Protein AF-0000000072582610 (afdb_homodimer)

pLDDT: mean 87.59, std 13.59, range [31.28, 98.81]

Radius of gyration: 26.19 Å; Cα contacts (8 Å, |Δi|>4): 933; chains: 2; bounding box: 49×77×56 Å

Organism: Leptospira interrogans serogroup Icterohaemorrhagiae serovar Lai (strain 56601) (NCBI:txid189518)

Structure (mmCIF, N/CA/C/O backbone):
data_AF-0000000072582610-model_v1
#
loop_
_entity.id
_entity.type
_entity.pdbx_description
1 polymer '3-dehydroquinate dehydratase'
#
loop_
_atom_site.group_PDB
_atom_site.id
_atom_site.type_symbol
_atom_site.label_atom_id
_atom_site.label_alt_id
_atom_site.label_comp_id
_atom_site.label_asym_id
_atom_site.label_entity_id
_atom_site.label_seq_id
_atom_site.pdbx_PDB_ins_code
_atom_site.Cartn_x
_atom_site.Cartn_y
_atom_site.Cartn_z
_atom_site.occupancy
_atom_site.B_iso_or_equiv
_atom_site.auth_seq_id
_atom_site.auth_comp_id
_atom_site.auth_asym_id
_atom_site.auth_atom_id
_atom_site.pdbx_PDB_model_num
ATOM 1 N N . MET A 1 1 ? 13.891 -13.984 12.211 1 31.28 1 MET A N 1
ATOM 2 C CA . MET A 1 1 ? 12.961 -13.297 11.32 1 31.28 1 MET A CA 1
ATOM 3 C C . MET A 1 1 ? 11.547 -13.852 11.484 1 31.28 1 MET A C 1
ATOM 5 O O . MET A 1 1 ? 11.344 -15.07 11.445 1 31.28 1 MET A O 1
ATOM 9 N N . ASN A 1 2 ? 10.688 -13.258 12.141 1 41.59 2 ASN A N 1
ATOM 10 C CA . ASN A 1 2 ? 9.359 -13.766 12.461 1 41.59 2 ASN A CA 1
ATOM 11 C C . ASN A 1 2 ? 8.734 -14.484 11.273 1 41.59 2 ASN A C 1
ATOM 13 O O . ASN A 1 2 ? 8.93 -14.07 10.125 1 41.59 2 ASN A O 1
ATOM 17 N N . GLN A 1 3 ? 8.547 -15.789 11.281 1 53.16 3 GLN A N 1
ATOM 18 C CA . GLN A 1 3 ? 8.039 -16.703 10.266 1 53.16 3 GLN A CA 1
ATOM 19 C C . GLN A 1 3 ? 6.918 -16.047 9.453 1 53.16 3 GLN A C 1
ATOM 21 O O . GLN A 1 3 ? 5.926 -15.586 10.016 1 53.16 3 GLN A O 1
ATOM 26 N N . ARG A 1 4 ? 7.262 -15.555 8.203 1 66.44 4 ARG A N 1
ATOM 27 C CA . ARG A 1 4 ? 6.289 -14.969 7.281 1 66.44 4 ARG A CA 1
ATOM 28 C C . ARG A 1 4 ? 5.137 -15.93 7.02 1 66.44 4 ARG A C 1
ATOM 30 O O . ARG A 1 4 ? 5.348 -17.141 6.863 1 66.44 4 ARG A O 1
ATOM 37 N N . GLU A 1 5 ? 4.02 -15.406 7.129 1 84.56 5 GLU A N 1
ATOM 38 C CA . GLU A 1 5 ? 2.822 -16.203 6.887 1 84.56 5 GLU A CA 1
ATOM 39 C C . GLU A 1 5 ? 2.545 -16.344 5.395 1 84.56 5 GLU A C 1
ATOM 41 O O . GLU A 1 5 ? 1.509 -16.875 4.996 1 84.56 5 GLU A O 1
ATOM 46 N N . PHE A 1 6 ? 3.559 -15.844 4.574 1 96.12 6 PHE A N 1
ATOM 47 C CA . PHE A 1 6 ? 3.404 -15.938 3.129 1 96.12 6 PHE A CA 1
ATOM 48 C C . PHE A 1 6 ? 4.734 -16.266 2.461 1 96.12 6 PHE A C 1
ATOM 50 O O . PHE A 1 6 ? 5.789 -16.156 3.09 1 96.12 6 PHE A O 1
ATOM 57 N N . LYS A 1 7 ? 4.676 -16.797 1.246 1 97.75 7 LYS A N 1
ATOM 58 C CA . LYS A 1 7 ? 5.859 -17.094 0.444 1 97.75 7 LYS A CA 1
ATOM 59 C C . LYS A 1 7 ? 6.055 -16.047 -0.655 1 97.75 7 LYS A C 1
ATOM 61 O O . LYS A 1 7 ? 5.082 -15.562 -1.236 1 97.75 7 LYS A O 1
ATOM 66 N N . ILE A 1 8 ? 7.27 -15.758 -1.003 1 98.38 8 ILE A N 1
ATOM 67 C CA . ILE A 1 8 ? 7.617 -14.789 -2.041 1 98.38 8 ILE A CA 1
ATOM 68 C C . ILE A 1 8 ? 7.887 -15.523 -3.355 1 98.38 8 ILE A C 1
ATOM 70 O O . ILE A 1 8 ? 8.75 -16.406 -3.416 1 98.38 8 ILE A O 1
ATOM 74 N N . VAL A 1 9 ? 7.168 -15.148 -4.375 1 98.5 9 VAL A N 1
ATOM 75 C CA . VAL A 1 9 ? 7.371 -15.664 -5.723 1 98.5 9 VAL A CA 1
ATOM 76 C C . VAL A 1 9 ? 8.023 -14.602 -6.594 1 98.5 9 VAL A C 1
ATOM 78 O O . VAL A 1 9 ? 7.5 -13.492 -6.734 1 98.5 9 VAL A O 1
ATOM 81 N N . LEU A 1 10 ? 9.133 -14.938 -7.113 1 98.06 10 LEU A N 1
ATOM 82 C CA . LEU A 1 10 ? 9.852 -14.031 -8 1 98.06 10 LEU A CA 1
ATOM 83 C C . LEU A 1 10 ? 9.578 -14.367 -9.461 1 98.06 10 LEU A C 1
ATOM 85 O O . LEU A 1 10 ? 9.938 -15.453 -9.93 1 98.06 10 LEU A O 1
ATOM 89 N N . THR A 1 11 ? 8.938 -13.477 -10.117 1 95.81 11 THR A N 1
ATOM 90 C CA . THR A 1 11 ? 8.75 -13.633 -11.562 1 95.81 11 THR A CA 1
ATOM 91 C C . THR A 1 11 ? 9.945 -13.07 -12.328 1 95.81 11 THR A C 1
ATOM 93 O O . THR A 1 11 ? 10.344 -11.93 -12.109 1 95.81 11 THR A O 1
ATOM 96 N N . ILE A 1 12 ? 10.484 -13.867 -13.164 1 92.25 12 ILE A N 1
ATOM 97 C CA . ILE A 1 12 ? 11.719 -13.453 -13.82 1 92.25 12 ILE A CA 1
ATOM 98 C C . ILE A 1 12 ? 11.641 -13.773 -15.312 1 92.25 12 ILE A C 1
ATOM 100 O O . ILE A 1 12 ? 11.023 -14.766 -15.711 1 92.25 12 ILE A O 1
ATOM 104 N N . ASN A 1 13 ? 12.25 -12.93 -16.094 1 88.12 13 ASN A N 1
ATOM 105 C CA . ASN A 1 13 ? 12.344 -13.234 -17.516 1 88.12 13 ASN A CA 1
ATOM 106 C C . ASN A 1 13 ? 13.562 -14.102 -17.828 1 88.12 13 ASN A C 1
ATOM 108 O O . ASN A 1 13 ? 14.359 -14.406 -16.938 1 88.12 13 ASN A O 1
ATOM 112 N N . GLU A 1 14 ? 13.688 -14.453 -19.047 1 91.88 14 GLU A N 1
ATOM 113 C CA . GLU A 1 14 ? 14.711 -15.398 -19.469 1 91.88 14 GLU A CA 1
ATOM 114 C C . GLU A 1 14 ? 16.109 -14.867 -19.188 1 91.88 14 GLU A C 1
ATOM 116 O O . GLU A 1 14 ? 16.922 -15.547 -18.562 1 91.88 14 GLU A O 1
ATOM 121 N N . ASP A 1 15 ? 16.391 -13.648 -19.594 1 92.62 15 ASP A N 1
ATOM 122 C CA . ASP A 1 15 ? 17.719 -13.055 -19.422 1 92.62 15 ASP A CA 1
ATOM 123 C C . ASP A 1 15 ? 18.078 -12.945 -17.953 1 92.62 15 ASP A C 1
ATOM 125 O O . ASP A 1 15 ? 19.203 -13.273 -17.547 1 92.62 15 ASP A O 1
ATOM 129 N N . GLU A 1 16 ? 17.141 -12.578 -17.172 1 93.38 16 GLU A N 1
ATOM 130 C CA . GLU A 1 16 ? 17.344 -12.453 -15.734 1 93.38 16 GLU A CA 1
ATOM 131 C C . GLU A 1 16 ? 17.625 -13.812 -15.102 1 93.38 16 GLU A C 1
ATOM 133 O O . GLU A 1 16 ? 18.547 -13.945 -14.297 1 93.38 16 GLU A O 1
ATOM 138 N N . PHE A 1 17 ? 16.891 -14.75 -15.484 1 95.75 17 PHE A N 1
ATOM 139 C CA . PHE A 1 17 ? 17 -16.078 -14.891 1 95.75 17 PHE A CA 1
ATOM 140 C C . PHE A 1 17 ? 18.391 -16.656 -15.133 1 95.75 17 PHE A C 1
ATOM 142 O O . PHE A 1 17 ? 19.062 -17.094 -14.195 1 95.75 17 PHE A O 1
ATOM 149 N N . PHE A 1 18 ? 18.844 -16.609 -16.328 1 96.25 18 PHE A N 1
ATOM 150 C CA . PHE A 1 18 ? 20.109 -17.234 -16.688 1 96.25 18 PHE A CA 1
ATOM 151 C C . PHE A 1 18 ? 21.297 -16.406 -16.219 1 96.25 18 PHE A C 1
ATOM 153 O O . PHE A 1 18 ? 22.422 -16.891 -16.141 1 96.25 18 PHE A O 1
ATOM 160 N N . SER A 1 19 ? 21.031 -15.141 -15.852 1 95.75 19 SER A N 1
ATOM 161 C CA . SER A 1 19 ? 22.094 -14.273 -15.359 1 95.75 19 SER A CA 1
ATOM 162 C C . SER A 1 19 ? 22.297 -14.43 -13.852 1 95.75 19 SER A C 1
ATOM 164 O O . SER A 1 19 ? 23.281 -13.961 -13.297 1 95.75 19 SER A O 1
ATOM 166 N N . LEU A 1 20 ? 21.359 -15.117 -13.195 1 96.94 20 LEU A N 1
ATOM 167 C CA . LEU A 1 20 ? 21.453 -15.289 -11.75 1 96.94 20 LEU A CA 1
ATOM 168 C C . LEU A 1 20 ? 22.703 -16.094 -11.383 1 96.94 20 LEU A C 1
ATOM 170 O O . LEU A 1 20 ? 22.953 -17.141 -11.961 1 96.94 20 LEU A O 1
ATOM 174 N N . LYS A 1 21 ? 23.406 -15.586 -10.453 1 96.44 21 LYS A N 1
ATOM 175 C CA . LYS A 1 21 ? 24.609 -16.281 -9.969 1 96.44 21 LYS A CA 1
ATOM 176 C C . LYS A 1 21 ? 24.281 -17.109 -8.719 1 96.44 21 LYS A C 1
ATOM 178 O O . LYS A 1 21 ? 25.016 -18.047 -8.391 1 96.44 21 LYS A O 1
ATOM 183 N N . LYS A 1 22 ? 23.344 -16.688 -8.047 1 97.25 22 LYS A N 1
ATOM 184 C CA . LYS A 1 22 ? 22.859 -17.391 -6.852 1 97.25 22 LYS A CA 1
ATOM 185 C C . LYS A 1 22 ? 21.344 -17.297 -6.738 1 97.25 22 LYS A C 1
ATOM 187 O O . LYS A 1 22 ? 20.703 -16.453 -7.391 1 97.25 22 LYS A O 1
ATOM 192 N N . HIS A 1 23 ? 20.812 -18.172 -5.969 1 97.69 23 HIS A N 1
ATOM 193 C CA . HIS A 1 23 ? 19.375 -18.141 -5.73 1 97.69 23 HIS A CA 1
ATOM 194 C C . HIS A 1 23 ? 18.953 -16.844 -5.055 1 97.69 23 HIS A C 1
ATOM 196 O O . HIS A 1 23 ? 19.516 -16.453 -4.027 1 97.69 23 HIS A O 1
ATOM 202 N N . PRO A 1 24 ? 18 -16.156 -5.582 1 97.25 24 PRO A N 1
ATOM 203 C CA . PRO A 1 24 ? 17.547 -14.906 -4.965 1 97.25 24 PRO A CA 1
ATOM 204 C C . PRO A 1 24 ? 16.797 -15.133 -3.658 1 97.25 24 PRO A C 1
ATOM 206 O O . PRO A 1 24 ? 16.453 -16.281 -3.332 1 97.25 24 PRO A O 1
ATOM 209 N N . PHE A 1 25 ? 16.578 -14.078 -2.875 1 96.44 25 PHE A N 1
ATOM 210 C CA . PHE A 1 25 ? 15.891 -14.164 -1.593 1 96.44 25 PHE A CA 1
ATOM 211 C C . PHE A 1 25 ? 14.383 -14.273 -1.794 1 96.44 25 PHE A C 1
ATOM 213 O O . PHE A 1 25 ? 13.633 -13.359 -1.46 1 96.44 25 PHE A O 1
ATOM 220 N N . CYS A 1 26 ? 13.945 -15.391 -2.361 1 98 26 CYS A N 1
ATOM 221 C CA . CYS A 1 26 ? 12.547 -15.734 -2.588 1 98 26 CYS A CA 1
ATOM 222 C C . CYS A 1 26 ? 12.289 -17.203 -2.301 1 98 26 CYS A C 1
ATOM 224 O O . CYS A 1 26 ? 13.234 -17.969 -2.082 1 98 26 CYS A O 1
ATOM 226 N N . ASP A 1 27 ? 11.07 -17.547 -2.217 1 97.94 27 ASP A N 1
ATOM 227 C CA . ASP A 1 27 ? 10.719 -18.922 -1.909 1 97.94 27 ASP A CA 1
ATOM 228 C C . ASP A 1 27 ? 10.547 -19.75 -3.186 1 97.94 27 ASP A C 1
ATOM 230 O O . ASP A 1 27 ? 10.812 -20.953 -3.195 1 97.94 27 ASP A O 1
ATOM 234 N N . ARG A 1 28 ? 10.07 -19.062 -4.266 1 98.25 28 ARG A N 1
ATOM 235 C CA . ARG A 1 28 ? 9.859 -19.719 -5.551 1 98.25 28 ARG A CA 1
ATOM 236 C C . ARG A 1 28 ? 10.156 -18.766 -6.707 1 98.25 28 ARG A C 1
ATOM 238 O O . ARG A 1 28 ? 10.047 -17.547 -6.562 1 98.25 28 ARG A O 1
ATOM 245 N N . ILE A 1 29 ? 10.5 -19.344 -7.777 1 98.12 29 ILE A N 1
ATOM 246 C CA . ILE A 1 29 ? 10.734 -18.578 -9 1 98.12 29 ILE A CA 1
ATOM 247 C C . ILE A 1 29 ? 9.688 -18.938 -10.047 1 98.12 29 ILE A C 1
ATOM 249 O O . ILE A 1 29 ? 9.516 -20.125 -10.367 1 98.12 29 ILE A O 1
ATOM 253 N N . GLU A 1 30 ? 9.055 -17.969 -10.461 1 97.44 30 GLU A N 1
ATOM 254 C CA . GLU A 1 30 ? 8.102 -18.203 -11.547 1 97.44 30 GLU A CA 1
ATOM 255 C C . GLU A 1 30 ? 8.773 -18.047 -12.906 1 97.44 30 GLU A C 1
ATOM 257 O O . GLU A 1 30 ? 9.328 -17 -13.227 1 97.44 30 GLU A O 1
ATOM 262 N N . ILE A 1 31 ? 8.625 -19.047 -13.641 1 93.25 31 ILE A N 1
ATOM 263 C CA . ILE A 1 31 ? 9.195 -19.078 -14.992 1 93.25 31 ILE A CA 1
ATOM 264 C C . ILE A 1 31 ? 8.07 -19.016 -16.016 1 93.25 31 ILE A C 1
ATOM 266 O O . ILE A 1 31 ? 7.297 -19.953 -16.172 1 93.25 31 ILE A O 1
ATOM 270 N N . ARG A 1 32 ? 8.023 -17.922 -16.703 1 88.31 32 ARG A N 1
ATOM 271 C CA . ARG A 1 32 ? 7.094 -17.734 -17.797 1 88.31 32 ARG A CA 1
ATOM 272 C C . ARG A 1 32 ? 7.625 -18.391 -19.078 1 88.31 32 ARG A C 1
ATOM 274 O O . ARG A 1 32 ? 8.258 -17.719 -19.906 1 88.31 32 ARG A O 1
ATOM 281 N N . LEU A 1 33 ? 7.266 -19.578 -19.234 1 85.31 33 LEU A N 1
ATOM 282 C CA . LEU A 1 33 ? 7.777 -20.375 -20.344 1 85.31 33 LEU A CA 1
ATOM 283 C C . LEU A 1 33 ? 7.391 -19.75 -21.672 1 85.31 33 LEU A C 1
ATOM 285 O O . LEU A 1 33 ? 8.133 -19.844 -22.656 1 85.31 33 LEU A O 1
ATOM 289 N N . ASP A 1 34 ? 6.301 -19.094 -21.672 1 81.62 34 ASP A N 1
ATOM 290 C CA . ASP A 1 34 ? 5.832 -18.438 -22.891 1 81.62 34 ASP A CA 1
ATOM 291 C C . ASP A 1 34 ? 6.766 -17.297 -23.297 1 81.62 34 ASP A C 1
ATOM 293 O O . ASP A 1 34 ? 6.742 -16.844 -24.453 1 81.62 34 ASP A O 1
ATOM 297 N N . LEU A 1 35 ? 7.582 -16.859 -22.391 1 83.12 35 LEU A N 1
ATOM 298 C CA . LEU A 1 35 ? 8.469 -15.742 -22.672 1 83.12 35 LEU A CA 1
ATOM 299 C C . LEU A 1 35 ? 9.914 -16.219 -22.828 1 83.12 35 LEU A C 1
ATOM 301 O O . LEU A 1 35 ? 10.812 -15.406 -23.047 1 83.12 35 LEU A O 1
ATOM 305 N N . PHE A 1 36 ? 10.117 -17.453 -22.703 1 85.81 36 PHE A N 1
ATOM 306 C CA . PHE A 1 36 ? 11.453 -18.016 -22.844 1 85.81 36 PHE A CA 1
ATOM 307 C C . PHE A 1 36 ? 11.688 -18.5 -24.281 1 85.81 36 PHE A C 1
ATOM 309 O O . PHE A 1 36 ? 10.789 -19.078 -24.891 1 85.81 36 PHE A O 1
ATOM 316 N N . SER A 1 37 ? 12.891 -18.312 -24.734 1 85.56 37 SER A N 1
ATOM 317 C CA . SER A 1 37 ? 13.273 -18.859 -26.031 1 85.56 37 SER A CA 1
ATOM 318 C C . SER A 1 37 ? 13.25 -20.375 -26.031 1 85.56 37 SER A C 1
ATOM 320 O O . SER A 1 37 ? 13.742 -21 -25.094 1 85.56 37 SER A O 1
ATOM 322 N N . PRO A 1 38 ? 12.711 -20.922 -27.109 1 79.5 38 PRO A N 1
ATOM 323 C CA . PRO A 1 38 ? 12.656 -22.391 -27.188 1 79.5 38 PRO A CA 1
ATOM 324 C C . PRO A 1 38 ? 14.023 -23.047 -27 1 79.5 38 PRO A C 1
ATOM 326 O O . PRO A 1 38 ? 14.117 -24.141 -26.438 1 79.5 38 PRO A O 1
ATOM 329 N N . LYS A 1 39 ? 15.07 -22.344 -27.406 1 79.5 39 LYS A N 1
ATOM 330 C CA . LYS A 1 39 ? 16.422 -22.891 -27.328 1 79.5 39 LYS A CA 1
ATOM 331 C C . LYS A 1 39 ? 16.859 -23.031 -25.875 1 79.5 39 LYS A C 1
ATOM 333 O O . LYS A 1 39 ? 17.719 -23.859 -25.547 1 79.5 39 LYS A O 1
ATOM 338 N N . ASN A 1 40 ? 16.266 -22.25 -25.062 1 83.62 40 ASN A N 1
ATOM 339 C CA . ASN A 1 40 ? 16.672 -22.266 -23.656 1 83.62 40 ASN A CA 1
ATOM 340 C C . ASN A 1 40 ? 15.727 -23.094 -22.797 1 83.62 40 ASN A C 1
ATOM 342 O O . ASN A 1 40 ? 15.977 -23.297 -21.609 1 83.62 40 ASN A O 1
ATOM 346 N N . ILE A 1 41 ? 14.641 -23.484 -23.594 1 80.62 41 ILE A N 1
ATOM 347 C CA . ILE A 1 41 ? 13.688 -24.344 -22.891 1 80.62 41 ILE A CA 1
ATOM 348 C C . ILE A 1 41 ? 14.102 -25.797 -23.047 1 80.62 41 ILE A C 1
ATOM 350 O O . ILE A 1 41 ? 14.125 -26.328 -24.156 1 80.62 41 ILE A O 1
ATOM 354 N N . GLY A 1 42 ? 14.93 -26.422 -22.297 1 81.75 42 GLY A N 1
ATOM 355 C CA . GLY A 1 42 ? 15.453 -27.781 -22.281 1 81.75 42 GLY A CA 1
ATOM 356 C C . GLY A 1 42 ? 16.516 -28.016 -21.219 1 81.75 42 GLY A C 1
ATOM 357 O O . GLY A 1 42 ? 16.297 -27.703 -20.047 1 81.75 42 GLY A O 1
ATOM 358 N N . GLN A 1 43 ? 17.594 -28.5 -21.719 1 87.25 43 GLN A N 1
ATOM 359 C CA . GLN A 1 43 ? 18.656 -28.859 -20.781 1 87.25 43 GLN A CA 1
ATOM 360 C C . GLN A 1 43 ? 19.203 -27.625 -20.062 1 87.25 43 GLN A C 1
ATOM 362 O O . GLN A 1 43 ? 19.516 -27.672 -18.875 1 87.25 43 GLN A O 1
ATOM 367 N N . ASN A 1 44 ? 19.203 -26.5 -20.781 1 90.19 44 ASN A N 1
ATOM 368 C CA . ASN A 1 44 ? 19.703 -25.266 -20.172 1 90.19 44 ASN A CA 1
ATOM 369 C C . ASN A 1 44 ? 18.859 -24.828 -18.984 1 90.19 44 ASN A C 1
ATOM 371 O O . ASN A 1 44 ? 19.391 -24.422 -17.953 1 90.19 44 ASN A O 1
ATOM 375 N N . LEU A 1 45 ? 17.609 -24.938 -19.156 1 92.75 45 LEU A N 1
ATOM 376 C CA . LEU A 1 45 ? 16.688 -24.562 -18.094 1 92.75 45 LEU A CA 1
ATOM 377 C C . LEU A 1 45 ? 16.844 -25.484 -16.875 1 92.75 45 LEU A C 1
ATOM 379 O O . LEU A 1 45 ? 16.938 -25.016 -15.742 1 92.75 45 LEU A O 1
ATOM 383 N N . VAL A 1 46 ? 16.906 -26.766 -17.172 1 92.56 46 VAL A N 1
ATOM 384 C CA . VAL A 1 46 ? 17.031 -27.766 -16.125 1 92.56 46 VAL A CA 1
ATOM 385 C C . VAL A 1 46 ? 18.344 -27.562 -15.367 1 92.56 46 VAL A C 1
ATOM 387 O O . VAL A 1 46 ? 18.344 -27.578 -14.133 1 92.56 46 VAL A O 1
ATOM 390 N N . ASP A 1 47 ? 19.391 -27.375 -16.094 1 94.5 47 ASP A N 1
ATOM 391 C CA . ASP A 1 47 ? 20.703 -27.156 -15.492 1 94.5 47 ASP A CA 1
ATOM 392 C C . ASP A 1 47 ? 20.688 -25.953 -14.562 1 94.5 47 ASP A C 1
ATOM 394 O O . ASP A 1 47 ? 21.25 -26 -13.461 1 94.5 47 ASP A O 1
ATOM 398 N N . LYS A 1 48 ? 20.047 -24.938 -15.039 1 95.88 48 LYS A N 1
ATOM 399 C CA . LYS A 1 48 ? 20 -23.703 -14.258 1 95.88 48 LYS A CA 1
ATOM 400 C C . LYS A 1 48 ? 19.156 -23.875 -13 1 95.88 48 LYS A C 1
ATOM 402 O O . LYS A 1 48 ? 19.516 -23.375 -11.93 1 95.88 48 LYS A O 1
ATOM 407 N N . ILE A 1 49 ? 18.062 -24.562 -13.078 1 96.06 49 ILE A N 1
ATOM 408 C CA . ILE A 1 49 ? 17.203 -24.844 -11.938 1 96.06 49 ILE A CA 1
ATOM 409 C C . ILE A 1 49 ? 17.984 -25.625 -10.875 1 96.06 49 ILE A C 1
ATOM 411 O O . ILE A 1 49 ? 17.906 -25.312 -9.688 1 96.06 49 ILE A O 1
ATOM 415 N N . GLU A 1 50 ? 18.703 -26.578 -11.352 1 95.19 50 GLU A N 1
ATOM 416 C CA . GLU A 1 50 ? 19.5 -27.406 -10.445 1 95.19 50 GLU A CA 1
ATOM 417 C C . GLU A 1 50 ? 20.625 -26.594 -9.805 1 95.19 50 GLU A C 1
ATOM 419 O O . GLU A 1 50 ? 20.859 -26.688 -8.602 1 95.19 50 GLU A O 1
ATOM 424 N N . GLU A 1 51 ? 21.266 -25.828 -10.672 1 96.62 51 GLU A N 1
ATOM 425 C CA . GLU A 1 51 ? 22.344 -24.984 -10.195 1 96.62 51 GLU A CA 1
ATOM 426 C C . GLU A 1 51 ? 21.859 -24.094 -9.047 1 96.62 51 GLU A C 1
ATOM 428 O O . GLU A 1 51 ? 22.578 -23.922 -8.055 1 96.62 51 GLU A O 1
ATOM 433 N N . LEU A 1 52 ? 20.672 -23.594 -9.156 1 97.5 52 LEU A N 1
ATOM 434 C CA . LEU A 1 52 ? 20.125 -22.641 -8.188 1 97.5 52 LEU A CA 1
ATOM 435 C C . LEU A 1 52 ? 19.391 -23.375 -7.07 1 97.5 52 LEU A C 1
ATOM 437 O O . LEU A 1 52 ? 18.984 -22.75 -6.082 1 97.5 52 LEU A O 1
ATOM 441 N N . ASN A 1 53 ? 19.203 -24.656 -7.266 1 96.75 53 ASN A N 1
ATOM 442 C CA . ASN A 1 53 ? 18.312 -25.391 -6.379 1 96.75 53 ASN A CA 1
ATOM 443 C C . ASN A 1 53 ? 16.953 -24.703 -6.242 1 96.75 53 ASN A C 1
ATOM 445 O O . ASN A 1 53 ? 16.453 -24.5 -5.129 1 96.75 53 ASN A O 1
ATOM 449 N N . ALA A 1 54 ? 16.438 -24.312 -7.355 1 97.19 54 ALA A N 1
ATOM 450 C CA . ALA A 1 54 ? 15.258 -23.453 -7.371 1 97.19 54 ALA A CA 1
ATOM 451 C C . ALA A 1 54 ? 13.977 -24.281 -7.328 1 97.19 54 ALA A C 1
ATOM 453 O O . ALA A 1 54 ? 13.883 -25.328 -7.984 1 97.19 54 ALA A O 1
ATOM 454 N N . LYS A 1 55 ? 13.008 -23.891 -6.52 1 97.69 55 LYS A N 1
ATOM 455 C CA . LYS A 1 55 ? 11.617 -24.312 -6.625 1 97.69 55 LYS A CA 1
ATOM 456 C C . LYS A 1 55 ? 10.828 -23.406 -7.551 1 97.69 55 LYS A C 1
ATOM 458 O O . LYS A 1 55 ? 10.766 -22.188 -7.332 1 97.69 55 LYS A O 1
ATOM 463 N N . CYS A 1 56 ? 10.195 -23.953 -8.555 1 97.12 56 CYS A N 1
ATOM 464 C CA . CYS A 1 56 ? 9.664 -23.109 -9.617 1 97.12 56 CYS A CA 1
ATOM 465 C C . CYS A 1 56 ? 8.148 -23.234 -9.703 1 97.12 56 CYS A C 1
ATOM 467 O O . CYS A 1 56 ? 7.57 -24.219 -9.234 1 97.12 56 CYS A O 1
ATOM 469 N N . ILE A 1 57 ? 7.594 -22.188 -10.164 1 97 57 ILE A N 1
ATOM 470 C CA . ILE A 1 57 ? 6.262 -22.188 -10.75 1 97 57 ILE A CA 1
ATOM 471 C C . ILE A 1 57 ? 6.367 -22 -12.266 1 97 57 ILE A C 1
ATOM 473 O O . ILE A 1 57 ? 6.77 -20.938 -12.742 1 97 57 ILE A O 1
ATOM 477 N N . PHE A 1 58 ? 6.031 -23.047 -12.992 1 92.81 58 PHE A N 1
ATOM 478 C CA . PHE A 1 58 ? 6.043 -22.938 -14.445 1 92.81 58 PHE A CA 1
ATOM 479 C C . PHE A 1 58 ? 4.723 -22.375 -14.953 1 92.81 58 PHE A C 1
ATOM 481 O O . PHE A 1 58 ? 3.652 -22.906 -14.641 1 92.81 58 PHE A O 1
ATOM 488 N N . THR A 1 59 ? 4.852 -21.312 -15.617 1 90.88 59 THR A N 1
ATOM 489 C CA . THR A 1 59 ? 3.672 -20.625 -16.125 1 90.88 59 THR A CA 1
ATOM 490 C C . THR A 1 59 ? 3.727 -20.516 -17.656 1 90.88 59 THR A C 1
ATOM 492 O O . THR A 1 59 ? 4.793 -20.281 -18.234 1 90.88 59 THR A O 1
ATOM 495 N N . TYR A 1 60 ? 2.617 -20.797 -18.266 1 81.88 60 TYR A N 1
ATOM 496 C CA . TYR A 1 60 ? 2.471 -20.594 -19.703 1 81.88 60 TYR A CA 1
ATOM 497 C C . TYR A 1 60 ? 1.219 -19.797 -20.031 1 81.88 60 TYR A C 1
ATOM 499 O O . TYR A 1 60 ? 0.101 -20.297 -19.922 1 81.88 60 TYR A O 1
ATOM 507 N N . ARG A 1 61 ? 1.432 -18.562 -20.312 1 78.12 61 ARG A N 1
ATOM 508 C CA . ARG A 1 61 ? 0.313 -17.672 -20.625 1 78.12 61 ARG A CA 1
ATOM 509 C C . ARG A 1 61 ? 0.073 -17.594 -22.125 1 78.12 61 ARG A C 1
ATOM 511 O O . ARG A 1 61 ? 1.022 -17.594 -22.906 1 78.12 61 ARG A O 1
ATOM 518 N N . GLN A 1 62 ? -1.178 -17.578 -22.422 1 69.81 62 GLN A N 1
ATOM 519 C CA . GLN A 1 62 ? -1.54 -17.406 -23.828 1 69.81 62 GLN A CA 1
ATOM 520 C C . GLN A 1 62 ? -1.417 -15.945 -24.234 1 69.81 62 GLN A C 1
ATOM 522 O O . GLN A 1 62 ? -1.458 -15.047 -23.391 1 69.81 62 GLN A O 1
ATOM 527 N N . PRO A 1 63 ? -1.108 -15.695 -25.438 1 63.34 63 PRO A N 1
ATOM 528 C CA . PRO A 1 63 ? -0.881 -14.336 -25.938 1 63.34 63 PRO A CA 1
ATOM 529 C C . PRO A 1 63 ? -1.975 -13.359 -25.5 1 63.34 63 PRO A C 1
ATOM 531 O O . PRO A 1 63 ? -1.695 -12.188 -25.25 1 63.34 63 PRO A O 1
ATOM 534 N N . GLU A 1 64 ? -3.176 -13.828 -25.484 1 59.47 64 GLU A N 1
ATOM 535 C CA . GLU A 1 64 ? -4.273 -12.93 -25.141 1 59.47 64 GLU A CA 1
ATOM 536 C C . GLU A 1 64 ? -4.164 -12.453 -23.688 1 59.47 64 GLU A C 1
ATOM 538 O O . GLU A 1 64 ? -4.75 -11.43 -23.328 1 59.47 64 GLU A O 1
ATOM 543 N N . ASP A 1 65 ? -3.365 -13.125 -22.938 1 58 65 ASP A N 1
ATOM 544 C CA . ASP A 1 65 ? -3.328 -12.844 -21.5 1 58 65 ASP A CA 1
ATOM 545 C C . ASP A 1 65 ? -2.09 -12.023 -21.141 1 58 65 ASP A C 1
ATOM 547 O O . ASP A 1 65 ? -1.851 -11.75 -19.969 1 58 65 ASP A O 1
ATOM 551 N N . THR A 1 66 ? -1.215 -11.789 -22.172 1 57.44 66 THR A N 1
ATOM 552 C CA . THR A 1 66 ? -0.001 -11.031 -21.891 1 57.44 66 THR A CA 1
ATOM 553 C C . THR A 1 66 ? 0.16 -9.883 -22.891 1 57.44 66 THR A C 1
ATOM 555 O O . THR A 1 66 ? -0.293 -9.977 -24.031 1 57.44 66 THR A O 1
ATOM 558 N N . ASP A 1 67 ? 0.409 -8.758 -22.312 1 52 67 ASP A N 1
ATOM 559 C CA . ASP A 1 67 ? 0.78 -7.668 -23.203 1 52 67 ASP A CA 1
ATOM 560 C C . ASP A 1 67 ? 2.127 -7.934 -23.875 1 52 67 ASP A C 1
ATOM 562 O O . ASP A 1 67 ? 2.578 -7.148 -24.719 1 52 67 ASP A O 1
ATOM 566 N N . GLN A 1 68 ? 2.67 -9.102 -23.406 1 52.72 68 GLN A N 1
ATOM 567 C CA . GLN A 1 68 ? 4.023 -9.359 -23.891 1 52.72 68 GLN A CA 1
ATOM 568 C C . GLN A 1 68 ? 4.012 -10.352 -25.062 1 52.72 68 GLN A C 1
ATOM 570 O O . GLN A 1 68 ? 3.055 -11.102 -25.234 1 52.72 68 GLN A O 1
ATOM 575 N N . VAL A 1 69 ? 4.895 -10.172 -26.078 1 46.16 69 VAL A N 1
ATOM 576 C CA . VAL A 1 69 ? 5.035 -11.047 -27.234 1 46.16 69 VAL A CA 1
ATOM 577 C C . VAL A 1 69 ? 5.418 -12.453 -26.781 1 46.16 69 VAL A C 1
ATOM 579 O O . VAL A 1 69 ? 6.449 -12.641 -26.125 1 46.16 69 VAL A O 1
ATOM 582 N N . ALA A 1 70 ? 4.48 -13.445 -26.844 1 56 70 ALA A N 1
ATOM 583 C CA . ALA A 1 70 ? 4.754 -14.844 -26.531 1 56 70 ALA A CA 1
ATOM 584 C C . ALA A 1 70 ? 5.527 -15.508 -27.672 1 56 70 ALA A C 1
ATOM 586 O O . ALA A 1 70 ? 5.199 -15.32 -28.844 1 56 70 ALA A O 1
ATOM 587 N N . PHE A 1 71 ? 6.844 -15.906 -27.391 1 52.44 71 PHE A N 1
ATOM 588 C CA . PHE A 1 71 ? 7.703 -16.516 -28.406 1 52.44 71 PHE A CA 1
ATOM 589 C C . PHE A 1 71 ? 7.254 -17.938 -28.703 1 52.44 71 PHE A C 1
ATOM 591 O O . PHE A 1 71 ? 7.277 -18.375 -29.859 1 52.44 71 PHE A O 1
ATOM 598 N N . ALA A 1 72 ? 7.004 -18.734 -27.609 1 54.69 72 ALA A N 1
ATOM 599 C CA . ALA A 1 72 ? 6.926 -20.172 -27.859 1 54.69 72 ALA A CA 1
ATOM 600 C C . ALA A 1 72 ? 5.531 -20.578 -28.328 1 54.69 72 ALA A C 1
ATOM 602 O O . ALA A 1 72 ? 4.531 -20.234 -27.703 1 54.69 72 ALA A O 1
ATOM 603 N N . LYS A 1 73 ? 5.461 -20.812 -29.656 1 54.94 73 LYS A N 1
ATOM 604 C CA . LYS A 1 73 ? 4.254 -21.531 -30.078 1 54.94 73 LYS A CA 1
ATOM 605 C C . LYS A 1 73 ? 4.148 -22.891 -29.375 1 54.94 73 LYS A C 1
ATOM 607 O O . LYS A 1 73 ? 5.164 -23.516 -29.062 1 54.94 73 LYS A O 1
ATOM 612 N N . LYS A 1 74 ? 2.891 -23.25 -28.828 1 55.09 74 LYS A N 1
ATOM 613 C CA . LYS A 1 74 ? 2.57 -24.5 -28.141 1 55.09 74 LYS A CA 1
ATOM 614 C C . LYS A 1 74 ? 3.381 -25.672 -28.719 1 55.09 74 LYS A C 1
ATOM 616 O O . LYS A 1 74 ? 3.895 -26.5 -27.969 1 55.09 74 LYS A O 1
ATOM 621 N N . GLU A 1 75 ? 3.471 -25.578 -30.047 1 51.56 75 GLU A N 1
ATOM 622 C CA . GLU A 1 75 ? 4.008 -26.734 -30.766 1 51.56 75 GLU A CA 1
ATOM 623 C C . GLU A 1 75 ? 5.496 -26.906 -30.484 1 51.56 75 GLU A C 1
ATOM 625 O O . GLU A 1 75 ? 6.039 -28 -30.641 1 51.56 75 GLU A O 1
ATOM 630 N N . GLU A 1 76 ? 6.031 -25.938 -29.875 1 56.5 76 GLU A N 1
ATOM 631 C CA . GLU A 1 76 ? 7.488 -26 -29.875 1 56.5 76 GLU A CA 1
ATOM 632 C C . GLU A 1 76 ? 8.023 -26.219 -28.453 1 56.5 76 GLU A C 1
ATOM 634 O O . GLU A 1 76 ? 9.188 -26.562 -28.266 1 56.5 76 GLU A O 1
ATOM 639 N N . LEU A 1 77 ? 7.129 -26.047 -27.484 1 62.97 77 LEU A N 1
ATOM 640 C CA . LEU A 1 77 ? 7.684 -26.219 -26.156 1 62.97 77 LEU A CA 1
ATOM 641 C C . LEU A 1 77 ? 7.598 -27.672 -25.703 1 62.97 77 LEU A C 1
ATOM 643 O O . LEU A 1 77 ? 6.5 -28.203 -25.531 1 62.97 77 LEU A O 1
ATOM 647 N N . ASP A 1 78 ? 8.672 -28.391 -26.031 1 67.69 78 ASP A N 1
ATOM 648 C CA . ASP A 1 78 ? 8.734 -29.75 -25.5 1 67.69 78 ASP A CA 1
ATOM 649 C C . ASP A 1 78 ? 8.859 -29.75 -23.984 1 67.69 78 ASP A C 1
ATOM 651 O O . ASP A 1 78 ? 9.945 -29.953 -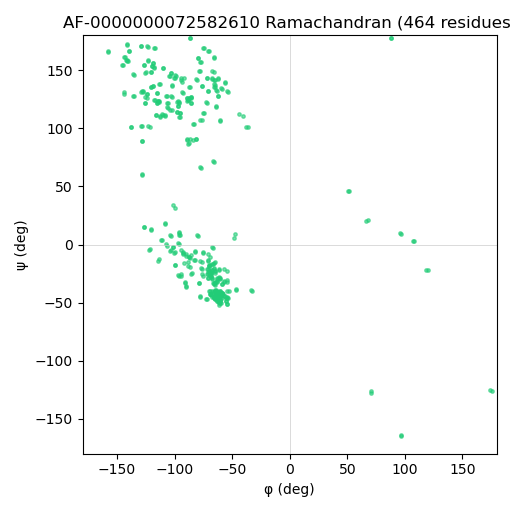23.438 1 67.69 78 ASP A O 1
ATOM 655 N N . PHE A 1 79 ? 7.801 -29.391 -23.219 1 74.38 79 PHE A N 1
ATOM 656 C CA . PHE A 1 79 ? 7.746 -29.344 -21.766 1 74.38 79 PHE A CA 1
ATOM 657 C C . PHE A 1 79 ? 8.102 -30.703 -21.172 1 74.38 79 PHE A C 1
ATOM 659 O O . PHE A 1 79 ? 8.656 -30.766 -20.062 1 74.38 79 PHE A O 1
ATOM 666 N N . TYR A 1 80 ? 7.961 -31.656 -21.984 1 71.5 80 TYR A N 1
ATOM 667 C CA . TYR A 1 80 ? 8.266 -33 -21.531 1 71.5 80 TYR A CA 1
ATOM 668 C C . TYR A 1 80 ? 9.75 -33.156 -21.234 1 71.5 80 TYR A C 1
ATOM 670 O O . TYR A 1 80 ? 10.133 -33.875 -20.312 1 71.5 80 TYR A O 1
ATOM 678 N N . LYS A 1 81 ? 10.508 -32.406 -22.047 1 72.94 81 LYS A N 1
ATOM 679 C CA . LYS A 1 81 ? 11.953 -32.531 -21.844 1 72.94 81 LYS A CA 1
ATOM 680 C C . LYS A 1 81 ? 12.367 -31.922 -20.5 1 72.94 81 LYS A C 1
ATOM 682 O O . LYS A 1 81 ? 13.328 -32.375 -19.891 1 72.94 81 LYS A O 1
ATOM 687 N N . ILE A 1 82 ? 11.633 -31 -20.047 1 76 82 ILE A N 1
ATOM 688 C CA . ILE A 1 82 ? 11.914 -30.359 -18.766 1 76 82 ILE A CA 1
ATOM 689 C C . ILE A 1 82 ? 11.461 -31.266 -17.625 1 76 82 ILE A C 1
ATOM 691 O O . ILE A 1 82 ? 12.227 -31.531 -16.688 1 76 82 ILE A O 1
ATOM 695 N N . ILE A 1 83 ? 10.328 -31.812 -17.734 1 75.5 83 ILE A N 1
ATOM 696 C CA . ILE A 1 83 ? 9.664 -32.531 -16.656 1 75.5 83 ILE A CA 1
ATOM 697 C C . ILE A 1 83 ? 10.391 -33.844 -16.391 1 75.5 83 ILE A C 1
ATOM 699 O O . ILE A 1 83 ? 10.375 -34.344 -15.258 1 75.5 83 ILE A O 1
ATOM 703 N N . SER A 1 84 ? 10.961 -34.312 -17.422 1 77.88 84 SER A N 1
ATOM 704 C CA . SER A 1 84 ? 11.625 -35.625 -17.281 1 77.88 84 SER A CA 1
ATOM 705 C C . SER A 1 84 ? 12.938 -35.5 -16.516 1 77.88 84 SER A C 1
ATOM 707 O O . SER A 1 84 ? 13.5 -36.5 -16.062 1 77.88 84 SER A O 1
ATOM 709 N N . LYS A 1 85 ? 13.312 -34.312 -16.25 1 85.94 85 LYS A N 1
ATOM 710 C CA . LYS A 1 85 ? 14.656 -34.125 -15.711 1 85.94 85 LYS A CA 1
ATOM 711 C C . LYS A 1 85 ? 14.609 -33.438 -14.344 1 85.94 85 LYS A C 1
ATOM 713 O O . LYS A 1 85 ? 15.648 -33.25 -13.703 1 85.94 85 LYS A O 1
ATOM 718 N N . ILE A 1 86 ? 13.477 -33.062 -13.906 1 88.44 86 ILE A N 1
ATOM 719 C CA . ILE A 1 86 ? 13.367 -32.406 -12.609 1 88.44 86 ILE A CA 1
ATOM 720 C C . ILE A 1 86 ? 12.398 -33.188 -11.719 1 88.44 86 ILE A C 1
ATOM 722 O O . ILE A 1 86 ? 11.602 -33.969 -12.211 1 88.44 86 ILE A O 1
ATOM 726 N N . ASP A 1 87 ? 12.508 -33 -10.391 1 92.06 87 ASP A N 1
ATOM 727 C CA . ASP A 1 87 ? 11.523 -33.562 -9.469 1 92.06 87 ASP A CA 1
ATOM 728 C C . ASP A 1 87 ? 10.25 -32.719 -9.453 1 92.06 87 ASP A C 1
ATOM 730 O O . ASP A 1 87 ? 10.234 -31.609 -8.922 1 92.06 87 ASP A O 1
ATOM 734 N N . PRO A 1 88 ? 9.219 -33.219 -10.031 1 91.25 88 PRO A N 1
ATOM 735 C CA . PRO A 1 88 ? 7.992 -32.438 -10.148 1 91.25 88 PRO A CA 1
ATOM 736 C C . PRO A 1 88 ? 7.398 -32.062 -8.789 1 91.25 88 PRO A C 1
ATOM 738 O O . PRO A 1 88 ? 6.688 -31.078 -8.664 1 91.25 88 PRO A O 1
ATOM 741 N N . LYS A 1 89 ? 7.711 -32.75 -7.738 1 93.31 89 LYS A N 1
ATOM 742 C CA . LYS A 1 89 ? 7.047 -32.656 -6.441 1 93.31 89 LYS A CA 1
ATOM 743 C C . LYS A 1 89 ? 7.395 -31.328 -5.754 1 93.31 89 LYS A C 1
ATOM 745 O O . LYS A 1 89 ? 6.75 -30.953 -4.773 1 93.31 89 LYS A O 1
ATOM 750 N N . VAL A 1 90 ? 8.367 -30.625 -6.234 1 95.19 90 VAL A N 1
ATOM 751 C CA . VAL A 1 90 ? 8.758 -29.391 -5.551 1 95.19 90 VAL A CA 1
ATOM 752 C C . VAL A 1 90 ? 8.406 -28.188 -6.418 1 95.19 90 VAL A C 1
ATOM 754 O O . VAL A 1 90 ? 8.742 -27.047 -6.07 1 95.19 90 VAL A O 1
ATOM 757 N N . HIS A 1 91 ? 7.766 -28.422 -7.555 1 95.69 91 HIS A N 1
ATOM 758 C CA . HIS A 1 91 ? 7.426 -27.359 -8.5 1 95.69 91 HIS A CA 1
ATOM 759 C C . HIS A 1 91 ? 5.918 -27.25 -8.695 1 95.69 91 HIS A C 1
ATOM 761 O O . HIS A 1 91 ? 5.191 -28.219 -8.453 1 95.69 91 HIS A O 1
ATOM 767 N N . TYR A 1 92 ? 5.496 -26.094 -9.094 1 94.94 92 TYR A N 1
ATOM 768 C CA . TYR A 1 92 ? 4.102 -25.859 -9.438 1 94.94 92 TYR A CA 1
ATOM 769 C C . TYR A 1 92 ? 3.939 -25.656 -10.945 1 94.94 92 TYR A C 1
ATOM 771 O O . TYR A 1 92 ? 4.867 -25.188 -11.617 1 94.94 92 TYR A O 1
ATOM 779 N N . LEU A 1 93 ? 2.775 -26 -11.406 1 91.62 93 LEU A N 1
ATOM 780 C CA . LEU A 1 93 ? 2.273 -25.562 -12.703 1 91.62 93 LEU A CA 1
ATOM 781 C C . LEU A 1 93 ? 1.169 -24.516 -12.531 1 91.62 93 LEU A C 1
ATOM 783 O O . LEU A 1 93 ? 0.24 -24.719 -11.75 1 91.62 93 LEU A O 1
ATOM 787 N N . ASP A 1 94 ? 1.296 -23.422 -13.164 1 93.56 94 ASP A N 1
ATOM 788 C CA . ASP A 1 94 ? 0.255 -22.406 -13.156 1 93.56 94 ASP A CA 1
ATOM 789 C C . ASP A 1 94 ? -0.648 -22.531 -14.375 1 93.56 94 ASP A C 1
ATOM 791 O O . ASP A 1 94 ? -0.223 -22.25 -15.5 1 93.56 94 ASP A O 1
ATOM 795 N N . LEU A 1 95 ? -1.869 -22.953 -14.094 1 86.75 95 LEU A N 1
ATOM 796 C CA . LEU A 1 95 ? -2.869 -23.141 -15.141 1 86.75 95 LEU A CA 1
ATOM 797 C C . LEU A 1 95 ? -4.031 -22.172 -14.953 1 86.75 95 LEU A C 1
ATOM 799 O O . LEU A 1 95 ? -4.621 -22.109 -13.875 1 86.75 95 LEU A O 1
ATOM 803 N N . GLU A 1 96 ? -4.367 -21.5 -16.031 1 87.25 96 GLU A N 1
ATOM 804 C CA . GLU A 1 96 ? -5.488 -20.562 -15.945 1 87.25 96 GLU A CA 1
ATOM 805 C C . GLU A 1 96 ? -6.816 -21.297 -15.828 1 87.25 96 GLU A C 1
ATOM 807 O O . GLU A 1 96 ? -7.012 -22.344 -16.453 1 87.25 96 GLU A O 1
ATOM 812 N N . LEU A 1 97 ? -7.719 -20.812 -15.094 1 83.44 97 LEU A N 1
ATOM 813 C CA . LEU A 1 97 ? -9.023 -21.422 -14.867 1 83.44 97 LEU A CA 1
ATOM 814 C C . LEU A 1 97 ? -9.93 -21.234 -16.078 1 83.44 97 LEU A C 1
ATOM 816 O O . LEU A 1 97 ? -10.852 -22.016 -16.297 1 83.44 97 LEU A O 1
ATOM 820 N N . ASN A 1 98 ? -9.648 -20.219 -16.75 1 76.06 98 ASN A N 1
ATOM 821 C CA . ASN A 1 98 ? -10.594 -19.859 -17.797 1 76.06 98 ASN A CA 1
ATOM 822 C C . ASN A 1 98 ? -10.156 -20.391 -19.156 1 76.06 98 ASN A C 1
ATOM 824 O O . ASN A 1 98 ? -10.836 -20.188 -20.156 1 76.06 98 ASN A O 1
ATOM 828 N N . ARG A 1 99 ? -9.016 -21.125 -19.219 1 75.06 99 ARG A N 1
ATOM 829 C CA . ARG A 1 99 ? -8.5 -21.594 -20.5 1 75.06 99 ARG A CA 1
ATOM 830 C C . ARG A 1 99 ? -7.875 -22.969 -20.375 1 75.06 99 ARG A C 1
ATOM 832 O O . ARG A 1 99 ? -7.109 -23.234 -19.438 1 75.06 99 ARG A O 1
ATOM 839 N N . PRO A 1 100 ? -8.312 -23.797 -21.266 1 66.31 100 PRO A N 1
ATOM 840 C CA . PRO A 1 100 ? -7.613 -25.078 -21.281 1 66.31 100 PRO A CA 1
ATOM 841 C C . PRO A 1 100 ? -6.145 -24.953 -21.688 1 66.31 100 PRO A C 1
ATOM 843 O O . PRO A 1 100 ? -5.789 -24.031 -22.438 1 66.31 100 PRO A O 1
ATOM 846 N N . ASN A 1 101 ? -5.289 -25.609 -21 1 67.69 101 ASN A N 1
ATOM 847 C CA . ASN A 1 101 ? -3.871 -25.672 -21.344 1 67.69 101 ASN A CA 1
ATOM 848 C C . ASN A 1 101 ? -3.412 -27.109 -21.531 1 67.69 101 ASN A C 1
ATOM 850 O O . ASN A 1 101 ? -3.096 -27.812 -20.562 1 67.69 101 ASN A O 1
ATOM 854 N N . ASP A 1 102 ? -3.291 -27.5 -22.75 1 67.62 102 ASP A N 1
ATOM 855 C CA . ASP A 1 102 ? -2.953 -28.875 -23.078 1 67.62 102 ASP A CA 1
ATOM 856 C C . ASP A 1 102 ? -1.528 -29.203 -22.641 1 67.62 102 ASP A C 1
ATOM 858 O O . ASP A 1 102 ? -1.238 -30.359 -22.281 1 67.62 102 ASP A O 1
ATOM 862 N N . LEU A 1 103 ? -0.727 -28.172 -22.641 1 69.69 103 LEU A N 1
ATOM 863 C CA . LEU A 1 103 ? 0.676 -28.391 -22.297 1 69.69 103 LEU A CA 1
ATOM 864 C C . LEU A 1 103 ? 0.816 -28.906 -20.875 1 69.69 103 LEU A C 1
ATOM 866 O O . LEU A 1 103 ? 1.536 -29.891 -20.641 1 69.69 103 LEU A O 1
ATOM 870 N N . PHE A 1 104 ? 0.06 -28.359 -19.969 1 74.12 104 PHE A N 1
ATOM 871 C CA . PHE A 1 104 ? 0.223 -28.688 -18.562 1 74.12 104 PHE A CA 1
ATOM 872 C C . PHE A 1 104 ? -0.737 -29.812 -18.156 1 74.12 104 PHE A C 1
ATOM 874 O O . PHE A 1 104 ? -0.429 -30.609 -17.266 1 74.12 104 PHE A O 1
ATOM 881 N N . GLU A 1 105 ? -1.83 -29.906 -18.844 1 72.12 105 GLU A N 1
ATOM 882 C CA . GLU A 1 105 ? -2.863 -30.859 -18.453 1 72.12 105 GLU A CA 1
ATOM 883 C C . GLU A 1 105 ? -2.369 -32.312 -18.594 1 72.12 105 GLU A C 1
ATOM 885 O O . GLU A 1 105 ? -2.777 -33.188 -17.844 1 72.12 105 GLU A O 1
ATOM 890 N N . SER A 1 106 ? -1.403 -32.469 -19.453 1 72.5 106 SER A N 1
ATOM 891 C CA . SER A 1 106 ? -0.89 -33.812 -19.703 1 72.5 106 SER A CA 1
ATOM 892 C C . SER A 1 106 ? 0.117 -34.219 -18.641 1 72.5 106 SER A C 1
ATOM 894 O O . SER A 1 106 ? 0.507 -35.375 -18.562 1 72.5 106 SER A O 1
ATOM 896 N N . ASN A 1 107 ? 0.461 -33.312 -17.766 1 75.81 107 ASN A N 1
ATOM 897 C CA . ASN A 1 107 ? 1.51 -33.594 -16.797 1 75.81 107 ASN A CA 1
ATOM 898 C C . ASN A 1 107 ? 0.987 -33.469 -15.359 1 75.81 107 ASN A C 1
ATOM 900 O O . ASN A 1 107 ? 1.767 -33.469 -14.406 1 75.81 107 ASN A O 1
ATOM 904 N N . LEU A 1 108 ? -0.294 -33.406 -15.219 1 75.88 108 LEU A N 1
ATOM 905 C CA . LEU A 1 108 ? -0.922 -33.188 -13.922 1 75.88 108 LEU A CA 1
ATOM 906 C C . LEU A 1 108 ? -0.756 -34.406 -13.016 1 75.88 108 LEU A C 1
ATOM 908 O O . LEU A 1 108 ? -0.82 -34.281 -11.789 1 75.88 108 LEU A O 1
ATOM 912 N N . ASP A 1 109 ? -0.441 -35.531 -13.594 1 76.81 109 ASP A N 1
ATOM 913 C CA . ASP A 1 109 ? -0.33 -36.75 -12.82 1 76.81 109 ASP A CA 1
ATOM 914 C C . ASP A 1 109 ? 1.118 -37.031 -12.414 1 76.81 109 ASP A C 1
ATOM 916 O O . ASP A 1 109 ? 1.412 -38.031 -11.766 1 76.81 109 ASP A O 1
ATOM 920 N N . LYS A 1 110 ? 1.994 -36.062 -12.68 1 83.5 110 LYS A N 1
ATOM 921 C CA . LYS A 1 110 ? 3.416 -36.312 -12.438 1 83.5 110 LYS A CA 1
ATOM 922 C C . LYS A 1 110 ? 3.816 -35.812 -11.039 1 83.5 110 LYS A C 1
ATOM 924 O O . LYS A 1 110 ? 4.961 -36.031 -10.617 1 83.5 110 LYS A O 1
ATOM 929 N N . GLY A 1 111 ? 2.844 -35.156 -10.352 1 87.06 111 GLY A N 1
ATOM 930 C CA . GLY A 1 111 ? 3.127 -34.812 -8.969 1 87.06 111 GLY A CA 1
ATOM 931 C C . GLY A 1 111 ? 3.387 -33.312 -8.773 1 87.06 111 GLY A C 1
ATOM 932 O O . GLY A 1 111 ? 3.711 -32.875 -7.668 1 87.06 111 GLY A O 1
ATOM 933 N N . PHE A 1 112 ? 3.279 -32.531 -9.805 1 90.75 112 PHE A N 1
ATOM 934 C CA . PHE A 1 112 ? 3.42 -31.078 -9.68 1 90.75 112 PHE A CA 1
ATOM 935 C C . PHE A 1 112 ? 2.336 -30.5 -8.781 1 90.75 112 PHE A C 1
ATOM 937 O O . PHE A 1 112 ? 1.21 -31 -8.758 1 90.75 112 PHE A O 1
ATOM 944 N N . GLY A 1 113 ? 2.723 -29.5 -8.008 1 90.94 113 GLY A N 1
ATOM 945 C CA . GLY A 1 113 ? 1.668 -28.672 -7.465 1 90.94 113 GLY A CA 1
ATOM 946 C C . GLY A 1 113 ? 0.917 -27.891 -8.531 1 90.94 113 GLY A C 1
ATOM 947 O O . GLY A 1 113 ? 1.408 -27.719 -9.648 1 90.94 113 GLY A O 1
ATOM 948 N N . LEU A 1 114 ? -0.233 -27.453 -8.156 1 90.88 114 LEU A N 1
ATOM 949 C CA . LEU A 1 114 ? -1.04 -26.719 -9.125 1 90.88 114 LEU A CA 1
ATOM 950 C C . LEU A 1 114 ? -1.44 -25.359 -8.578 1 90.88 114 LEU A C 1
ATOM 952 O O . LEU A 1 114 ? -1.89 -25.25 -7.438 1 90.88 114 LEU A O 1
ATOM 956 N N . VAL A 1 115 ? -1.146 -24.328 -9.352 1 94.12 115 VAL A N 1
ATOM 957 C CA . VAL A 1 115 ? -1.734 -23 -9.188 1 94.12 115 VAL A CA 1
ATOM 958 C C . VAL A 1 115 ? -2.795 -22.766 -10.258 1 94.12 115 VAL A C 1
ATOM 960 O O . VAL A 1 115 ? -2.514 -22.875 -11.453 1 94.12 115 VAL A O 1
ATOM 963 N N . ARG A 1 116 ? -3.975 -22.625 -9.805 1 92.19 116 ARG A N 1
ATOM 964 C CA . ARG A 1 116 ? -5.078 -22.266 -10.688 1 92.19 116 ARG A CA 1
ATOM 965 C C . ARG A 1 116 ? -5.352 -20.766 -10.656 1 92.19 116 ARG A C 1
ATOM 967 O O . ARG A 1 116 ? -5.688 -20.219 -9.609 1 92.19 116 ARG A O 1
ATOM 974 N N . SER A 1 117 ? -5.227 -20.094 -11.82 1 94.69 117 SER A N 1
ATOM 975 C CA . SER A 1 117 ? -5.18 -18.625 -11.734 1 94.69 117 SER A CA 1
ATOM 976 C C . SER A 1 117 ? -6.242 -17.984 -12.617 1 94.69 117 SER A C 1
ATOM 978 O O . SER A 1 117 ? -6.613 -18.547 -13.656 1 94.69 117 SER A O 1
ATOM 980 N N . VAL A 1 118 ? -6.734 -16.891 -12.211 1 93.38 118 VAL A N 1
ATOM 981 C CA . VAL A 1 118 ? -7.641 -16 -12.945 1 93.38 118 VAL A CA 1
ATOM 982 C C . VAL A 1 118 ? -7.094 -14.578 -12.938 1 93.38 118 VAL A C 1
ATOM 984 O O . VAL A 1 118 ? -6.637 -14.086 -11.906 1 93.38 118 VAL A O 1
ATOM 987 N N . HIS A 1 119 ? -7.078 -13.945 -14.109 1 93.44 119 HIS A N 1
ATOM 988 C CA . HIS A 1 119 ? -6.707 -12.539 -14.234 1 93.44 119 HIS A CA 1
ATOM 989 C C . HIS A 1 119 ? -7.891 -11.703 -14.711 1 93.44 119 HIS A C 1
ATOM 991 O O . HIS A 1 119 ? -8.5 -12 -15.742 1 93.44 119 HIS A O 1
ATOM 997 N N . LYS A 1 120 ? -8.211 -10.789 -13.961 1 94.31 120 LYS A N 1
ATOM 998 C CA . LYS A 1 120 ? -9.188 -9.781 -14.352 1 94.31 120 LYS A CA 1
ATOM 999 C C . LYS A 1 120 ? -8.531 -8.406 -14.5 1 94.31 120 LYS A C 1
ATOM 1001 O O . LYS A 1 120 ? -8.242 -7.746 -13.5 1 94.31 120 LYS A O 1
ATOM 1006 N N . PHE A 1 121 ? -8.398 -7.844 -15.672 1 93.31 121 PHE A N 1
ATOM 1007 C CA . PHE A 1 121 ? -7.547 -6.695 -15.953 1 93.31 121 PHE A CA 1
ATOM 1008 C C . PHE A 1 121 ? -8.336 -5.395 -15.828 1 93.31 121 PHE A C 1
ATOM 1010 O O . PHE A 1 121 ? -7.77 -4.309 -15.977 1 93.31 121 PHE A O 1
ATOM 1017 N N . ASP A 1 122 ? -9.602 -5.594 -15.648 1 96.12 122 ASP A N 1
ATOM 1018 C CA . ASP A 1 122 ? -10.453 -4.418 -15.445 1 96.12 122 ASP A CA 1
ATOM 1019 C C . ASP A 1 122 ? -11.477 -4.668 -14.344 1 96.12 122 ASP A C 1
ATOM 1021 O O . ASP A 1 122 ? -12.508 -5.297 -14.578 1 96.12 122 ASP A O 1
ATOM 1025 N N . GLY A 1 123 ? -11.156 -4.141 -13.203 1 97.56 123 GLY A N 1
ATOM 1026 C CA . GLY A 1 123 ? -12.055 -4.309 -12.07 1 97.56 123 GLY A CA 1
ATOM 1027 C C . GLY A 1 123 ? -11.656 -5.453 -11.156 1 97.56 123 GLY A C 1
ATOM 1028 O O . GLY A 1 123 ? -10.5 -5.895 -11.172 1 97.56 123 GLY A O 1
ATOM 1029 N N . ILE A 1 124 ? -12.695 -5.855 -10.273 1 98.62 124 ILE A N 1
ATOM 1030 C CA . ILE A 1 124 ? -12.391 -6.836 -9.234 1 98.62 124 ILE A CA 1
ATOM 1031 C C . ILE A 1 124 ? -13.414 -7.965 -9.273 1 98.62 124 ILE A C 1
ATOM 1033 O O . ILE A 1 124 ? -14.359 -7.926 -10.062 1 98.62 124 ILE A O 1
ATOM 1037 N N . LEU A 1 125 ? -13.18 -9 -8.539 1 98.56 125 LEU A N 1
ATOM 1038 C CA . LEU A 1 125 ? -14.094 -10.125 -8.359 1 98.56 125 LEU A CA 1
ATOM 1039 C C . LEU A 1 125 ? -14.812 -10.031 -7.016 1 98.56 125 LEU A C 1
ATOM 1041 O O . LEU A 1 125 ? -14.195 -9.68 -6.004 1 98.56 125 LEU A O 1
ATOM 1045 N N . SER A 1 126 ? -16.062 -10.289 -7.035 1 98.31 126 SER A N 1
ATOM 1046 C CA . SER A 1 126 ? -16.828 -10.375 -5.793 1 98.31 126 SER A CA 1
ATOM 1047 C C . SER A 1 126 ? -16.531 -11.68 -5.059 1 98.31 126 SER A C 1
ATOM 1049 O O . SER A 1 126 ? -15.875 -12.57 -5.602 1 98.31 126 SER A O 1
ATOM 1051 N N . GLU A 1 127 ? -17 -11.75 -3.812 1 98.5 127 GLU A N 1
ATOM 1052 C CA . GLU A 1 127 ? -16.875 -12.984 -3.041 1 98.5 127 GLU A CA 1
ATOM 1053 C C . GLU A 1 127 ? -17.469 -14.172 -3.807 1 98.5 127 GLU A C 1
ATOM 1055 O O . GLU A 1 127 ? -16.812 -15.211 -3.93 1 98.5 127 GLU A O 1
ATOM 1060 N N . GLN A 1 128 ? -18.641 -13.914 -4.352 1 98.44 128 GLN A N 1
ATOM 1061 C CA . GLN A 1 128 ? -19.328 -14.992 -5.047 1 98.44 128 GLN A CA 1
ATOM 1062 C C . GLN A 1 128 ? -18.594 -15.398 -6.316 1 98.44 128 GLN A C 1
ATOM 1064 O O . GLN A 1 128 ? -18.5 -16.594 -6.633 1 98.44 128 GLN A O 1
ATOM 1069 N N . GLU A 1 129 ? -18.094 -14.43 -7.023 1 98.12 129 GLU A N 1
ATOM 1070 C CA . GLU A 1 129 ? -17.344 -14.742 -8.234 1 98.12 129 GLU A CA 1
ATOM 1071 C C . GLU A 1 129 ? -16.109 -15.586 -7.918 1 98.12 129 GLU A C 1
ATOM 1073 O O . GLU A 1 129 ? -15.789 -16.531 -8.648 1 98.12 129 GLU A O 1
ATOM 1078 N N . ILE A 1 130 ? -15.383 -15.258 -6.844 1 98.19 130 ILE A N 1
ATOM 1079 C CA . ILE A 1 130 ? -14.219 -16.031 -6.438 1 98.19 130 ILE A CA 1
ATOM 1080 C C . ILE A 1 130 ? -14.633 -17.469 -6.098 1 98.19 130 ILE A C 1
ATOM 1082 O O . ILE A 1 130 ? -14.039 -18.422 -6.586 1 98.19 130 ILE A O 1
ATOM 1086 N N . ARG A 1 131 ? -15.727 -17.609 -5.355 1 97.25 131 ARG A N 1
ATOM 1087 C CA . ARG A 1 131 ? -16.25 -18.922 -5 1 97.25 131 ARG A CA 1
ATOM 1088 C C . ARG A 1 131 ? -16.625 -19.719 -6.246 1 97.25 131 ARG A C 1
ATOM 1090 O O . ARG A 1 131 ? -16.328 -20.906 -6.336 1 97.25 131 ARG A O 1
ATOM 1097 N N . ASP A 1 132 ? -17.25 -19.016 -7.172 1 96.69 132 ASP A N 1
ATOM 1098 C CA . ASP A 1 132 ? -17.703 -19.688 -8.398 1 96.69 132 ASP A CA 1
ATOM 1099 C C . ASP A 1 132 ? -16.516 -20.219 -9.195 1 96.69 132 ASP A C 1
ATOM 1101 O O . ASP A 1 132 ? -16.562 -21.328 -9.719 1 96.69 132 ASP A O 1
ATOM 1105 N N . TRP A 1 133 ? -15.484 -19.422 -9.273 1 95.12 133 TRP A N 1
ATOM 1106 C CA . TRP A 1 133 ? -14.289 -19.859 -9.992 1 95.12 133 TRP A CA 1
ATOM 1107 C C . TRP A 1 133 ? -13.695 -21.109 -9.344 1 95.12 133 TRP A C 1
ATOM 1109 O O . TRP A 1 133 ? -13.328 -22.062 -10.039 1 95.12 133 TRP A O 1
ATOM 1119 N N . ILE A 1 134 ? -13.633 -21.125 -8.039 1 93.94 134 ILE A N 1
ATOM 1120 C CA . ILE A 1 134 ? -13.039 -22.25 -7.32 1 93.94 134 ILE A CA 1
ATOM 1121 C C . ILE A 1 134 ? -13.922 -23.484 -7.465 1 93.94 134 ILE A C 1
ATOM 1123 O O . ILE A 1 134 ? -13.445 -24.562 -7.805 1 93.94 134 ILE A O 1
ATOM 1127 N N . ASN A 1 135 ? -15.219 -23.281 -7.336 1 92.12 135 ASN A N 1
ATOM 1128 C CA . ASN A 1 135 ? -16.156 -24.391 -7.32 1 92.12 135 ASN A CA 1
ATOM 1129 C C . ASN A 1 135 ? -16.297 -25.031 -8.703 1 92.12 135 ASN A C 1
ATOM 1131 O O . ASN A 1 135 ? -16.656 -26.203 -8.82 1 92.12 135 ASN A O 1
ATOM 1135 N N . LYS A 1 136 ? -16.031 -24.266 -9.68 1 89.62 136 LYS A N 1
ATOM 1136 C CA . LYS A 1 136 ? -16.172 -24.766 -11.039 1 89.62 136 LYS A CA 1
ATOM 1137 C C . LYS A 1 136 ? -14.953 -25.562 -11.469 1 89.62 136 LYS A C 1
ATOM 1139 O O . LYS A 1 136 ? -14.977 -26.25 -12.492 1 89.62 136 LYS A O 1
ATOM 1144 N N . ASP A 1 137 ? -13.883 -25.438 -10.688 1 87.62 137 ASP A N 1
ATOM 1145 C CA . ASP A 1 137 ? -12.648 -26.109 -11.078 1 87.62 137 ASP A CA 1
ATOM 1146 C C . ASP A 1 137 ? -12.75 -27.609 -10.891 1 87.62 137 ASP A C 1
ATOM 1148 O O . ASP A 1 137 ? -12.977 -28.094 -9.773 1 87.62 137 ASP A O 1
ATOM 1152 N N . PHE A 1 138 ? -12.562 -28.344 -11.953 1 78.38 138 PHE A N 1
ATOM 1153 C CA . PHE A 1 138 ? -12.641 -29.797 -11.953 1 78.38 138 PHE A CA 1
ATOM 1154 C C . PHE A 1 138 ? -11.594 -30.406 -11.023 1 78.38 138 PHE A C 1
ATOM 1156 O O . PHE A 1 138 ? -11.844 -31.438 -10.391 1 78.38 138 PHE A O 1
ATOM 1163 N N . TYR A 1 139 ? -10.516 -29.75 -10.844 1 74.81 139 TYR A N 1
ATOM 1164 C CA . TYR A 1 139 ? -9.406 -30.297 -10.07 1 74.81 139 TYR A CA 1
ATOM 1165 C C . TYR A 1 139 ? -9.695 -30.234 -8.578 1 74.81 139 TYR A C 1
ATOM 1167 O O . TYR A 1 139 ? -9.062 -30.938 -7.785 1 74.81 139 TYR A O 1
ATOM 1175 N N . LEU A 1 140 ? -10.602 -29.359 -8.211 1 69.62 140 LEU A N 1
ATOM 1176 C CA . LEU A 1 140 ? -11.023 -29.312 -6.812 1 69.62 140 LEU A CA 1
ATOM 1177 C C . LEU A 1 140 ? -11.68 -30.625 -6.391 1 69.62 140 LEU A C 1
ATOM 1179 O O . LEU A 1 140 ? -11.484 -31.078 -5.266 1 69.62 140 LEU A O 1
ATOM 1183 N N . LYS A 1 141 ? -12.492 -31.109 -7.262 1 63.56 141 LYS A N 1
ATOM 1184 C CA . LYS A 1 141 ? -13.328 -32.25 -6.973 1 63.56 141 LYS A CA 1
ATOM 1185 C C . LYS A 1 141 ? -12.602 -33.562 -7.289 1 63.56 141 LYS A C 1
ATOM 1187 O O . LYS A 1 141 ? -12.992 -34.625 -6.816 1 63.56 141 LYS A O 1
ATOM 1192 N N . SER A 1 142 ? -11.562 -33.25 -8.031 1 60.25 142 SER A N 1
ATOM 1193 C CA . SER A 1 142 ? -10.992 -34.5 -8.547 1 60.25 142 SER A CA 1
ATOM 1194 C C . SER A 1 142 ? -9.945 -35.062 -7.594 1 60.25 142 SER A C 1
ATOM 1196 O O . SER A 1 142 ? -9.266 -34.312 -6.895 1 60.25 142 SER A O 1
ATOM 1198 N N . LYS A 1 143 ? -10.172 -36.312 -7.18 1 58.62 143 LYS A N 1
ATOM 1199 C CA . LYS A 1 143 ? -9.148 -37.094 -6.512 1 58.62 143 LYS A CA 1
ATOM 1200 C C . LYS A 1 143 ? -7.816 -37.031 -7.254 1 58.62 143 LYS A C 1
ATOM 1202 O O . LYS A 1 143 ? -6.844 -37.688 -6.871 1 58.62 143 LYS A O 1
ATOM 1207 N N . LYS A 1 144 ? -7.859 -36.062 -8.281 1 56.66 144 LYS A N 1
ATOM 1208 C CA . LYS A 1 144 ? -6.762 -36.094 -9.234 1 56.66 144 LYS A CA 1
ATOM 1209 C C . LYS A 1 144 ? -5.582 -35.25 -8.734 1 56.66 144 LYS A C 1
ATOM 1211 O O . LYS A 1 144 ? -4.469 -35.375 -9.242 1 56.66 144 LYS A O 1
ATOM 1216 N N . TYR A 1 145 ? -5.941 -34.5 -7.637 1 67 145 TYR A N 1
ATOM 1217 C CA . TYR A 1 145 ? -4.777 -33.781 -7.168 1 67 145 TYR A CA 1
ATOM 1218 C C . TYR A 1 145 ? -3.914 -34.625 -6.25 1 67 145 TYR A C 1
ATOM 1220 O O . TYR A 1 145 ? -4.285 -34.875 -5.102 1 67 145 TYR A O 1
ATOM 1228 N N . LYS A 1 146 ? -2.992 -35.312 -6.805 1 73.5 146 LYS A N 1
ATOM 1229 C CA . LYS A 1 146 ? -2.135 -36.281 -6.09 1 73.5 146 LYS A CA 1
ATOM 1230 C C . LYS A 1 146 ? -0.784 -35.656 -5.758 1 73.5 146 LYS A C 1
ATOM 1232 O O . LYS A 1 146 ? 0.203 -36.344 -5.559 1 73.5 146 LYS A O 1
ATOM 1237 N N . SER A 1 147 ? -0.739 -34.312 -5.508 1 82.88 147 SER A N 1
ATOM 1238 C CA . SER A 1 147 ? 0.522 -33.656 -5.199 1 82.88 147 SER A CA 1
ATOM 1239 C C . SER A 1 147 ? 0.693 -33.438 -3.695 1 82.88 147 SER A C 1
ATOM 1241 O O . SER A 1 147 ? -0.291 -33.312 -2.965 1 82.88 147 SER A O 1
ATOM 1243 N N . ILE A 1 148 ? 1.887 -33.531 -3.264 1 88.62 148 ILE A N 1
ATOM 1244 C CA . ILE A 1 148 ? 2.193 -33.219 -1.866 1 88.62 148 ILE A CA 1
ATOM 1245 C C . ILE A 1 148 ? 2.086 -31.734 -1.608 1 88.62 148 ILE A C 1
ATOM 1247 O O . ILE A 1 148 ? 1.97 -31.297 -0.459 1 88.62 148 ILE A O 1
ATOM 1251 N N . LEU A 1 149 ? 2.176 -30.969 -2.67 1 90.5 149 LEU A N 1
ATOM 1252 C CA . LEU A 1 149 ? 2.018 -29.516 -2.557 1 90.5 149 LEU A CA 1
ATOM 1253 C C . LEU A 1 149 ? 0.541 -29.141 -2.527 1 90.5 149 LEU A C 1
ATOM 1255 O O . LEU A 1 149 ? -0.282 -29.766 -3.195 1 90.5 149 LEU A O 1
ATOM 1259 N N . PRO A 1 150 ? 0.2 -28.172 -1.756 1 88.62 150 PRO A N 1
ATOM 1260 C CA . PRO A 1 150 ? -1.205 -27.766 -1.696 1 88.62 150 PRO A CA 1
ATOM 1261 C C . PRO A 1 150 ? -1.696 -27.141 -3.006 1 88.62 150 PRO A C 1
ATOM 1263 O O . PRO A 1 150 ? -0.908 -26.562 -3.75 1 88.62 150 PRO A O 1
ATOM 1266 N N . LEU A 1 151 ? -2.986 -27.344 -3.264 1 90.06 151 LEU A N 1
ATOM 1267 C CA . LEU A 1 151 ? -3.641 -26.656 -4.375 1 90.06 151 LEU A CA 1
ATOM 1268 C C . LEU A 1 151 ? -3.809 -25.172 -4.078 1 90.06 151 LEU A C 1
ATOM 1270 O O . LEU A 1 151 ? -4.238 -24.797 -2.984 1 90.06 151 LEU A O 1
ATOM 1274 N N . ILE A 1 152 ? -3.449 -24.328 -4.996 1 94.62 152 ILE A N 1
ATOM 1275 C CA . ILE A 1 152 ? -3.494 -22.891 -4.785 1 94.62 152 ILE A CA 1
ATOM 1276 C C . ILE A 1 152 ? -4.352 -22.234 -5.867 1 94.62 152 ILE A C 1
ATOM 1278 O O . ILE A 1 152 ? -4.184 -22.516 -7.055 1 94.62 152 ILE A O 1
ATOM 1282 N N . TYR A 1 153 ? -5.27 -21.438 -5.469 1 96.69 153 TYR A N 1
ATOM 1283 C CA . TYR A 1 153 ? -6 -20.578 -6.406 1 96.69 153 TYR A CA 1
ATOM 1284 C C . TYR A 1 153 ? -5.496 -19.141 -6.352 1 96.69 153 TYR A C 1
ATOM 1286 O O . TYR A 1 153 ? -5.387 -18.562 -5.273 1 96.69 153 TYR A O 1
ATOM 1294 N N . LYS A 1 154 ? -5.16 -18.625 -7.477 1 97.75 154 LYS A N 1
ATOM 1295 C CA . LYS A 1 154 ? -4.613 -17.266 -7.586 1 97.75 154 LYS A CA 1
ATOM 1296 C C . LYS A 1 154 ? -5.574 -16.344 -8.328 1 97.75 154 LYS A C 1
ATOM 1298 O O . LYS A 1 154 ? -5.969 -16.625 -9.461 1 97.75 154 LYS A O 1
ATOM 1303 N N . PHE A 1 155 ? -5.941 -15.312 -7.715 1 98.19 155 PHE A N 1
ATOM 1304 C CA . PHE A 1 155 ? -6.793 -14.289 -8.32 1 98.19 155 PHE A CA 1
ATOM 1305 C C . PHE A 1 155 ? -6.055 -12.961 -8.43 1 98.19 155 PHE A C 1
ATOM 1307 O O . PHE A 1 155 ? -5.723 -12.344 -7.414 1 98.19 155 PHE A O 1
ATOM 1314 N N . ALA A 1 156 ? -5.738 -12.539 -9.633 1 96.88 156 ALA A N 1
ATOM 1315 C CA . ALA A 1 156 ? -5.129 -11.242 -9.906 1 96.88 156 ALA A CA 1
ATOM 1316 C C . ALA A 1 156 ? -6.141 -10.273 -10.516 1 96.88 156 ALA A C 1
ATOM 1318 O O . ALA A 1 156 ? -6.672 -10.531 -11.602 1 96.88 156 ALA A O 1
ATOM 1319 N N . VAL A 1 157 ? -6.41 -9.203 -9.844 1 98.12 157 VAL A N 1
ATOM 1320 C CA . VAL A 1 157 ? -7.422 -8.258 -10.289 1 98.12 157 VAL A CA 1
ATOM 1321 C C . VAL A 1 157 ? -6.805 -6.871 -10.438 1 98.12 157 VAL A C 1
ATOM 1323 O O . VAL A 1 157 ? -5.66 -6.648 -10.023 1 98.12 157 VAL A O 1
ATOM 1326 N N . PHE A 1 158 ? -7.578 -5.945 -11.047 1 97.62 158 PHE A N 1
ATOM 1327 C CA . PHE A 1 158 ? -7.113 -4.578 -11.258 1 97.62 158 PHE A CA 1
ATOM 1328 C C . PHE A 1 158 ? -8.133 -3.574 -10.727 1 97.62 158 PHE A C 1
ATOM 1330 O O . PHE A 1 158 ? -8.977 -3.088 -11.477 1 97.62 158 PHE A O 1
ATOM 1337 N N . PRO A 1 159 ? -7.992 -3.227 -9.445 1 97.31 159 PRO A N 1
ATOM 1338 C CA . PRO A 1 159 ? -8.938 -2.252 -8.906 1 97.31 159 PRO A CA 1
ATOM 1339 C C . PRO A 1 159 ? -8.812 -0.877 -9.555 1 97.31 159 PRO A C 1
ATOM 1341 O O . PRO A 1 159 ? -7.695 -0.405 -9.797 1 97.31 159 PRO A O 1
ATOM 1344 N N . ASN A 1 160 ? -9.914 -0.228 -9.773 1 95.44 160 ASN A N 1
ATOM 1345 C CA . ASN A 1 160 ? -9.93 1.076 -10.43 1 95.44 160 ASN A CA 1
ATOM 1346 C C . ASN A 1 160 ? -10.094 2.209 -9.422 1 95.44 160 ASN A C 1
ATOM 1348 O O . ASN A 1 160 ? -10.148 3.381 -9.797 1 95.44 160 ASN A O 1
ATOM 1352 N N . SER A 1 161 ? -10.234 1.868 -8.219 1 95.44 161 SER A N 1
ATOM 1353 C CA . SER A 1 161 ? -10.398 2.84 -7.145 1 95.44 161 SER A CA 1
ATOM 1354 C C . SER A 1 161 ? -10.008 2.25 -5.793 1 95.44 161 SER A C 1
ATOM 1356 O O . SER A 1 161 ? -9.867 1.031 -5.66 1 95.44 161 SER A O 1
ATOM 1358 N N . ILE A 1 162 ? -9.859 3.098 -4.859 1 96.56 162 ILE A N 1
ATOM 1359 C CA . ILE A 1 162 ? -9.547 2.66 -3.5 1 96.56 162 ILE A CA 1
ATOM 1360 C C . ILE A 1 162 ? -10.703 1.825 -2.953 1 96.56 162 ILE A C 1
ATOM 1362 O O . ILE A 1 162 ? -10.492 0.875 -2.197 1 96.56 162 ILE A O 1
ATOM 1366 N N . HIS A 1 163 ? -11.883 2.131 -3.361 1 96.56 163 HIS A N 1
ATOM 1367 C CA . HIS A 1 163 ? -13.047 1.373 -2.932 1 96.56 163 HIS A CA 1
ATOM 1368 C C . HIS A 1 163 ? -13.008 -0.055 -3.465 1 96.56 163 HIS A C 1
ATOM 1370 O O . HIS A 1 163 ? -13.242 -1.008 -2.721 1 96.56 163 HIS A O 1
ATOM 1376 N N . GLU A 1 164 ? -12.68 -0.156 -4.699 1 97.12 164 GLU A N 1
ATOM 1377 C CA . GLU A 1 164 ? -12.57 -1.486 -5.289 1 97.12 164 GLU A CA 1
ATOM 1378 C C . GLU A 1 164 ? -11.445 -2.285 -4.629 1 97.12 164 GLU A C 1
ATOM 1380 O O . GLU A 1 164 ? -11.602 -3.475 -4.352 1 97.12 164 GLU A O 1
ATOM 1385 N N . LEU A 1 165 ? -10.336 -1.59 -4.441 1 97.62 165 LEU A N 1
ATOM 1386 C CA . LEU A 1 165 ? -9.219 -2.234 -3.748 1 97.62 165 LEU A CA 1
ATOM 1387 C C . LEU A 1 165 ? -9.672 -2.785 -2.398 1 97.62 165 LEU A C 1
ATOM 1389 O O . LEU A 1 165 ? -9.469 -3.965 -2.105 1 97.62 165 LEU A O 1
ATOM 1393 N N . THR A 1 166 ? -10.305 -1.943 -1.642 1 97.94 166 THR A N 1
ATOM 1394 C CA . THR A 1 166 ? -10.742 -2.291 -0.293 1 97.94 166 THR A CA 1
ATOM 1395 C C . THR A 1 166 ? -11.758 -3.43 -0.329 1 97.94 166 THR A C 1
ATOM 1397 O O . THR A 1 166 ? -11.656 -4.383 0.443 1 97.94 166 THR A O 1
ATOM 1400 N N . LYS A 1 167 ? -12.641 -3.266 -1.218 1 98.19 167 LYS A N 1
ATOM 1401 C CA . LYS A 1 167 ? -13.68 -4.281 -1.353 1 98.19 167 LYS A CA 1
ATOM 1402 C C . LYS A 1 167 ? -13.078 -5.637 -1.707 1 98.19 167 LYS A C 1
ATOM 1404 O O . LYS A 1 167 ? -13.445 -6.66 -1.125 1 98.19 167 LYS A O 1
ATOM 1409 N N . PHE A 1 168 ? -12.227 -5.68 -2.656 1 98.81 168 PHE A N 1
ATOM 1410 C CA . PHE A 1 168 ? -11.625 -6.941 -3.072 1 98.81 168 PHE A CA 1
ATOM 1411 C C . PHE A 1 168 ? -10.859 -7.582 -1.919 1 98.81 168 PHE A C 1
ATOM 1413 O O . PHE A 1 168 ? -11.039 -8.766 -1.635 1 98.81 168 PHE A O 1
ATOM 1420 N N . LEU A 1 169 ? -10 -6.824 -1.271 1 98.69 169 LEU A N 1
ATOM 1421 C CA . LEU A 1 169 ? -9.18 -7.383 -0.2 1 98.69 169 LEU A CA 1
ATOM 1422 C C . LEU A 1 169 ? -10.055 -7.922 0.928 1 98.69 169 LEU A C 1
ATOM 1424 O O . LEU A 1 169 ? -9.781 -8.992 1.479 1 98.69 169 LEU A O 1
ATOM 1428 N N . SER A 1 170 ? -11.117 -7.191 1.242 1 98.38 170 SER A N 1
ATOM 1429 C CA . SER A 1 170 ? -12.039 -7.648 2.275 1 98.38 170 SER A CA 1
ATOM 1430 C C . SER A 1 170 ? -12.75 -8.93 1.851 1 98.38 170 SER A C 1
ATOM 1432 O O . SER A 1 170 ? -12.82 -9.891 2.619 1 98.38 170 SER A O 1
ATOM 1434 N N . SER A 1 171 ? -13.242 -8.914 0.628 1 98.38 171 SER A N 1
ATOM 1435 C CA . SER A 1 171 ? -13.922 -10.078 0.082 1 98.38 171 SER A CA 1
ATOM 1436 C C . SER A 1 171 ? -12.992 -11.289 0.022 1 98.38 171 SER A C 1
ATOM 1438 O O . SER A 1 171 ? -13.383 -12.398 0.385 1 98.38 171 SER A O 1
ATOM 1440 N N . PHE A 1 172 ? -11.82 -11.039 -0.402 1 98.75 172 PHE A N 1
ATOM 1441 C CA . PHE A 1 172 ? -10.836 -12.102 -0.547 1 98.75 172 PHE A CA 1
ATOM 1442 C C . PHE A 1 172 ? -10.508 -12.727 0.804 1 98.75 172 PHE A C 1
ATOM 1444 O O . PHE A 1 172 ? -10.398 -13.953 0.917 1 98.75 172 PHE A O 1
ATOM 1451 N N . ARG A 1 173 ? -10.328 -11.906 1.798 1 98.19 173 ARG A N 1
ATOM 1452 C CA . ARG A 1 173 ? -10.031 -12.398 3.139 1 98.19 173 ARG A CA 1
ATOM 1453 C C . ARG A 1 173 ? -11.117 -13.359 3.621 1 98.19 173 ARG A C 1
ATOM 1455 O O . ARG A 1 173 ? -10.812 -14.422 4.172 1 98.19 173 ARG A O 1
ATOM 1462 N N . ILE A 1 174 ? -12.32 -12.992 3.396 1 98 174 ILE A N 1
ATOM 1463 C CA . ILE A 1 174 ? -13.453 -13.82 3.809 1 98 174 ILE A CA 1
ATOM 1464 C C . ILE A 1 174 ? -13.383 -15.172 3.096 1 98 174 ILE A C 1
ATOM 1466 O O . ILE A 1 174 ? -13.438 -16.219 3.738 1 98 174 ILE A O 1
ATOM 1470 N N . VAL A 1 175 ? -13.195 -15.148 1.821 1 98.38 175 VAL A N 1
ATOM 1471 C CA . VAL A 1 175 ? -13.203 -16.359 1.02 1 98.38 175 VAL A CA 1
ATOM 1472 C C . VAL A 1 175 ? -11.969 -17.219 1.349 1 98.38 175 VAL A C 1
ATOM 1474 O O . VAL A 1 175 ? -12.062 -18.438 1.458 1 98.38 175 VAL A O 1
ATOM 1477 N N . SER A 1 176 ? -10.852 -16.547 1.479 1 97.69 176 SER A N 1
ATOM 1478 C CA . SER A 1 176 ? -9.617 -17.25 1.811 1 97.69 176 SER A CA 1
ATOM 1479 C C . SER A 1 176 ? -9.75 -18 3.133 1 97.69 176 SER A C 1
ATOM 1481 O O . SER A 1 176 ? -9.32 -19.156 3.25 1 97.69 176 SER A O 1
ATOM 1483 N N . ASN A 1 177 ? -10.367 -17.391 4.098 1 96.31 177 ASN A N 1
ATOM 1484 C CA . ASN A 1 177 ? -10.586 -18.031 5.387 1 96.31 177 ASN A CA 1
ATOM 1485 C C . ASN A 1 177 ? -11.508 -19.234 5.258 1 96.31 177 ASN A C 1
ATOM 1487 O O . ASN A 1 177 ? -11.297 -20.266 5.902 1 96.31 177 ASN A O 1
ATOM 1491 N N . GLU A 1 178 ? -12.469 -19.094 4.469 1 96.44 178 GLU A N 1
ATOM 1492 C CA . GLU A 1 178 ? -13.422 -20.172 4.234 1 96.44 178 GLU A CA 1
ATOM 1493 C C . GLU A 1 178 ? -12.742 -21.391 3.629 1 96.44 178 GLU A C 1
ATOM 1495 O O . GLU A 1 178 ? -12.93 -22.516 4.105 1 96.44 178 GLU A O 1
ATOM 1500 N N . PHE A 1 179 ? -11.914 -21.219 2.701 1 93.62 179 PHE A N 1
ATOM 1501 C CA . PHE A 1 179 ? -11.336 -22.328 1.956 1 93.62 179 PHE A CA 1
ATOM 1502 C C . PHE A 1 179 ? -10.109 -22.891 2.68 1 93.62 179 PHE A C 1
ATOM 1504 O O . PHE A 1 179 ? -9.734 -24.047 2.467 1 93.62 179 PHE A O 1
ATOM 1511 N N . ARG A 1 180 ? -9.5 -22.062 3.457 1 91.44 180 ARG A N 1
ATOM 1512 C CA . ARG A 1 180 ? -8.367 -22.547 4.242 1 91.44 180 ARG A CA 1
ATOM 1513 C C . ARG A 1 180 ? -8.773 -23.719 5.121 1 91.44 180 ARG A C 1
ATOM 1515 O O . ARG A 1 180 ? -7.988 -24.656 5.32 1 91.44 180 ARG A O 1
ATOM 1522 N N . LYS A 1 181 ? -9.953 -23.672 5.516 1 88.88 181 LYS A N 1
ATOM 1523 C CA . LYS A 1 181 ? -10.492 -24.75 6.336 1 88.88 181 LYS A CA 1
ATOM 1524 C C . LYS A 1 181 ? -10.555 -26.062 5.547 1 88.88 181 LYS A C 1
ATOM 1526 O O . LYS A 1 181 ? -10.578 -27.141 6.137 1 88.88 181 LYS A O 1
ATOM 1531 N N . LEU A 1 182 ? -10.555 -26 4.285 1 82.12 182 LEU A N 1
ATOM 1532 C CA . LEU A 1 182 ? -10.609 -27.156 3.395 1 82.12 182 LEU A CA 1
ATOM 1533 C C . LEU A 1 182 ? -9.234 -27.453 2.807 1 82.12 182 LEU A C 1
ATOM 1535 O O . LEU A 1 182 ? -9.125 -28.203 1.829 1 82.12 182 LEU A O 1
ATOM 1539 N N . ASN A 1 183 ? -8.188 -26.75 3.285 1 81.94 183 ASN A N 1
ATOM 1540 C CA . ASN A 1 183 ? -6.805 -26.891 2.846 1 81.94 183 ASN A CA 1
ATOM 1541 C C . ASN A 1 183 ? -6.621 -26.406 1.411 1 81.94 183 ASN A C 1
ATOM 1543 O O . ASN A 1 183 ? -5.836 -26.984 0.652 1 81.94 183 ASN A O 1
ATOM 1547 N N . ILE A 1 184 ? -7.516 -25.641 1.046 1 88.38 184 ILE A N 1
ATOM 1548 C CA . ILE A 1 184 ? -7.379 -24.906 -0.207 1 88.38 184 ILE A CA 1
ATOM 1549 C C . ILE A 1 184 ? -6.832 -23.516 0.07 1 88.38 184 ILE A C 1
ATOM 1551 O O . ILE A 1 184 ? -7.402 -22.75 0.86 1 88.38 184 ILE A O 1
ATOM 1555 N N . LEU A 1 185 ? -5.73 -23.266 -0.558 1 95.25 185 LEU A N 1
ATOM 1556 C CA . LEU A 1 185 ? -5.059 -22 -0.258 1 95.25 185 LEU A CA 1
ATOM 1557 C C . LEU A 1 185 ? -5.266 -21 -1.384 1 95.25 185 LEU A C 1
ATOM 1559 O O . LEU A 1 185 ? -5.383 -21.375 -2.551 1 95.25 185 LEU A O 1
ATOM 1563 N N . LEU A 1 186 ? -5.375 -19.75 -1.021 1 98.12 186 LEU A N 1
ATOM 1564 C CA . LEU A 1 186 ? -5.656 -18.719 -2.012 1 98.12 186 LEU A CA 1
ATOM 1565 C C . LEU A 1 186 ? -4.543 -17.672 -2.035 1 98.12 186 LEU A C 1
ATOM 1567 O O . LEU A 1 186 ? -3.914 -17.406 -1.011 1 98.12 186 LEU A O 1
ATOM 1571 N N . THR A 1 187 ? -4.312 -17.125 -3.146 1 98.44 187 THR A N 1
ATOM 1572 C CA . THR A 1 187 ? -3.438 -15.977 -3.383 1 98.44 187 THR A CA 1
ATOM 1573 C C . THR A 1 187 ? -4.18 -14.867 -4.121 1 98.44 187 THR A C 1
ATOM 1575 O O . THR A 1 187 ? -4.781 -15.109 -5.172 1 98.44 187 THR A O 1
ATOM 1578 N N . GLY A 1 188 ? -4.215 -13.742 -3.527 1 98.5 188 GLY A N 1
ATOM 1579 C CA . GLY A 1 188 ? -4.809 -12.562 -4.145 1 98.5 188 GLY A CA 1
ATOM 1580 C C . GLY A 1 188 ? -3.797 -11.484 -4.473 1 98.5 188 GLY A C 1
ATOM 1581 O O . GLY A 1 188 ? -2.877 -11.234 -3.691 1 98.5 188 GLY A O 1
ATOM 1582 N N . ILE A 1 189 ? -3.945 -10.883 -5.625 1 98 189 ILE A N 1
ATOM 1583 C CA . ILE A 1 189 ? -3.074 -9.789 -6.043 1 98 189 ILE A CA 1
ATOM 1584 C C . ILE A 1 189 ? -3.912 -8.672 -6.652 1 98 189 ILE A C 1
ATOM 1586 O O . ILE A 1 189 ? -4.762 -8.914 -7.512 1 98 189 ILE A O 1
ATOM 1590 N N . CYS A 1 190 ? -3.732 -7.48 -6.184 1 97.88 190 CYS A N 1
ATOM 1591 C CA . CYS A 1 190 ? -4.246 -6.297 -6.867 1 97.88 190 CYS A CA 1
ATOM 1592 C C . CYS A 1 190 ? -3.174 -5.676 -7.754 1 97.88 190 CYS A C 1
ATOM 1594 O O . CYS A 1 190 ? -2.178 -5.148 -7.258 1 97.88 190 CYS A O 1
ATOM 1596 N N . MET A 1 191 ? -3.418 -5.754 -8.977 1 96.25 191 MET A N 1
ATOM 1597 C CA . MET A 1 191 ? -2.459 -5.23 -9.945 1 96.25 191 MET A CA 1
ATOM 1598 C C . MET A 1 191 ? -2.578 -3.715 -10.062 1 96.25 191 MET A C 1
ATOM 1600 O O . MET A 1 191 ? -3.555 -3.127 -9.594 1 96.25 191 MET A O 1
ATOM 1604 N N . GLY A 1 192 ? -1.464 -3.115 -10.617 1 95 192 GLY A N 1
ATOM 1605 C CA . GLY A 1 192 ? -1.445 -1.668 -10.766 1 95 192 GLY A CA 1
ATOM 1606 C C . GLY A 1 192 ? -0.926 -0.95 -9.531 1 95 192 GLY A C 1
ATOM 1607 O O . GLY A 1 192 ? -0.691 -1.575 -8.492 1 95 192 GLY A O 1
ATOM 1608 N N . PRO A 1 193 ? -0.853 0.362 -9.641 1 94.75 193 PRO A N 1
ATOM 1609 C CA . PRO A 1 193 ? -0.231 1.133 -8.562 1 94.75 193 PRO A CA 1
ATOM 1610 C C . PRO A 1 193 ? -1.067 1.142 -7.285 1 94.75 193 PRO A C 1
ATOM 1612 O O . PRO A 1 193 ? -0.518 1.216 -6.184 1 94.75 193 PRO A O 1
ATOM 1615 N N . LEU A 1 194 ? -2.348 0.976 -7.418 1 95.19 194 LEU A N 1
ATOM 1616 C CA . LEU A 1 194 ? -3.217 0.983 -6.25 1 95.19 194 LEU A CA 1
ATOM 1617 C C . LEU A 1 194 ? -2.998 -0.266 -5.402 1 95.19 194 LEU A C 1
ATOM 1619 O O . LEU A 1 194 ? -3.314 -0.276 -4.211 1 95.19 194 LEU A O 1
ATOM 1623 N N . GLY A 1 195 ? -2.402 -1.266 -6.004 1 96.19 195 GLY A N 1
ATOM 1624 C CA . GLY A 1 195 ? -2.426 -2.582 -5.391 1 96.19 195 GLY A CA 1
ATOM 1625 C C . GLY A 1 195 ? -1.176 -2.889 -4.586 1 96.19 195 GLY A C 1
ATOM 1626 O O . GLY A 1 195 ? -0.986 -4.02 -4.129 1 96.19 195 GLY A O 1
ATOM 1627 N N . ILE A 1 196 ? -0.336 -1.932 -4.355 1 95.44 196 ILE A N 1
ATOM 1628 C CA . ILE A 1 196 ? 0.956 -2.152 -3.717 1 95.44 196 ILE A CA 1
ATOM 1629 C C . ILE A 1 196 ? 0.75 -2.775 -2.338 1 95.44 196 ILE A C 1
ATOM 1631 O O . ILE A 1 196 ? 1.498 -3.668 -1.934 1 95.44 196 ILE A O 1
ATOM 1635 N N . VAL A 1 197 ? -0.274 -2.43 -1.687 1 95.56 197 VAL A N 1
ATOM 1636 C CA . VAL A 1 197 ? -0.536 -2.912 -0.335 1 95.56 197 VAL A CA 1
ATOM 1637 C C . VAL A 1 197 ? -0.797 -4.414 -0.364 1 95.56 197 VAL A C 1
ATOM 1639 O O . VAL A 1 197 ? -0.416 -5.137 0.562 1 95.56 197 VAL A O 1
ATOM 1642 N N . SER A 1 198 ? -1.409 -4.906 -1.433 1 97.25 198 SER A N 1
ATOM 1643 C CA . SER A 1 198 ? -1.707 -6.332 -1.549 1 97.25 198 SER A CA 1
ATOM 1644 C C . SER A 1 198 ? -0.433 -7.152 -1.724 1 97.25 198 SER A C 1
ATOM 1646 O O . SER A 1 198 ? -0.396 -8.336 -1.377 1 97.25 198 SER A O 1
ATOM 1648 N N . ARG A 1 199 ? 0.58 -6.504 -2.217 1 96.62 199 ARG A N 1
ATOM 1649 C CA . ARG A 1 199 ? 1.836 -7.207 -2.459 1 96.62 199 ARG A CA 1
ATOM 1650 C C . ARG A 1 199 ? 2.74 -7.152 -1.232 1 96.62 199 ARG A C 1
ATOM 1652 O O . ARG A 1 199 ? 3.424 -8.125 -0.914 1 96.62 199 ARG A O 1
ATOM 1659 N N . VAL A 1 200 ? 2.695 -6.051 -0.571 1 96.56 200 VAL A N 1
ATOM 1660 C CA . VAL A 1 200 ? 3.582 -5.863 0.573 1 96.56 200 VAL A CA 1
ATOM 1661 C C . VAL A 1 200 ? 3.027 -6.609 1.785 1 96.56 200 VAL A C 1
ATOM 1663 O O . VAL A 1 200 ? 3.789 -7.137 2.598 1 96.56 200 VAL A O 1
ATOM 1666 N N . PHE A 1 201 ? 1.696 -6.672 1.875 1 95.81 201 PHE A N 1
ATOM 1667 C CA . PHE A 1 201 ? 1.082 -7.293 3.043 1 95.81 201 PHE A CA 1
ATOM 1668 C C . PHE A 1 201 ? 0.061 -8.344 2.621 1 95.81 201 PHE A C 1
ATOM 1670 O O . PHE A 1 201 ? -1.098 -8.289 3.041 1 95.81 201 PHE A O 1
ATOM 1677 N N . PRO A 1 202 ? 0.554 -9.312 1.926 1 97.5 202 PRO A N 1
ATOM 1678 C CA . PRO A 1 202 ? -0.39 -10.32 1.44 1 97.5 202 PRO A CA 1
ATOM 1679 C C . PRO A 1 202 ? -1.068 -11.086 2.572 1 97.5 202 PRO A C 1
ATOM 1681 O O . PRO A 1 202 ? -2.219 -11.508 2.436 1 97.5 202 PRO A O 1
ATOM 1684 N N . ASP A 1 203 ? -0.44 -11.242 3.693 1 96 203 ASP A N 1
ATOM 1685 C CA . ASP A 1 203 ? -0.95 -12.008 4.828 1 96 203 ASP A CA 1
ATOM 1686 C C . ASP A 1 203 ? -2.121 -11.289 5.492 1 96 203 ASP A C 1
ATOM 1688 O O . ASP A 1 203 ? -2.969 -11.922 6.121 1 96 203 ASP A O 1
ATOM 1692 N N . SER A 1 204 ? -2.225 -10.016 5.344 1 94.94 204 SER A N 1
ATOM 1693 C CA . SER A 1 204 ? -3.27 -9.234 6.004 1 94.94 204 SER A CA 1
ATOM 1694 C C . SER A 1 204 ? -4.652 -9.625 5.496 1 94.94 204 SER A C 1
ATOM 1696 O O . SER A 1 204 ? -5.648 -9.477 6.207 1 94.94 204 SER A O 1
ATOM 1698 N N . PHE A 1 205 ? -4.66 -10.203 4.25 1 97.19 205 PHE A N 1
ATOM 1699 C CA . PHE A 1 205 ? -5.969 -10.531 3.709 1 97.19 205 PHE A CA 1
ATOM 1700 C C . PHE A 1 205 ? -6.027 -11.992 3.275 1 97.19 205 PHE A C 1
ATOM 1702 O O . PHE A 1 205 ? -6.879 -12.375 2.469 1 97.19 205 PHE A O 1
ATOM 1709 N N . GLY A 1 206 ? -5.07 -12.773 3.723 1 96.81 206 GLY A N 1
ATOM 1710 C CA . GLY A 1 206 ? -5.164 -14.219 3.619 1 96.81 206 GLY A CA 1
ATOM 1711 C C . GLY A 1 206 ? -4.457 -14.773 2.398 1 96.81 206 GLY A C 1
ATOM 1712 O O . GLY A 1 206 ? -4.629 -15.945 2.057 1 96.81 206 GLY A O 1
ATOM 1713 N N . SER A 1 207 ? -3.707 -13.961 1.708 1 98.19 207 SER A N 1
ATOM 1714 C CA . SER A 1 207 ? -2.939 -14.43 0.555 1 98.19 207 SER A CA 1
ATOM 1715 C C . SER A 1 207 ? -1.696 -15.195 0.99 1 98.19 207 SER A C 1
ATOM 1717 O O . SER A 1 207 ? -0.959 -14.742 1.87 1 98.19 207 SER A O 1
ATOM 1719 N N . ILE A 1 208 ? -1.387 -16.312 0.363 1 97.5 208 ILE A N 1
ATOM 1720 C CA . ILE A 1 208 ? -0.303 -17.156 0.85 1 97.5 208 ILE A CA 1
ATOM 1721 C C . ILE A 1 208 ? 0.957 -16.906 0.023 1 97.5 208 ILE A C 1
ATOM 1723 O O . ILE A 1 208 ? 2.057 -17.297 0.424 1 97.5 208 ILE A O 1
ATOM 1727 N N . PHE A 1 209 ? 0.786 -16.312 -1.147 1 98.12 209 PHE A N 1
ATOM 1728 C CA . PHE A 1 209 ? 1.902 -15.891 -1.987 1 98.12 209 PHE A CA 1
ATOM 1729 C C . PHE A 1 209 ? 1.874 -14.383 -2.215 1 98.12 209 PHE A C 1
ATOM 1731 O O . PHE A 1 209 ? 0.819 -13.75 -2.111 1 98.12 209 PHE A O 1
ATOM 1738 N N . THR A 1 210 ? 2.975 -13.836 -2.451 1 98.06 210 THR A N 1
ATOM 1739 C CA . THR A 1 210 ? 3.111 -12.547 -3.109 1 98.06 210 THR A CA 1
ATOM 1740 C C . THR A 1 210 ? 4.051 -12.648 -4.309 1 98.06 210 THR A C 1
ATOM 1742 O O . THR A 1 210 ? 4.887 -13.547 -4.375 1 98.06 210 THR A O 1
ATOM 1745 N N . TYR A 1 211 ? 3.873 -11.797 -5.203 1 97.31 211 TYR A N 1
ATOM 1746 C CA . TYR A 1 211 ? 4.656 -11.82 -6.434 1 97.31 211 TYR A CA 1
ATOM 1747 C C . TYR A 1 211 ? 5.469 -10.539 -6.59 1 97.31 211 TYR A C 1
ATOM 1749 O O . TYR A 1 211 ? 4.973 -9.445 -6.309 1 97.31 211 TYR A O 1
ATOM 1757 N N . CYS A 1 212 ? 6.637 -10.695 -6.957 1 97.69 212 CYS A N 1
ATOM 1758 C CA . CYS A 1 212 ? 7.512 -9.562 -7.223 1 97.69 212 CYS A CA 1
ATOM 1759 C C . CYS A 1 212 ? 8.398 -9.828 -8.438 1 97.69 212 CYS A C 1
ATOM 1761 O O . CYS A 1 212 ? 8.344 -10.914 -9.023 1 97.69 212 CYS A O 1
ATOM 1763 N N . CYS A 1 213 ? 9.109 -8.828 -8.883 1 96.44 213 CYS A N 1
ATOM 1764 C CA . CYS A 1 213 ? 10 -8.945 -10.031 1 96.44 213 CYS A CA 1
ATOM 1765 C C . CYS A 1 213 ? 11.445 -8.695 -9.625 1 96.44 213 CYS A C 1
ATOM 1767 O O . CYS A 1 213 ? 11.719 -8.32 -8.484 1 96.44 213 CYS A O 1
ATOM 1769 N N . LEU A 1 214 ? 12.273 -9.008 -10.555 1 93.88 214 LEU A N 1
ATOM 1770 C CA . LEU A 1 214 ? 13.688 -8.734 -10.32 1 93.88 214 LEU A CA 1
ATOM 1771 C C . LEU A 1 214 ? 14.07 -7.367 -10.891 1 93.88 214 LEU A C 1
ATOM 1773 O O . LEU A 1 214 ? 13.656 -7.012 -11.992 1 93.88 214 LEU A O 1
ATOM 1777 N N . ASN A 1 215 ? 14.711 -6.574 -10.18 1 88.38 215 ASN A N 1
ATOM 1778 C CA . ASN A 1 215 ? 15.258 -5.305 -10.633 1 88.38 215 ASN A CA 1
ATOM 1779 C C . ASN A 1 215 ? 14.164 -4.277 -10.891 1 88.38 215 ASN A C 1
ATOM 1781 O O . ASN A 1 215 ? 13.281 -4.074 -10.055 1 88.38 215 ASN A O 1
ATOM 1785 N N . ASN A 1 216 ? 14.125 -3.66 -12.117 1 84.81 216 ASN A N 1
ATOM 1786 C CA . ASN A 1 216 ? 13.203 -2.547 -12.344 1 84.81 216 ASN A CA 1
ATOM 1787 C C . ASN A 1 216 ? 11.828 -3.033 -12.797 1 84.81 216 ASN A C 1
ATOM 1789 O O . ASN A 1 216 ? 11.719 -3.752 -13.789 1 84.81 216 ASN A O 1
ATOM 1793 N N . PRO A 1 217 ? 10.922 -2.59 -12.086 1 87.25 217 PRO A N 1
ATOM 1794 C CA . PRO A 1 217 ? 9.562 -2.941 -12.5 1 87.25 217 PRO A CA 1
ATOM 1795 C C . PRO A 1 217 ? 9.258 -2.521 -13.938 1 87.25 217 PRO A C 1
ATOM 1797 O O . PRO A 1 217 ? 9.703 -1.461 -14.383 1 87.25 217 PRO A O 1
ATOM 1800 N N . LYS A 1 218 ? 8.547 -3.488 -14.594 1 79.12 218 LYS A N 1
ATOM 1801 C CA . LYS A 1 218 ? 8.203 -3.234 -15.984 1 79.12 218 LYS A CA 1
ATOM 1802 C C . LYS A 1 218 ? 6.898 -2.451 -16.094 1 79.12 218 LYS A C 1
ATOM 1804 O O . LYS A 1 218 ? 6.586 -1.902 -17.156 1 79.12 218 LYS A O 1
ATOM 1809 N N . ALA A 1 219 ? 6.078 -2.434 -15.078 1 80.62 219 ALA A N 1
ATOM 1810 C CA . ALA A 1 219 ? 4.797 -1.731 -15.047 1 80.62 219 ALA A CA 1
ATOM 1811 C C . ALA A 1 219 ? 4.562 -1.079 -13.688 1 80.62 219 ALA A C 1
ATOM 1813 O O . ALA A 1 219 ? 5.086 -1.543 -12.672 1 80.62 219 ALA A O 1
ATOM 1814 N N . PRO A 1 220 ? 3.648 -0.037 -13.789 1 79.81 220 PRO A N 1
ATOM 1815 C CA . PRO A 1 220 ? 3.301 0.594 -12.516 1 79.81 220 PRO A CA 1
ATOM 1816 C C . PRO A 1 220 ? 2.586 -0.359 -11.555 1 79.81 220 PRO A C 1
ATOM 1818 O O . PRO A 1 220 ? 1.692 -1.102 -11.977 1 79.81 220 PRO A O 1
ATOM 1821 N N . GLY A 1 221 ? 3.105 -0.625 -10.477 1 85.44 221 GLY A N 1
ATOM 1822 C CA . GLY A 1 221 ? 2.482 -1.469 -9.469 1 85.44 221 GLY A CA 1
ATOM 1823 C C . GLY A 1 221 ? 3.301 -2.699 -9.133 1 85.44 221 GLY A C 1
ATOM 1824 O O . GLY A 1 221 ? 3.074 -3.34 -8.102 1 85.44 221 GLY A O 1
ATOM 1825 N N . GLN A 1 222 ? 4.16 -2.998 -10.148 1 91.56 222 GLN A N 1
ATOM 1826 C CA . GLN A 1 222 ? 5.078 -4.09 -9.836 1 91.56 222 GLN A CA 1
ATOM 1827 C C . GLN A 1 222 ? 6.07 -3.674 -8.75 1 91.56 222 GLN A C 1
ATOM 1829 O O . GLN A 1 222 ? 6.52 -2.527 -8.719 1 91.56 222 GLN A O 1
ATOM 1834 N N . VAL A 1 223 ? 6.355 -4.617 -7.918 1 96.81 223 VAL A N 1
ATOM 1835 C CA . VAL A 1 223 ? 7.297 -4.387 -6.824 1 96.81 223 VAL A CA 1
ATOM 1836 C C . VAL A 1 223 ? 8.508 -5.297 -6.984 1 96.81 223 VAL A C 1
ATOM 1838 O O . VAL A 1 223 ? 8.367 -6.512 -7.141 1 96.81 223 VAL A O 1
ATOM 1841 N N . ASP A 1 224 ? 9.648 -4.66 -7.02 1 97.38 224 ASP A N 1
ATOM 1842 C CA . ASP A 1 224 ? 10.836 -5.504 -7.121 1 97.38 224 ASP A CA 1
ATOM 1843 C C . ASP A 1 224 ? 11.18 -6.145 -5.777 1 97.38 224 ASP A C 1
ATOM 1845 O O . ASP A 1 224 ? 10.781 -5.637 -4.727 1 97.38 224 ASP A O 1
ATOM 1849 N N . LEU A 1 225 ? 11.891 -7.219 -5.832 1 97.75 225 LEU A N 1
ATOM 1850 C CA . LEU A 1 225 ? 12.188 -8.055 -4.672 1 97.75 225 LEU A CA 1
ATOM 1851 C C . LEU A 1 225 ? 12.82 -7.23 -3.559 1 97.75 225 LEU A C 1
ATOM 1853 O O . LEU A 1 225 ? 12.414 -7.332 -2.398 1 97.75 225 LEU A O 1
ATOM 1857 N N . GLU A 1 226 ? 13.766 -6.418 -3.883 1 97.06 226 GLU A N 1
ATOM 1858 C CA . GLU A 1 226 ? 14.461 -5.621 -2.877 1 97.06 226 GLU A CA 1
ATOM 1859 C C . GLU A 1 226 ? 13.508 -4.648 -2.189 1 97.06 226 GLU A C 1
ATOM 1861 O O . GLU A 1 226 ? 13.484 -4.555 -0.96 1 97.06 226 GLU A O 1
ATOM 1866 N N . SER A 1 227 ? 12.758 -3.955 -2.959 1 97.5 227 SER A N 1
ATOM 1867 C CA . SER A 1 227 ? 11.781 -3.025 -2.406 1 97.5 227 SER A CA 1
ATOM 1868 C C . SER A 1 227 ? 10.758 -3.75 -1.542 1 97.5 227 SER A C 1
ATOM 1870 O O . SER A 1 227 ? 10.367 -3.258 -0.48 1 97.5 227 SER A O 1
ATOM 1872 N N . LEU A 1 228 ? 10.305 -4.879 -2.047 1 97.62 228 LEU A N 1
ATOM 1873 C CA . LEU A 1 228 ? 9.328 -5.66 -1.296 1 97.62 228 LEU A CA 1
ATOM 1874 C C . LEU A 1 228 ? 9.852 -5.984 0.099 1 97.62 228 LEU A C 1
ATOM 1876 O O . LEU A 1 228 ? 9.156 -5.773 1.094 1 97.62 228 LEU A O 1
ATOM 1880 N N . ILE A 1 229 ? 11.039 -6.457 0.17 1 96.5 229 ILE A N 1
ATOM 1881 C CA . ILE A 1 229 ? 11.648 -6.855 1.434 1 96.5 229 ILE A CA 1
ATOM 1882 C C . ILE A 1 229 ? 11.82 -5.633 2.334 1 96.5 229 ILE A C 1
ATOM 1884 O O . ILE A 1 229 ? 11.523 -5.691 3.529 1 96.5 229 ILE A O 1
ATOM 1888 N N . GLN A 1 230 ? 12.242 -4.566 1.746 1 96.75 230 GLN A N 1
ATOM 1889 C CA . GLN A 1 230 ? 12.445 -3.348 2.521 1 96.75 230 GLN A CA 1
ATOM 1890 C C . GLN A 1 230 ? 11.117 -2.816 3.064 1 96.75 230 GLN A C 1
ATOM 1892 O O . GLN A 1 230 ? 11.023 -2.463 4.242 1 96.75 230 GLN A O 1
ATOM 1897 N N . LEU A 1 231 ? 10.125 -2.779 2.248 1 96.81 231 LEU A N 1
ATOM 1898 C CA . LEU A 1 231 ? 8.828 -2.256 2.65 1 96.81 231 LEU A CA 1
ATOM 1899 C C . LEU A 1 231 ? 8.203 -3.125 3.738 1 96.81 231 LEU A C 1
ATOM 1901 O O . LEU A 1 231 ? 7.59 -2.609 4.676 1 96.81 231 LEU A O 1
ATOM 1905 N N . ARG A 1 232 ? 8.352 -4.391 3.598 1 95.31 232 ARG A N 1
ATOM 1906 C CA . ARG A 1 232 ? 7.77 -5.316 4.566 1 95.31 232 ARG A CA 1
ATOM 1907 C C . ARG A 1 232 ? 8.469 -5.203 5.918 1 95.31 232 ARG A C 1
ATOM 1909 O O . ARG A 1 232 ? 7.871 -5.512 6.953 1 95.31 232 ARG A O 1
ATOM 1916 N N . ASN A 1 233 ? 9.711 -4.746 5.922 1 93.31 233 ASN A N 1
ATOM 1917 C CA . ASN A 1 233 ? 10.516 -4.738 7.141 1 93.31 233 ASN A CA 1
ATOM 1918 C C . ASN A 1 233 ? 10.711 -3.32 7.672 1 93.31 233 ASN A C 1
ATOM 1920 O O . ASN A 1 233 ? 11.633 -3.066 8.445 1 93.31 233 ASN A O 1
ATOM 1924 N N . LEU A 1 234 ? 9.922 -2.398 7.27 1 91.5 234 LEU A N 1
ATOM 1925 C CA . LEU A 1 234 ? 10.039 -1.039 7.789 1 91.5 234 LEU A CA 1
ATOM 1926 C C . LEU A 1 234 ? 9.695 -0.993 9.273 1 91.5 234 LEU A C 1
ATOM 1928 O O . LEU A 1 234 ? 8.805 -1.708 9.734 1 91.5 234 LEU A O 1
ATOM 1932 N N . MET B 1 1 ? -9.461 -2.121 20.922 1 31.34 1 MET B N 1
ATOM 1933 C CA . MET B 1 1 ? -8.805 -1.773 19.672 1 31.34 1 MET B CA 1
ATOM 1934 C C . MET B 1 1 ? -7.328 -1.451 19.906 1 31.34 1 MET B C 1
ATOM 1936 O O . MET B 1 1 ? -6.996 -0.646 20.781 1 31.34 1 MET B O 1
ATOM 1940 N N . ASN B 1 2 ? -6.41 -2.244 19.641 1 41.66 2 ASN B N 1
ATOM 1941 C CA . ASN B 1 2 ? -5 -2.043 19.953 1 41.66 2 ASN B CA 1
ATOM 1942 C C . ASN B 1 2 ? -4.551 -0.619 19.625 1 41.66 2 ASN B C 1
ATOM 1944 O O . ASN B 1 2 ? -5.02 -0.021 18.656 1 41.66 2 ASN B O 1
ATOM 1948 N N . GLN B 1 3 ? -4.215 0.194 20.641 1 53.53 3 GLN B N 1
ATOM 1949 C CA . GLN B 1 3 ? -3.842 1.604 20.625 1 53.53 3 GLN B CA 1
ATOM 1950 C C . GLN B 1 3 ? -2.988 1.935 19.391 1 53.53 3 GLN B C 1
ATOM 1952 O O . GLN B 1 3 ? -1.95 1.31 19.172 1 53.53 3 GLN B O 1
ATOM 1957 N N . ARG B 1 4 ? -3.635 2.555 18.328 1 67.44 4 ARG B N 1
ATOM 1958 C CA . ARG B 1 4 ? -2.938 3 17.125 1 67.44 4 ARG B CA 1
ATOM 1959 C C . ARG B 1 4 ? -1.77 3.914 17.469 1 67.44 4 ARG B C 1
ATOM 1961 O O . ARG B 1 4 ? -1.887 4.77 18.344 1 67.44 4 ARG B O 1
ATOM 1968 N N . GLU B 1 5 ? -0.707 3.621 16.906 1 84.62 5 GLU B N 1
ATOM 1969 C CA . GLU B 1 5 ? 0.491 4.422 17.141 1 84.62 5 GLU B CA 1
ATOM 1970 C C . GLU B 1 5 ? 0.468 5.699 16.297 1 84.62 5 GLU B C 1
ATOM 1972 O O . GLU B 1 5 ? 1.45 6.445 16.266 1 84.62 5 GLU B O 1
ATOM 1977 N N . PHE B 1 6 ? -0.734 5.934 15.633 1 96.12 6 PHE B N 1
ATOM 1978 C CA . PHE B 1 6 ? -0.87 7.133 14.812 1 96.12 6 PHE B CA 1
ATOM 1979 C C . PHE B 1 6 ? -2.271 7.715 14.938 1 96.12 6 PHE B C 1
ATOM 1981 O O . PHE B 1 6 ? -3.178 7.062 15.461 1 96.12 6 PHE B O 1
ATOM 1988 N N . LYS B 1 7 ? -2.41 8.992 14.609 1 97.75 7 LYS B N 1
ATOM 1989 C CA . LYS B 1 7 ? -3.697 9.68 14.602 1 97.75 7 LYS B CA 1
ATOM 1990 C C . LYS B 1 7 ? -4.219 9.852 13.18 1 97.75 7 LYS B C 1
ATOM 1992 O O . LYS B 1 7 ? -3.439 10.094 12.25 1 97.75 7 LYS B O 1
ATOM 1997 N N . ILE B 1 8 ? -5.5 9.828 12.992 1 98.38 8 ILE B N 1
ATOM 1998 C CA . ILE B 1 8 ? -6.148 9.992 11.695 1 98.38 8 ILE B CA 1
ATOM 1999 C C . ILE B 1 8 ? -6.609 11.438 11.523 1 98.38 8 ILE B C 1
ATOM 2001 O O . ILE B 1 8 ? -7.379 11.953 12.344 1 98.38 8 ILE B O 1
ATOM 2005 N N . VAL B 1 9 ? -6.152 12.062 10.484 1 98.5 9 VAL B N 1
ATOM 2006 C CA . VAL B 1 9 ? -6.574 13.406 10.117 1 98.5 9 VAL B CA 1
ATOM 2007 C C . VAL B 1 9 ? -7.5 13.352 8.906 1 98.5 9 VAL B C 1
ATOM 2009 O O . VAL B 1 9 ? -7.125 12.82 7.859 1 98.5 9 VAL B O 1
ATOM 2012 N N . LEU B 1 10 ? -8.648 13.844 9.078 1 98.06 10 LEU B N 1
ATOM 2013 C CA . LEU B 1 10 ? -9.625 13.891 7.992 1 98.06 10 LEU B CA 1
ATOM 2014 C C . LEU B 1 10 ? -9.633 15.258 7.32 1 98.06 10 LEU B C 1
ATOM 2016 O O . LEU B 1 10 ? -9.977 16.266 7.949 1 98.06 10 LEU B O 1
ATOM 2020 N N . THR B 1 11 ? -9.234 15.266 6.102 1 95.88 11 THR B N 1
ATOM 2021 C CA . THR B 1 11 ? -9.328 16.5 5.32 1 95.88 11 THR B CA 1
ATOM 2022 C C . THR B 1 11 ? -10.711 16.625 4.68 1 95.88 11 THR B C 1
ATOM 2024 O O . THR B 1 11 ? -11.164 15.703 3.998 1 95.88 11 THR B O 1
ATOM 2027 N N . ILE B 1 12 ? -11.32 17.719 4.902 1 92.44 12 ILE B N 1
ATOM 2028 C CA . ILE B 1 12 ? -12.695 17.844 4.441 1 92.44 12 ILE B CA 1
ATOM 2029 C C . ILE B 1 12 ? -12.891 19.203 3.781 1 92.44 12 ILE B C 1
ATOM 2031 O O . ILE B 1 12 ? -12.266 20.203 4.18 1 92.44 12 ILE B O 1
ATOM 2035 N N . ASN B 1 13 ? -13.734 19.219 2.783 1 88.38 13 ASN B N 1
ATOM 2036 C CA . ASN B 1 13 ? -14.086 20.5 2.188 1 88.38 13 ASN B CA 1
ATOM 2037 C C . ASN B 1 13 ? -15.25 21.156 2.92 1 88.38 13 ASN B C 1
ATOM 2039 O O . ASN B 1 13 ? -15.812 20.578 3.854 1 88.38 13 ASN B O 1
ATOM 2043 N N . GLU B 1 14 ? -15.586 22.312 2.482 1 92.06 14 GLU B N 1
ATOM 2044 C CA . GLU B 1 14 ? -16.578 23.141 3.164 1 92.06 14 GLU B CA 1
ATOM 2045 C C . GLU B 1 14 ? -17.938 22.453 3.217 1 92.06 14 GLU B C 1
ATOM 2047 O O . GLU B 1 14 ? -18.531 22.312 4.289 1 92.06 14 GLU B O 1
ATOM 2052 N N . ASP B 1 15 ? -18.422 22 2.082 1 92.81 15 ASP B N 1
ATOM 2053 C CA . ASP B 1 15 ? -19.734 21.359 2.004 1 92.81 15 ASP B CA 1
ATOM 2054 C C . ASP B 1 15 ? -19.797 20.109 2.877 1 92.81 15 ASP B C 1
ATOM 2056 O O . ASP B 1 15 ? -20.766 19.891 3.602 1 92.81 15 ASP B O 1
ATOM 2060 N N . GLU B 1 16 ? -18.75 19.375 2.859 1 93.62 16 GLU B N 1
ATOM 2061 C CA . GLU B 1 16 ? -18.672 18.156 3.67 1 93.62 16 GLU B CA 1
ATOM 2062 C C . GLU B 1 16 ? -18.688 18.484 5.16 1 93.62 16 GLU B C 1
ATOM 2064 O O . GLU B 1 16 ? -19.406 17.859 5.938 1 93.62 16 GLU B O 1
ATOM 2069 N N . PHE B 1 17 ? -17.938 19.438 5.512 1 95.88 17 PHE B N 1
ATOM 2070 C CA . PHE B 1 17 ? -17.797 19.797 6.914 1 95.88 17 PHE B CA 1
ATOM 2071 C C . PHE B 1 17 ? -19.141 20.219 7.508 1 95.88 17 PHE B C 1
ATOM 2073 O O . PHE B 1 17 ? -19.547 19.688 8.547 1 95.88 17 PHE B O 1
ATOM 2080 N N . PHE B 1 18 ? -19.844 21.062 6.848 1 96.31 18 PHE B N 1
ATOM 2081 C CA . PHE B 1 18 ? -21.078 21.609 7.387 1 96.31 18 PHE B CA 1
ATOM 2082 C C . PHE B 1 18 ? -22.219 20.609 7.266 1 96.31 18 PHE B C 1
ATOM 2084 O O . PHE B 1 18 ? -23.25 20.75 7.918 1 96.31 18 PHE B O 1
ATOM 2091 N N . SER B 1 19 ? -22 19.562 6.445 1 95.81 19 SER B N 1
ATOM 2092 C CA . SER B 1 19 ? -23.031 18.531 6.293 1 95.81 19 SER B CA 1
ATOM 2093 C C . SER B 1 19 ? -22.891 17.453 7.359 1 95.81 19 SER B C 1
ATOM 2095 O O . SER B 1 19 ? -23.781 16.625 7.535 1 95.81 19 SER B O 1
ATOM 2097 N N . LEU B 1 20 ? -21.781 17.484 8.094 1 96.94 20 LEU B N 1
ATOM 2098 C CA . LEU B 1 20 ? -21.562 16.453 9.117 1 96.94 20 LEU B CA 1
ATOM 2099 C C . LEU B 1 20 ? -22.625 16.547 10.211 1 96.94 20 LEU B C 1
ATOM 2101 O O . LEU B 1 20 ? -22.891 17.641 10.734 1 96.94 20 LEU B O 1
ATOM 2105 N N . LYS B 1 21 ? -23.172 15.445 10.539 1 96.44 21 LYS B N 1
ATOM 2106 C CA . LYS B 1 21 ? -24.156 15.391 11.617 1 96.44 21 LYS B CA 1
ATOM 2107 C C . LYS B 1 21 ? -23.5 14.969 12.93 1 96.44 21 LYS B C 1
ATOM 2109 O O . LYS B 1 21 ? -24.047 15.234 14.008 1 96.44 21 LYS B O 1
ATOM 2114 N N . LYS B 1 22 ? -22.484 14.281 12.82 1 97.31 22 LYS B N 1
ATOM 2115 C CA . LYS B 1 22 ? -21.703 13.836 13.969 1 97.31 22 LYS B CA 1
ATOM 2116 C C . LYS B 1 22 ? -20.219 13.836 13.648 1 97.31 22 LYS B C 1
ATOM 2118 O O . LYS B 1 22 ? -19.828 13.875 12.484 1 97.31 22 LYS B O 1
ATOM 2123 N N . HIS B 1 23 ? -19.453 13.836 14.68 1 97.75 23 HIS B N 1
ATOM 2124 C CA . HIS B 1 23 ? -18 13.773 14.5 1 97.75 23 HIS B CA 1
ATOM 2125 C C . HIS B 1 23 ? -17.594 12.477 13.82 1 97.75 23 HIS B C 1
ATOM 2127 O O . HIS B 1 23 ? -17.969 11.391 14.258 1 97.75 23 HIS B O 1
ATOM 2133 N N . PRO B 1 24 ? -16.844 12.547 12.773 1 97.31 24 PRO B N 1
ATOM 2134 C CA . PRO B 1 24 ? -16.406 11.336 12.086 1 97.31 24 PRO B CA 1
ATOM 2135 C C . PRO B 1 24 ? -15.375 10.539 12.891 1 97.31 24 PRO B C 1
ATOM 2137 O O . PRO B 1 24 ? -14.859 11.039 13.898 1 97.31 24 PRO B O 1
ATOM 2140 N N . PHE B 1 25 ? -15.109 9.297 12.5 1 96.44 25 PHE B N 1
ATOM 2141 C CA . PHE B 1 25 ? -14.172 8.422 13.188 1 96.44 25 PHE B CA 1
ATOM 2142 C C . PHE B 1 25 ? -12.734 8.797 12.852 1 96.44 25 PHE B C 1
ATOM 2144 O O . PHE B 1 25 ? -12.031 8.031 12.188 1 96.44 25 PHE B O 1
ATOM 2151 N N . CYS B 1 26 ? -12.312 9.969 13.273 1 97.94 26 CYS B N 1
ATOM 2152 C CA . CYS B 1 26 ? -10.961 10.5 13.109 1 97.94 26 CYS B CA 1
ATOM 2153 C C . CYS B 1 26 ? -10.508 11.227 14.367 1 97.94 26 CYS B C 1
ATOM 2155 O O . CYS B 1 26 ? -11.305 11.438 15.289 1 97.94 26 CYS B O 1
ATOM 2157 N N . ASP B 1 27 ? -9.273 11.5 14.438 1 97.94 27 ASP B N 1
ATOM 2158 C CA . ASP B 1 27 ? -8.727 12.164 15.617 1 97.94 27 ASP B CA 1
ATOM 2159 C C . ASP B 1 27 ? -8.75 13.68 15.453 1 97.94 27 ASP B C 1
ATOM 2161 O O . ASP B 1 27 ? -8.891 14.414 16.438 1 97.94 27 ASP B O 1
ATOM 2165 N N . ARG B 1 28 ? -8.57 14.133 14.172 1 98.25 28 ARG B N 1
ATOM 2166 C CA . ARG B 1 28 ? -8.562 15.555 13.867 1 98.25 28 ARG B CA 1
ATOM 2167 C C . ARG B 1 28 ? -9.188 15.828 12.5 1 98.25 28 ARG B C 1
ATOM 2169 O O . ARG B 1 28 ? -9.164 14.961 11.617 1 98.25 28 ARG B O 1
ATOM 2176 N N . ILE B 1 29 ? -9.68 16.984 12.367 1 98.12 29 ILE B N 1
ATOM 2177 C CA . ILE B 1 29 ? -10.242 17.422 11.094 1 98.12 29 ILE B CA 1
ATOM 2178 C C . ILE B 1 29 ? -9.398 18.562 10.531 1 98.12 29 ILE B C 1
ATOM 2180 O O . ILE B 1 29 ? -9.172 19.562 11.211 1 98.12 29 ILE B O 1
ATOM 2184 N N . GLU B 1 30 ? -8.969 18.328 9.383 1 97.5 30 GLU B N 1
ATOM 2185 C CA . GLU B 1 30 ? -8.242 19.406 8.719 1 97.5 30 GLU B CA 1
ATOM 2186 C C . GLU B 1 30 ? -9.195 20.312 7.93 1 97.5 30 GLU B C 1
ATOM 2188 O O . GLU B 1 30 ? -9.906 19.844 7.043 1 97.5 30 GLU B O 1
ATOM 2193 N N . ILE B 1 31 ? -9.094 21.516 8.227 1 93.31 31 ILE B N 1
ATOM 2194 C CA . ILE B 1 31 ? -9.914 22.516 7.559 1 93.31 31 ILE B CA 1
ATOM 2195 C C . ILE B 1 31 ? -9.039 23.391 6.66 1 93.31 31 ILE B C 1
ATOM 2197 O O . ILE B 1 31 ? -8.227 24.172 7.148 1 93.31 31 ILE B O 1
ATOM 2201 N N . ARG B 1 32 ? -9.258 23.25 5.41 1 88.38 32 ARG B N 1
ATOM 2202 C CA . ARG B 1 32 ? -8.602 24.094 4.414 1 88.38 32 ARG B CA 1
ATOM 2203 C C . ARG B 1 32 ? -9.32 25.438 4.27 1 88.38 32 ARG B C 1
ATOM 2205 O O . ARG B 1 32 ? -10.172 25.594 3.393 1 88.38 32 ARG B O 1
ATOM 2212 N N . LEU B 1 33 ? -8.875 26.328 5.035 1 85.5 33 LEU B N 1
ATOM 2213 C CA . LEU B 1 33 ? -9.531 27.641 5.09 1 85.5 33 LEU B CA 1
ATOM 2214 C C . LEU B 1 33 ? -9.484 28.312 3.727 1 85.5 33 LEU B C 1
ATOM 2216 O O . LEU B 1 33 ? -10.406 29.062 3.373 1 85.5 33 LEU B O 1
ATOM 2220 N N . ASP B 1 34 ? -8.492 28 2.979 1 81.69 34 ASP B N 1
ATOM 2221 C CA . ASP B 1 34 ? -8.352 28.594 1.65 1 81.69 34 ASP B CA 1
ATOM 2222 C C . ASP B 1 34 ? -9.453 28.109 0.715 1 81.69 34 ASP B C 1
ATOM 2224 O O . ASP B 1 34 ? -9.711 28.719 -0.323 1 81.69 34 ASP B O 1
ATOM 2228 N N . LEU B 1 35 ? -10.102 27.047 1.097 1 83.38 35 LEU B N 1
ATOM 2229 C CA . LEU B 1 35 ? -11.141 26.484 0.236 1 83.38 35 LEU B CA 1
ATOM 2230 C C . LEU B 1 35 ? -12.523 26.766 0.803 1 83.38 35 LEU B C 1
ATOM 2232 O O . LEU B 1 35 ? -13.531 26.344 0.225 1 83.38 35 LEU B O 1
ATOM 2236 N N . PHE B 1 36 ? -12.578 27.391 1.886 1 85.94 36 PHE B N 1
ATOM 2237 C CA . PHE B 1 36 ? -13.852 27.734 2.502 1 85.94 36 PHE B CA 1
ATOM 2238 C C . PHE B 1 36 ? -14.328 29.109 2.061 1 85.94 36 PHE B C 1
ATOM 2240 O O . PHE B 1 36 ? -13.523 30.031 1.94 1 85.94 36 PHE B O 1
ATOM 2247 N N . SER B 1 37 ? -15.609 29.234 1.895 1 85.81 37 SER B N 1
ATOM 2248 C CA . SER B 1 37 ? -16.188 30.531 1.607 1 85.81 37 SER B CA 1
ATOM 2249 C C . SER B 1 37 ? -16.016 31.484 2.785 1 85.81 37 SER B C 1
ATOM 2251 O O . SER B 1 37 ? -16.234 31.109 3.938 1 85.81 37 SER B O 1
ATOM 2253 N N . PRO B 1 38 ? -15.672 32.719 2.443 1 79.62 38 PRO B N 1
ATOM 2254 C CA . PRO B 1 38 ? -15.484 33.719 3.516 1 79.62 38 PRO B CA 1
ATOM 2255 C C . PRO B 1 38 ? -16.719 33.812 4.418 1 79.62 38 PRO B C 1
ATOM 2257 O O . PRO B 1 38 ? -16.578 34.062 5.621 1 79.62 38 PRO B O 1
ATOM 2260 N N . LYS B 1 39 ? -17.891 33.594 3.857 1 79.81 39 LYS B N 1
ATOM 2261 C CA . LYS B 1 39 ? -19.125 33.75 4.617 1 79.81 39 LYS B CA 1
ATOM 2262 C C . LYS B 1 39 ? -19.25 32.656 5.688 1 79.81 39 LYS B C 1
ATOM 2264 O O . LYS B 1 39 ? -19.938 32.844 6.695 1 79.81 39 LYS B O 1
ATOM 2269 N N . ASN B 1 40 ? -18.562 31.609 5.449 1 83.94 40 ASN B N 1
ATOM 2270 C CA . ASN B 1 40 ? -18.672 30.484 6.379 1 83.94 40 ASN B CA 1
ATOM 2271 C C . ASN B 1 40 ? -17.5 30.438 7.344 1 83.94 40 ASN B C 1
ATOM 2273 O O . ASN B 1 40 ? -17.469 29.625 8.266 1 83.94 40 ASN B O 1
ATOM 2277 N N . ILE B 1 41 ? -16.562 31.391 6.945 1 81 41 ILE B N 1
ATOM 2278 C CA . ILE B 1 41 ? -15.406 31.484 7.832 1 81 41 ILE B CA 1
ATOM 2279 C C . ILE B 1 41 ? -15.703 32.469 8.953 1 81 41 ILE B C 1
ATOM 2281 O O . ILE B 1 41 ? -15.891 33.656 8.703 1 81 41 ILE B O 1
ATOM 2285 N N . GLY B 1 42 ? -16.266 32.219 10.062 1 82 42 GLY B N 1
ATOM 2286 C CA . GLY B 1 42 ? -16.625 33 11.227 1 82 42 GLY B CA 1
ATOM 2287 C C . GLY B 1 42 ? -17.422 32.219 12.25 1 82 42 GLY B C 1
ATOM 2288 O O . GLY B 1 42 ? -17 31.141 12.68 1 82 42 GLY B O 1
ATOM 2289 N N . GLN B 1 43 ? -18.531 32.781 12.555 1 87.44 43 GLN B N 1
ATOM 2290 C CA . GLN B 1 43 ? -19.344 32.188 13.609 1 87.44 43 GLN B CA 1
ATOM 2291 C C . GLN B 1 43 ? -19.844 30.812 13.195 1 87.44 43 GLN B C 1
ATOM 2293 O O . GLN B 1 43 ? -19.906 29.891 14.016 1 87.44 43 GLN B O 1
ATOM 2298 N N . ASN B 1 44 ? -20.125 30.672 11.898 1 90.31 44 ASN B N 1
ATOM 2299 C CA . ASN B 1 44 ? -20.609 29.375 11.414 1 90.31 44 ASN B CA 1
ATOM 2300 C C . ASN B 1 44 ? -19.578 28.281 11.617 1 90.31 44 ASN B C 1
ATOM 2302 O O . ASN B 1 44 ? -19.922 27.172 12.031 1 90.31 44 ASN B O 1
ATOM 2306 N N . LEU B 1 45 ? -18.391 28.594 11.336 1 92.75 45 LEU B N 1
ATOM 2307 C CA . LEU B 1 45 ? -17.312 27.625 11.492 1 92.75 45 LEU B CA 1
ATOM 2308 C C . LEU B 1 45 ? -17.109 27.25 12.961 1 92.75 45 LEU B C 1
ATOM 2310 O O . LEU B 1 45 ? -17.031 26.078 13.297 1 92.75 45 LEU B O 1
ATOM 2314 N N . VAL B 1 46 ? -17.094 28.281 13.781 1 92.56 46 VAL B N 1
ATOM 2315 C CA . VAL B 1 46 ? -16.906 28.094 15.219 1 92.56 46 VAL B CA 1
ATOM 2316 C C . VAL B 1 46 ? -18.047 27.234 15.781 1 92.56 46 VAL B C 1
ATOM 2318 O O . VAL B 1 46 ? -17.797 26.297 16.531 1 92.56 46 VAL B O 1
ATOM 2321 N N . ASP B 1 47 ? -19.234 27.578 15.406 1 94.56 47 ASP B N 1
ATOM 2322 C CA . ASP B 1 47 ? -20.406 26.844 15.883 1 94.56 47 ASP B CA 1
ATOM 2323 C C . ASP B 1 47 ? -20.328 25.375 15.508 1 94.56 47 ASP B C 1
ATOM 2325 O O . ASP B 1 47 ? -20.625 24.5 16.312 1 94.56 47 ASP B O 1
ATOM 2329 N N . LYS B 1 48 ? -19.891 25.156 14.305 1 95.94 48 LYS B N 1
ATOM 2330 C CA . LYS B 1 48 ? -19.828 23.797 13.812 1 95.94 48 LYS B CA 1
ATOM 2331 C C . LYS B 1 48 ? -18.719 23.016 14.531 1 95.94 48 LYS B C 1
ATOM 2333 O O . LYS B 1 48 ? -18.906 21.844 14.867 1 95.94 48 LYS B O 1
ATOM 2338 N N . ILE B 1 49 ? -17.609 23.594 14.781 1 96.06 49 ILE B N 1
ATOM 2339 C CA . ILE B 1 49 ? -16.5 22.984 15.508 1 96.06 49 ILE B CA 1
ATOM 2340 C C . ILE B 1 49 ? -16.969 22.578 16.906 1 96.06 49 ILE B C 1
ATOM 2342 O O . ILE B 1 49 ? -16.688 21.469 17.359 1 96.06 49 ILE B O 1
ATOM 2346 N N . GLU B 1 50 ? -17.656 23.484 17.516 1 95.25 50 GLU B N 1
ATOM 2347 C CA . GLU B 1 50 ? -18.172 23.219 18.859 1 95.25 50 GLU B CA 1
ATOM 2348 C C . GLU B 1 50 ? -19.203 22.094 18.844 1 95.25 50 GLU B C 1
ATOM 2350 O O . GLU B 1 50 ? -19.172 21.203 19.688 1 95.25 50 GLU B O 1
ATOM 2355 N N . GLU B 1 51 ? -20.094 22.234 17.875 1 96.62 51 GLU B N 1
ATOM 2356 C CA . GLU B 1 51 ? -21.125 21.219 17.734 1 96.62 51 GLU B CA 1
ATOM 2357 C C . GLU B 1 51 ? -20.516 19.828 17.641 1 96.62 51 GLU B C 1
ATOM 2359 O O . GLU B 1 51 ? -21.031 18.875 18.234 1 96.62 51 GLU B O 1
ATOM 2364 N N . LEU B 1 52 ? -19.422 19.719 16.922 1 97.5 52 LEU B N 1
ATOM 2365 C CA . LEU B 1 52 ? -18.797 18.422 16.672 1 97.5 52 LEU B CA 1
ATOM 2366 C C . LEU B 1 52 ? -17.766 18.094 17.75 1 97.5 52 LEU B C 1
ATOM 2368 O O . LEU B 1 52 ? -17.234 16.984 17.781 1 97.5 52 LEU B O 1
ATOM 2372 N N . ASN B 1 53 ? -17.5 19.062 18.594 1 96.75 53 ASN B N 1
ATOM 2373 C CA . ASN B 1 53 ? -16.375 18.922 19.5 1 96.75 53 ASN B CA 1
ATOM 2374 C C . ASN B 1 53 ? -15.094 18.516 18.766 1 96.75 53 ASN B C 1
ATOM 2376 O O . ASN B 1 53 ? -14.406 17.578 19.172 1 96.75 53 ASN B O 1
ATOM 2380 N N . ALA B 1 54 ? -14.875 19.188 17.688 1 97.19 54 ALA B N 1
ATOM 2381 C CA . ALA B 1 54 ? -13.812 18.781 16.766 1 97.19 54 ALA B CA 1
ATOM 2382 C C . ALA B 1 54 ? -12.477 19.391 17.172 1 97.19 54 ALA B C 1
ATOM 2384 O O . ALA B 1 54 ? -12.414 20.562 17.562 1 97.19 54 ALA B O 1
ATOM 2385 N N . LYS B 1 55 ? -11.406 18.609 17.156 1 97.75 55 LYS B N 1
ATOM 2386 C CA . LYS B 1 55 ? -10.031 19.094 17.141 1 97.75 55 LYS B CA 1
ATOM 2387 C C . LYS B 1 55 ? -9.539 19.312 15.703 1 97.75 55 LYS B C 1
ATOM 2389 O O . LYS B 1 55 ? -9.562 18.391 14.883 1 97.75 55 LYS B O 1
ATOM 2394 N N . CYS B 1 56 ? -9.086 20.5 15.406 1 97.12 56 CYS B N 1
ATOM 2395 C CA . CYS B 1 56 ? -8.875 20.844 14.008 1 97.12 56 CYS B CA 1
ATOM 2396 C C . CYS B 1 56 ? -7.402 21.141 13.734 1 97.12 56 CYS B C 1
ATOM 2398 O O . CYS B 1 56 ? -6.645 21.453 14.656 1 97.12 56 CYS B O 1
ATOM 2400 N N . ILE B 1 57 ? -7.055 20.906 12.539 1 97 57 ILE B N 1
ATOM 2401 C CA . ILE B 1 57 ? -5.879 21.484 11.906 1 97 57 ILE B CA 1
ATOM 2402 C C . ILE B 1 57 ? -6.312 22.531 10.875 1 97 57 ILE B C 1
ATOM 2404 O O . ILE B 1 57 ? -6.906 22.188 9.852 1 97 57 ILE B O 1
ATOM 2408 N N . PHE B 1 58 ? -6.035 23.766 11.18 1 92.81 58 PHE B N 1
ATOM 2409 C CA . PHE B 1 58 ? -6.359 24.828 10.227 1 92.81 58 PHE B CA 1
ATOM 2410 C C . PHE B 1 58 ? -5.238 25 9.211 1 92.81 58 PHE B C 1
ATOM 2412 O O . PHE B 1 58 ? -4.078 25.188 9.586 1 92.81 58 PHE B O 1
ATOM 2419 N N . THR B 1 59 ? -5.609 24.844 8.016 1 90.94 59 THR B N 1
ATOM 2420 C CA . THR B 1 59 ? -4.637 24.922 6.934 1 90.94 59 THR B CA 1
ATOM 2421 C C . THR B 1 59 ? -5.016 26.031 5.953 1 90.94 59 THR B C 1
ATOM 2423 O O . THR B 1 59 ? -6.191 26.219 5.648 1 90.94 59 THR B O 1
ATOM 2426 N N . TYR B 1 60 ? -4.035 26.797 5.57 1 82.06 60 TYR B N 1
ATOM 2427 C CA . TYR B 1 60 ? -4.207 27.812 4.531 1 82.06 60 TYR B CA 1
ATOM 2428 C C . TYR B 1 60 ? -3.137 27.672 3.457 1 82.06 60 TYR B C 1
ATOM 2430 O O . TYR B 1 60 ? -1.978 28.031 3.68 1 82.06 60 TYR B O 1
ATOM 2438 N N . ARG B 1 61 ? -3.521 27.109 2.381 1 78.12 61 ARG B N 1
ATOM 2439 C CA . ARG B 1 61 ? -2.584 26.906 1.279 1 78.12 61 ARG B CA 1
ATOM 2440 C C . ARG B 1 61 ? -2.672 28.047 0.272 1 78.12 61 ARG B C 1
ATOM 2442 O O . ARG B 1 61 ? -3.758 28.562 0.002 1 78.12 61 ARG B O 1
ATOM 2449 N N . GLN B 1 62 ? -1.511 28.375 -0.183 1 69.62 62 GLN B N 1
ATOM 2450 C CA . GLN B 1 62 ? -1.471 29.375 -1.238 1 69.62 62 GLN B CA 1
ATOM 2451 C C . GLN B 1 62 ? -1.815 28.766 -2.594 1 69.62 62 GLN B C 1
ATOM 2453 O O . GLN B 1 62 ? -1.691 27.562 -2.783 1 69.62 62 GLN B O 1
ATOM 2458 N N . PRO B 1 63 ? -2.381 29.5 -3.441 1 62.91 63 PRO B N 1
ATOM 2459 C CA . PRO B 1 63 ? -2.832 29.016 -4.742 1 62.91 63 PRO B CA 1
ATOM 2460 C C . PRO B 1 63 ? -1.77 28.172 -5.453 1 62.91 63 PRO B C 1
ATOM 2462 O O . PRO B 1 63 ? -2.1 27.203 -6.141 1 62.91 63 PRO B O 1
ATOM 2465 N N . GLU B 1 64 ? -0.538 28.594 -5.32 1 59.25 64 GLU B N 1
ATOM 2466 C CA . GLU B 1 64 ? 0.521 27.875 -6.023 1 59.25 64 GLU B CA 1
ATOM 2467 C C . GLU B 1 64 ? 0.665 26.438 -5.496 1 59.25 64 GLU B C 1
ATOM 2469 O O . GLU B 1 64 ? 1.215 25.578 -6.18 1 59.25 64 GLU B O 1
ATOM 2474 N N . ASP B 1 65 ? 0.083 26.219 -4.367 1 58.06 65 ASP B N 1
ATOM 2475 C CA . ASP B 1 65 ? 0.31 24.922 -3.711 1 58.06 65 ASP B CA 1
ATOM 2476 C C . ASP B 1 65 ? -0.896 24 -3.877 1 58.06 65 ASP B C 1
ATOM 2478 O O . ASP B 1 65 ? -0.91 22.891 -3.348 1 58.06 65 ASP B O 1
ATOM 2482 N N . THR B 1 66 ? -1.981 24.578 -4.488 1 57.09 66 THR B N 1
ATOM 2483 C CA . THR B 1 66 ? -3.184 23.766 -4.664 1 57.09 66 THR B CA 1
ATOM 2484 C C . THR B 1 66 ? -3.646 23.797 -6.117 1 57.09 66 THR B C 1
ATOM 2486 O O . THR B 1 66 ? -3.422 24.781 -6.828 1 57.09 66 THR B O 1
ATOM 2489 N N . ASP B 1 67 ? -3.898 22.641 -6.598 1 51.72 67 ASP B N 1
ATOM 2490 C CA . ASP B 1 67 ? -4.543 22.609 -7.906 1 51.72 67 ASP B CA 1
ATOM 2491 C C . ASP B 1 67 ? -5.965 23.156 -7.828 1 51.72 67 ASP B C 1
ATOM 2493 O O . ASP B 1 67 ? -6.652 23.266 -8.852 1 51.72 67 ASP B O 1
ATOM 2497 N N . GLN B 1 68 ? -6.281 23.484 -6.551 1 52.59 68 GLN B N 1
ATOM 2498 C CA . GLN B 1 68 ? -7.672 23.891 -6.367 1 52.59 68 GLN B CA 1
ATOM 2499 C C . GLN B 1 68 ? -7.797 25.406 -6.305 1 52.59 68 GLN B C 1
ATOM 2501 O O . GLN B 1 68 ? -6.82 26.109 -6.027 1 52.59 68 GLN B O 1
ATOM 2506 N N . VAL B 1 69 ? -8.898 26 -6.875 1 45.88 69 VAL B N 1
ATOM 2507 C CA . VAL B 1 69 ? -9.188 27.438 -6.859 1 45.88 69 VAL B CA 1
ATOM 2508 C C . VAL B 1 69 ? -9.328 27.922 -5.418 1 45.88 69 VAL B C 1
ATOM 2510 O O . VAL B 1 69 ? -10.18 27.438 -4.676 1 45.88 69 VAL B O 1
ATOM 2513 N N . ALA B 1 70 ? -8.328 28.656 -4.883 1 55.59 70 ALA B N 1
ATOM 2514 C CA . ALA B 1 70 ? -8.398 29.266 -3.562 1 55.59 70 ALA B CA 1
ATOM 2515 C C . ALA B 1 70 ? -9.312 30.484 -3.576 1 55.59 70 ALA B C 1
ATOM 2517 O O . ALA B 1 70 ? -9.242 31.312 -4.488 1 55.59 70 ALA B O 1
ATOM 2518 N N . PHE B 1 71 ? -10.508 30.406 -2.855 1 52.31 71 PHE B N 1
ATOM 2519 C CA . PHE B 1 71 ? -11.492 31.484 -2.818 1 52.31 71 PHE B CA 1
ATOM 2520 C C . PHE B 1 71 ? -10.984 32.656 -1.978 1 52.31 71 PHE B C 1
ATOM 2522 O O . PHE B 1 71 ? -11.211 33.812 -2.322 1 52.31 71 PHE B O 1
ATOM 2529 N N . ALA B 1 72 ? -10.445 32.344 -0.749 1 54.56 72 ALA B N 1
ATOM 2530 C CA . ALA B 1 72 ? -10.289 33.438 0.198 1 54.56 72 ALA B CA 1
ATOM 2531 C C . ALA B 1 72 ? -8.992 34.219 -0.058 1 54.56 72 ALA B C 1
ATOM 2533 O O . ALA B 1 72 ? -7.918 33.594 -0.147 1 54.56 72 ALA B O 1
ATOM 2534 N N . LYS B 1 73 ? -9.164 35.406 -0.663 1 54.5 73 LYS B N 1
ATOM 2535 C CA . LYS B 1 73 ? -8.016 36.281 -0.62 1 54.5 73 LYS B CA 1
ATOM 2536 C C . LYS B 1 73 ? -7.609 36.594 0.819 1 54.5 73 LYS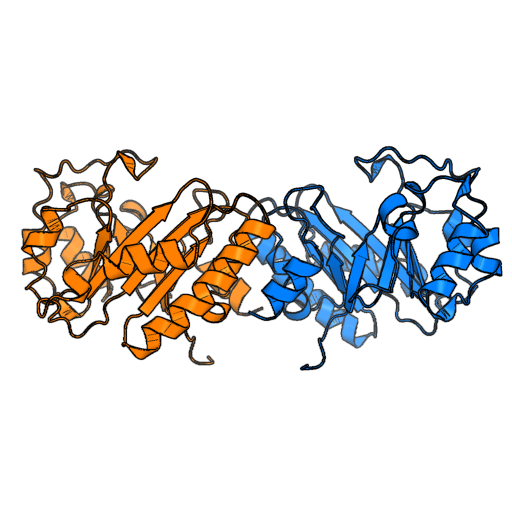 B C 1
ATOM 2538 O O . LYS B 1 73 ? -8.461 36.656 1.71 1 54.5 73 LYS B O 1
ATOM 2543 N N . LYS B 1 74 ? -6.227 36.531 1.15 1 54.91 74 LYS B N 1
ATOM 2544 C CA . LYS B 1 74 ? -5.641 36.812 2.457 1 54.91 74 LYS B CA 1
ATOM 2545 C C . LYS B 1 74 ? -6.426 37.906 3.186 1 54.91 74 LYS B C 1
ATOM 2547 O O . LYS B 1 74 ? -6.684 37.781 4.387 1 54.91 74 LYS B O 1
ATOM 2552 N N . GLU B 1 75 ? -6.812 38.844 2.33 1 51.59 75 GLU B N 1
ATOM 2553 C CA . GLU B 1 75 ? -7.367 40.062 2.9 1 51.59 75 GLU B CA 1
ATOM 2554 C C . GLU B 1 75 ? -8.75 39.812 3.5 1 51.59 75 GLU B C 1
ATOM 255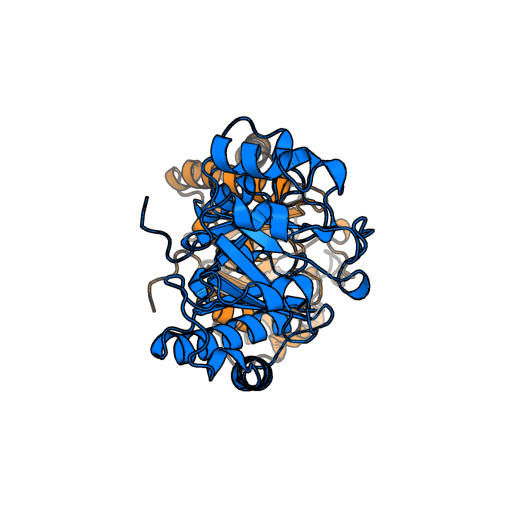6 O O . GLU B 1 75 ? -9.203 40.562 4.367 1 51.59 75 GLU B O 1
ATOM 2561 N N . GLU B 1 76 ? -9.211 38.688 3.256 1 56.31 76 GLU B N 1
ATOM 2562 C CA . GLU B 1 76 ? -10.625 38.562 3.605 1 56.31 76 GLU B CA 1
ATOM 2563 C C . GLU B 1 76 ? -10.836 37.562 4.73 1 56.31 76 GLU B C 1
ATOM 2565 O O . GLU B 1 76 ? -11.898 37.531 5.359 1 56.31 76 GLU B O 1
ATOM 2570 N N . LEU B 1 77 ? -9.789 36.781 4.992 1 62.88 77 LEU B N 1
ATOM 2571 C CA . LEU B 1 77 ? -10.039 35.812 6.043 1 62.88 77 LEU B CA 1
ATOM 2572 C C . LEU B 1 77 ? -9.711 36.375 7.414 1 62.88 77 LEU B C 1
ATOM 2574 O O . LEU B 1 77 ? -8.555 36.719 7.695 1 62.88 77 LEU B O 1
ATOM 2578 N N . ASP B 1 78 ? -10.758 36.969 8.023 1 67.88 78 ASP B N 1
ATOM 2579 C CA . ASP B 1 78 ? -10.562 37.406 9.398 1 67.88 78 ASP B CA 1
ATOM 2580 C C . ASP B 1 78 ? -10.375 36.219 10.336 1 67.88 78 ASP B C 1
ATOM 2582 O O . ASP B 1 78 ? -11.289 35.844 11.062 1 67.88 78 ASP B O 1
ATOM 2586 N N . PHE B 1 79 ? -9.234 35.5 10.297 1 74 79 PHE B N 1
ATOM 2587 C CA . PHE B 1 79 ? -8.883 34.375 11.117 1 74 79 PHE B CA 1
ATOM 2588 C C . PHE B 1 79 ? -8.977 34.688 12.602 1 74 79 PHE B C 1
ATOM 2590 O O . PHE B 1 79 ? -9.281 33.844 13.422 1 74 79 PHE B O 1
ATOM 2597 N N . TYR B 1 80 ? -8.883 35.938 12.805 1 71.38 80 TYR B N 1
ATOM 2598 C CA . TYR B 1 80 ? -8.953 36.406 14.188 1 71.38 80 TYR B CA 1
ATOM 2599 C C . TYR B 1 80 ? -10.32 36.125 14.789 1 71.38 80 TYR B C 1
ATOM 2601 O O . TYR B 1 80 ? -10.43 35.812 15.984 1 71.38 80 TYR B O 1
ATOM 2609 N N . LYS B 1 81 ? -11.312 36.188 13.898 1 72.69 81 LYS B N 1
ATOM 2610 C CA . LYS B 1 81 ? -12.664 35.969 14.391 1 72.69 81 LYS B CA 1
ATOM 2611 C C . LYS B 1 81 ? -12.844 34.5 14.82 1 72.69 81 LYS B C 1
ATOM 2613 O O . LYS B 1 81 ? -13.602 34.219 15.75 1 72.69 81 LYS B O 1
ATOM 2618 N N . ILE B 1 82 ? -12.133 33.656 14.227 1 75.69 82 ILE B N 1
ATOM 2619 C CA . ILE B 1 82 ? -12.211 32.25 14.555 1 75.69 82 ILE B CA 1
ATOM 2620 C C . ILE B 1 82 ? -11.438 31.953 15.844 1 75.69 82 ILE B C 1
ATOM 2622 O O . ILE B 1 82 ? -11.961 31.328 16.766 1 75.69 82 ILE B O 1
ATOM 2626 N N . ILE B 1 83 ? -10.305 32.5 15.953 1 75.44 83 ILE B N 1
ATOM 2627 C CA . ILE B 1 83 ? -9.359 32.188 17.016 1 75.44 83 ILE B CA 1
ATOM 2628 C C . ILE B 1 83 ? -9.883 32.75 18.344 1 75.44 83 ILE B C 1
ATOM 2630 O O . ILE B 1 83 ? -9.586 32.188 19.406 1 75.44 83 ILE B O 1
ATOM 2634 N N . SER B 1 84 ? -10.617 33.781 18.203 1 77.81 84 SER B N 1
ATOM 2635 C CA . SER B 1 84 ? -11.102 34.438 19.422 1 77.81 84 SER B CA 1
ATOM 2636 C C . SER B 1 84 ? -12.234 33.625 20.062 1 77.81 84 SER B C 1
ATOM 2638 O O . SER B 1 84 ? -12.586 33.844 21.219 1 77.81 84 SER B O 1
ATOM 2640 N N . LYS B 1 85 ? -12.664 32.625 19.391 1 85.75 85 LYS B N 1
ATOM 2641 C CA . LYS B 1 85 ? -13.883 31.969 19.844 1 85.75 85 LYS B CA 1
ATOM 2642 C C . LYS B 1 85 ? -13.625 30.484 20.125 1 85.75 85 LYS B C 1
ATOM 2644 O O . LYS B 1 85 ? -14.516 29.781 20.594 1 85.75 85 LYS B O 1
ATOM 2649 N N . ILE B 1 86 ? -12.469 30.016 19.859 1 88.25 86 ILE B N 1
ATOM 2650 C CA . ILE B 1 86 ? -12.164 28.609 20.109 1 88.25 86 ILE B CA 1
ATOM 2651 C C . ILE B 1 86 ? -10.961 28.516 21.047 1 88.25 86 ILE B C 1
ATOM 2653 O O . ILE B 1 86 ? -10.203 29.469 21.203 1 88.25 86 ILE B O 1
ATOM 2657 N N . ASP B 1 87 ? -10.812 27.375 21.75 1 92.12 87 ASP B N 1
ATOM 2658 C CA . ASP B 1 87 ? -9.609 27.109 22.531 1 92.12 87 ASP B CA 1
ATOM 2659 C C . ASP B 1 87 ? -8.445 26.703 21.625 1 92.12 87 ASP B C 1
ATOM 2661 O O . ASP B 1 87 ? -8.43 25.594 21.094 1 92.12 87 ASP B O 1
ATOM 2665 N N . PRO B 1 88 ? -7.52 27.562 21.453 1 91.38 88 PRO B N 1
ATOM 2666 C CA . PRO B 1 88 ? -6.422 27.281 20.531 1 91.38 88 PRO B CA 1
ATOM 2667 C C . PRO B 1 88 ? -5.602 26.062 20.938 1 91.38 88 PRO B C 1
ATOM 2669 O O . PRO B 1 88 ? -4.984 25.406 20.094 1 91.38 88 PRO B O 1
ATOM 2672 N N . LYS B 1 89 ? -5.617 25.656 22.156 1 93.38 89 LYS B N 1
ATOM 2673 C CA . LYS B 1 89 ? -4.711 24.656 22.734 1 93.38 89 LYS B CA 1
ATOM 2674 C C . LYS B 1 89 ? -5.031 23.266 22.203 1 93.38 89 LYS B C 1
ATOM 2676 O O . LYS B 1 89 ? -4.234 22.344 22.359 1 93.38 89 LYS B O 1
ATOM 2681 N N . VAL B 1 90 ? -6.152 23.078 21.578 1 95.25 90 VAL B N 1
ATOM 2682 C CA . VAL B 1 90 ? -6.508 21.75 21.125 1 95.25 90 VAL B CA 1
ATOM 2683 C C . VAL B 1 90 ? -6.465 21.688 19.594 1 95.25 90 VAL B C 1
ATOM 2685 O O . VAL B 1 90 ? -6.824 20.672 19 1 95.25 90 VAL B O 1
ATOM 2688 N N . HIS B 1 91 ? -6.062 22.766 18.953 1 95.75 91 HIS B N 1
ATOM 2689 C CA . HIS B 1 91 ? -6.035 22.859 17.5 1 95.75 91 HIS B CA 1
ATOM 2690 C C . HIS B 1 91 ? -4.617 23.094 16.984 1 95.75 91 HIS B C 1
ATOM 2692 O O . HIS B 1 91 ? -3.762 23.594 17.719 1 95.75 91 HIS B O 1
ATOM 2698 N N . TYR B 1 92 ? -4.406 22.719 15.766 1 95.06 92 TYR B N 1
ATOM 2699 C CA . TYR B 1 92 ? -3.143 22.984 15.086 1 95.06 92 TYR B CA 1
ATOM 2700 C C . TYR B 1 92 ? -3.316 24.031 13.984 1 95.06 92 TYR B C 1
ATOM 2702 O O . TYR B 1 92 ? -4.402 24.172 13.422 1 95.06 92 TYR B O 1
ATOM 2710 N N . LEU B 1 93 ? -2.246 24.734 13.742 1 91.69 93 LEU B N 1
ATOM 2711 C CA . LEU B 1 93 ? -2.072 25.5 12.523 1 91.69 93 LEU B CA 1
ATOM 2712 C C . LEU B 1 93 ? -1.066 24.828 11.594 1 91.69 93 LEU B C 1
ATOM 2714 O O . LEU B 1 93 ? 0.02 24.438 12.023 1 91.69 93 LEU B O 1
ATOM 2718 N N . ASP B 1 94 ? -1.433 24.625 10.391 1 93.69 94 ASP B N 1
ATOM 2719 C CA . ASP B 1 94 ? -0.521 24.078 9.391 1 93.69 94 ASP B CA 1
ATOM 2720 C C . ASP B 1 94 ? 0.12 25.188 8.562 1 93.69 94 ASP B C 1
ATOM 2722 O O . ASP B 1 94 ? -0.552 25.844 7.762 1 93.69 94 ASP B O 1
ATOM 2726 N N . LEU B 1 95 ? 1.408 25.359 8.812 1 86.88 95 LEU B N 1
ATOM 2727 C CA . LEU B 1 95 ? 2.186 26.391 8.117 1 86.88 95 LEU B CA 1
ATOM 2728 C C . LEU B 1 95 ? 3.26 25.75 7.242 1 86.88 95 LEU B C 1
ATOM 2730 O O . LEU B 1 95 ? 4.047 24.922 7.719 1 86.88 95 LEU B O 1
ATOM 2734 N N . GLU B 1 96 ? 3.307 26.188 6.012 1 87.25 96 GLU B N 1
ATOM 2735 C CA . GLU B 1 96 ? 4.32 25.641 5.109 1 87.25 96 GLU B CA 1
ATOM 2736 C C . GLU B 1 96 ? 5.711 26.141 5.477 1 87.25 96 GLU B C 1
ATOM 2738 O O . GLU B 1 96 ? 5.875 27.312 5.863 1 87.25 96 GLU B O 1
ATOM 2743 N N . LEU B 1 97 ? 6.684 25.359 5.352 1 83.62 97 LEU B N 1
ATOM 2744 C CA . LEU B 1 97 ? 8.062 25.703 5.695 1 83.62 97 LEU B CA 1
ATOM 2745 C C . LEU B 1 97 ? 8.68 26.594 4.625 1 83.62 97 LEU B C 1
ATOM 2747 O O . LEU B 1 97 ? 9.609 27.359 4.906 1 83.62 97 LEU B O 1
ATOM 2751 N N . ASN B 1 98 ? 8.156 26.453 3.496 1 76.25 98 ASN B N 1
ATOM 2752 C CA . ASN B 1 98 ? 8.82 27.141 2.387 1 76.25 98 ASN B CA 1
ATOM 2753 C C . ASN B 1 98 ? 8.18 28.484 2.1 1 76.25 98 ASN B C 1
ATOM 2755 O O . ASN B 1 98 ? 8.617 29.203 1.203 1 76.25 98 ASN B O 1
ATOM 2759 N N . ARG B 1 99 ? 7.129 28.891 2.865 1 75.06 99 ARG B N 1
ATOM 2760 C CA . ARG B 1 99 ? 6.418 30.141 2.568 1 75.06 99 ARG B CA 1
ATOM 2761 C C . ARG B 1 99 ? 5.973 30.828 3.852 1 75.06 99 ARG B C 1
ATOM 2763 O O . ARG B 1 99 ? 5.461 30.188 4.766 1 75.06 99 ARG B O 1
ATOM 2770 N N . PRO B 1 100 ? 6.289 32.062 3.848 1 66.31 100 PRO B N 1
ATOM 2771 C CA . PRO B 1 100 ? 5.734 32.812 4.984 1 66.31 100 PRO B CA 1
ATOM 2772 C C . PRO B 1 100 ? 4.211 32.906 4.941 1 66.31 100 PRO B C 1
ATOM 2774 O O . PRO B 1 100 ? 3.615 32.844 3.861 1 66.31 100 PRO B O 1
ATOM 2777 N N . ASN B 1 101 ? 3.576 32.688 6.035 1 67.94 101 ASN B N 1
ATOM 2778 C CA . ASN B 1 101 ? 2.133 32.844 6.18 1 67.94 101 ASN B CA 1
ATOM 2779 C C . ASN B 1 101 ? 1.787 33.875 7.27 1 67.94 101 ASN B C 1
ATOM 2781 O O . ASN B 1 101 ? 1.739 33.531 8.453 1 67.94 101 ASN B O 1
ATOM 2785 N N . ASP B 1 102 ? 1.466 35.031 6.859 1 67.94 102 ASP B N 1
ATOM 2786 C CA . ASP B 1 102 ? 1.207 36.125 7.797 1 67.94 102 ASP B CA 1
ATOM 2787 C C . ASP B 1 102 ? -0.06 35.844 8.609 1 67.94 102 ASP B C 1
ATOM 2789 O O . ASP B 1 102 ? -0.151 36.25 9.773 1 67.94 102 ASP B O 1
ATOM 2793 N N . LEU B 1 103 ? -0.946 35.125 7.961 1 69.88 103 LEU B N 1
ATOM 2794 C CA . LEU B 1 103 ? -2.221 34.875 8.617 1 69.88 103 LEU B CA 1
ATOM 2795 C C . LEU B 1 103 ? -2.014 34.062 9.898 1 69.88 103 LEU B C 1
ATOM 2797 O O . LEU B 1 103 ? -2.572 34.406 10.945 1 69.88 103 LEU B O 1
ATOM 2801 N N . PHE B 1 104 ? -1.139 33.094 9.859 1 74.25 104 PHE B N 1
ATOM 2802 C CA . PHE B 1 104 ? -0.972 32.219 11 1 74.25 104 PHE B CA 1
ATOM 2803 C C . PHE B 1 104 ? 0.154 32.688 11.906 1 74.25 104 PHE B C 1
ATOM 2805 O O . PHE B 1 104 ? 0.11 32.469 13.117 1 74.25 104 PHE B O 1
ATOM 2812 N N . GLU B 1 105 ? 1.084 33.406 11.352 1 72.25 105 GLU B N 1
ATOM 2813 C CA . GLU B 1 105 ? 2.266 33.781 12.117 1 72.25 105 GLU B CA 1
ATOM 2814 C C . GLU B 1 105 ? 1.903 34.75 13.234 1 72.25 105 GLU B C 1
ATOM 2816 O O . GLU B 1 105 ? 2.553 34.781 14.281 1 72.25 105 GLU B O 1
ATOM 2821 N N . SER B 1 106 ? 0.793 35.406 13.047 1 72.5 106 SER B N 1
ATOM 2822 C CA . SER B 1 106 ? 0.377 36.406 14.039 1 72.5 106 SER B CA 1
ATOM 2823 C C . SER B 1 106 ? -0.336 35.75 15.211 1 72.5 106 SER B C 1
ATOM 2825 O O . SER B 1 106 ? -0.588 36.375 16.234 1 72.5 106 SER B O 1
ATOM 2827 N N . ASN B 1 107 ? -0.579 34.469 15.117 1 75.75 107 ASN B N 1
ATOM 2828 C CA . ASN B 1 107 ? -1.369 33.781 16.125 1 75.75 107 ASN B CA 1
ATOM 2829 C C . ASN B 1 107 ? -0.578 32.656 16.781 1 75.75 107 ASN B C 1
ATOM 2831 O O . ASN B 1 107 ? -1.139 31.828 17.516 1 75.75 107 ASN B O 1
ATOM 2835 N N . LEU B 1 108 ? 0.692 32.625 16.562 1 75.75 108 LEU B N 1
ATOM 2836 C CA . LEU B 1 108 ? 1.547 31.547 17.031 1 75.75 108 LEU B CA 1
ATOM 2837 C C . LEU B 1 108 ? 1.697 31.594 18.547 1 75.75 108 LEU B C 1
ATOM 2839 O O . LEU B 1 108 ? 2.008 30.562 19.172 1 75.75 108 LEU B O 1
ATOM 2843 N N . ASP B 1 109 ? 1.388 32.719 19.141 1 76.88 109 ASP B N 1
ATOM 2844 C CA . ASP B 1 109 ? 1.56 32.875 20.578 1 76.88 109 ASP B CA 1
ATOM 2845 C C . ASP B 1 109 ? 0.261 32.594 21.328 1 76.88 109 ASP B C 1
ATOM 2847 O O . ASP B 1 109 ? 0.207 32.688 22.547 1 76.88 109 ASP B O 1
ATOM 2851 N N . LYS B 1 110 ? -0.737 32.094 20.609 1 83.56 110 LYS B N 1
ATOM 2852 C CA . LYS B 1 110 ? -2.051 31.906 21.219 1 83.56 110 LYS B CA 1
ATOM 2853 C C . LYS B 1 110 ? -2.195 30.484 21.781 1 83.56 110 LYS B C 1
ATOM 2855 O O . LYS B 1 110 ? -3.201 30.156 22.406 1 83.56 110 LYS B O 1
ATOM 2860 N N . GLY B 1 111 ? -1.168 29.641 21.453 1 87.25 111 GLY B N 1
ATOM 2861 C CA . GLY B 1 111 ? -1.19 28.312 22.078 1 87.25 111 GLY B CA 1
ATOM 2862 C C . GLY B 1 111 ? -1.552 27.219 21.094 1 87.25 111 GLY B C 1
ATOM 2863 O O . GLY B 1 111 ? -1.672 26.047 21.484 1 87.25 111 GLY B O 1
ATOM 2864 N N . PHE B 1 112 ? -1.747 27.516 19.844 1 90.81 112 PHE B N 1
ATOM 2865 C CA . PHE B 1 112 ? -2.004 26.5 18.828 1 90.81 112 PHE B CA 1
ATOM 2866 C C . PHE B 1 112 ? -0.817 25.547 18.688 1 90.81 112 PHE B C 1
ATOM 2868 O O . PHE B 1 112 ? 0.334 25.969 18.859 1 90.81 112 PHE B O 1
ATOM 2875 N N . GLY B 1 113 ? -1.14 24.297 18.469 1 91.06 113 GLY B N 1
ATOM 2876 C CA . GLY B 1 113 ? -0.083 23.469 17.938 1 91.06 113 GLY B CA 1
ATOM 2877 C C . GLY B 1 113 ? 0.347 23.875 16.531 1 91.06 113 GLY B C 1
ATOM 2878 O O . GLY B 1 113 ? -0.384 24.578 15.836 1 91.06 113 GLY B O 1
ATOM 2879 N N . LEU B 1 114 ? 1.507 23.438 16.188 1 90.94 114 LEU B N 1
ATOM 2880 C CA . LEU B 1 114 ? 2.012 23.797 14.867 1 90.94 114 LEU B CA 1
ATOM 2881 C C . LEU B 1 114 ? 2.371 22.562 14.062 1 90.94 114 LEU B C 1
ATOM 2883 O O . LEU B 1 114 ? 3.033 21.656 14.57 1 90.94 114 LEU B O 1
ATOM 2887 N N . VAL B 1 115 ? 1.816 22.469 12.867 1 94.25 115 VAL B N 1
ATOM 2888 C CA . VAL B 1 115 ? 2.291 21.578 11.82 1 94.25 115 VAL B CA 1
ATOM 2889 C C . VAL B 1 115 ? 3.08 22.359 10.781 1 94.25 115 VAL B C 1
ATOM 2891 O O . VAL B 1 115 ? 2.574 23.328 10.203 1 94.25 115 VAL B O 1
ATOM 2894 N N . ARG B 1 116 ? 4.316 22.031 10.703 1 92.31 116 ARG B N 1
ATOM 2895 C CA . ARG B 1 116 ? 5.172 22.609 9.672 1 92.31 116 ARG B CA 1
ATOM 2896 C C . ARG B 1 116 ? 5.297 21.672 8.477 1 92.31 116 ARG B C 1
ATOM 2898 O O . ARG B 1 116 ? 5.789 20.547 8.602 1 92.31 116 ARG B O 1
ATOM 2905 N N . SER B 1 117 ? 4.852 22.125 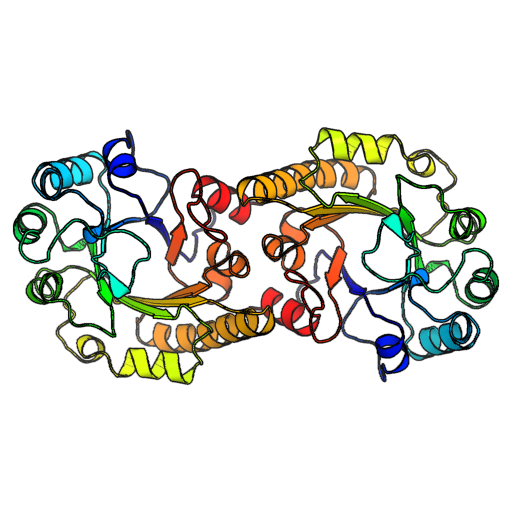7.277 1 94.81 117 SER B N 1
ATOM 2906 C CA . SER B 1 117 ? 4.676 21.141 6.215 1 94.81 117 SER B CA 1
ATOM 2907 C C . SER B 1 117 ? 5.461 21.531 4.965 1 94.81 117 SER B C 1
ATOM 2909 O O . SER B 1 117 ? 5.664 22.719 4.695 1 94.81 117 SER B O 1
ATOM 2911 N N . VAL B 1 118 ? 5.922 20.578 4.242 1 93.38 118 VAL B N 1
ATOM 2912 C CA . VAL B 1 118 ? 6.562 20.672 2.938 1 93.38 118 VAL B CA 1
ATOM 2913 C C . VAL B 1 118 ? 5.883 19.734 1.951 1 93.38 118 VAL B C 1
ATOM 2915 O O . VAL B 1 118 ? 5.594 18.578 2.287 1 93.38 118 VAL B O 1
ATOM 2918 N N . HIS B 1 119 ? 5.562 20.234 0.765 1 93.5 119 HIS B N 1
ATOM 2919 C CA . HIS B 1 119 ? 5.035 19.406 -0.321 1 93.5 119 HIS B CA 1
ATOM 2920 C C . HIS B 1 119 ? 6 19.375 -1.499 1 93.5 119 HIS B C 1
ATOM 2922 O O . HIS B 1 119 ? 6.406 20.422 -2.014 1 93.5 119 HIS B O 1
ATOM 2928 N N . LYS B 1 120 ? 6.383 18.25 -1.817 1 94.25 120 LYS B N 1
ATOM 2929 C CA . LYS B 1 120 ? 7.156 18.016 -3.033 1 94.25 120 LYS B CA 1
ATOM 2930 C C . LYS B 1 120 ? 6.359 17.203 -4.047 1 94.25 120 LYS B C 1
ATOM 2932 O O . LYS B 1 120 ? 6.23 15.984 -3.91 1 94.25 120 LYS B O 1
ATOM 2937 N N . PHE B 1 121 ? 5.922 17.75 -5.156 1 93.38 121 PHE B N 1
ATOM 2938 C CA . PHE B 1 121 ? 4.918 17.156 -6.039 1 93.38 121 PHE B CA 1
ATOM 2939 C C . PHE B 1 121 ? 5.582 16.328 -7.133 1 93.38 121 PHE B C 1
ATOM 2941 O O . PHE B 1 121 ? 4.898 15.695 -7.938 1 93.38 121 PHE B O 1
ATOM 2948 N N . ASP B 1 122 ? 6.875 16.438 -7.137 1 96.12 122 ASP B N 1
ATOM 2949 C CA . ASP B 1 122 ? 7.621 15.633 -8.094 1 96.12 122 ASP B CA 1
ATOM 2950 C C . ASP B 1 122 ? 8.875 15.039 -7.453 1 96.12 122 ASP B C 1
ATOM 2952 O O . ASP B 1 122 ? 9.891 15.727 -7.32 1 96.12 122 ASP B O 1
ATOM 2956 N N . GLY B 1 123 ? 8.758 13.789 -7.109 1 97.56 123 GLY B N 1
ATOM 2957 C CA . GLY B 1 123 ? 9.883 13.117 -6.484 1 97.56 123 GLY B CA 1
ATOM 2958 C C . GLY B 1 123 ? 9.797 13.086 -4.969 1 97.56 123 GLY B C 1
ATOM 2959 O O . GLY B 1 123 ? 8.719 13.25 -4.402 1 97.56 123 GLY B O 1
ATOM 2960 N N . ILE B 1 124 ? 11.023 12.758 -4.348 1 98.62 124 ILE B N 1
ATOM 2961 C CA . ILE B 1 124 ? 11.031 12.539 -2.904 1 98.62 124 ILE B CA 1
ATOM 2962 C C . ILE B 1 124 ? 12.133 13.383 -2.266 1 98.62 124 ILE B C 1
ATOM 2964 O O . ILE B 1 124 ? 12.891 14.07 -2.965 1 98.62 124 ILE B O 1
ATOM 2968 N N . LEU B 1 125 ? 12.172 13.453 -0.97 1 98.56 125 LEU B N 1
ATOM 2969 C CA . LEU B 1 125 ? 13.219 14.102 -0.187 1 98.56 125 LEU B CA 1
ATOM 2970 C C . LEU B 1 125 ? 14.18 13.07 0.398 1 98.56 125 LEU B C 1
ATOM 2972 O O . LEU B 1 125 ? 13.75 12.016 0.862 1 98.56 125 LEU B O 1
ATOM 2976 N N . SER B 1 126 ? 15.414 13.367 0.334 1 98.31 126 SER B N 1
ATOM 2977 C CA . SER B 1 126 ? 16.422 12.539 0.993 1 98.31 126 SER B CA 1
ATOM 2978 C C . SER B 1 126 ? 16.406 12.758 2.502 1 98.31 126 SER B C 1
ATOM 2980 O O . SER B 1 126 ? 15.758 13.68 2.998 1 98.31 126 SER B O 1
ATOM 2982 N N . GLU B 1 127 ? 17.125 11.891 3.205 1 98.44 127 GLU B N 1
ATOM 2983 C CA . GLU B 1 127 ? 17.297 12.062 4.645 1 98.44 127 GLU B CA 1
ATOM 2984 C C . GLU B 1 127 ? 17.828 13.453 4.98 1 98.44 127 GLU B C 1
ATOM 2986 O O . GLU B 1 127 ? 17.281 14.133 5.848 1 98.44 127 GLU B O 1
ATOM 2991 N N . GLN B 1 128 ? 18.828 13.82 4.227 1 98.44 128 GLN B N 1
ATOM 2992 C CA . GLN B 1 128 ? 19.469 15.102 4.496 1 98.44 128 GLN B CA 1
ATOM 2993 C C . GLN B 1 128 ? 18.531 16.266 4.207 1 98.44 128 GLN B C 1
ATOM 2995 O O . GLN B 1 128 ? 18.5 17.25 4.953 1 98.44 128 GLN B O 1
ATOM 3000 N N . GLU B 1 129 ? 17.797 16.156 3.127 1 98.19 129 GLU B N 1
ATOM 3001 C CA . GLU B 1 129 ? 16.859 17.219 2.797 1 98.19 129 GLU B CA 1
ATOM 3002 C C . GLU B 1 129 ? 15.805 17.375 3.893 1 98.19 129 GLU B C 1
ATOM 3004 O O . GLU B 1 129 ? 15.438 18.5 4.25 1 98.19 129 GLU B O 1
ATOM 3009 N N . ILE B 1 130 ? 15.289 16.266 4.43 1 98.19 130 ILE B N 1
ATOM 3010 C CA . ILE B 1 130 ? 14.312 16.328 5.512 1 98.19 130 ILE B CA 1
ATOM 3011 C C . ILE B 1 130 ? 14.93 17 6.73 1 98.19 130 ILE B C 1
ATOM 3013 O O . ILE B 1 130 ? 14.344 17.922 7.305 1 98.19 130 ILE B O 1
ATOM 3017 N N . ARG B 1 131 ? 16.156 16.641 7.074 1 97.25 131 ARG B N 1
ATOM 3018 C CA . ARG B 1 131 ? 16.875 17.234 8.195 1 97.25 131 ARG B CA 1
ATOM 3019 C C . ARG B 1 131 ? 17.047 18.734 7.984 1 97.25 131 ARG B C 1
ATOM 3021 O O . ARG B 1 131 ? 16.859 19.531 8.914 1 97.25 131 ARG B O 1
ATOM 3028 N N . ASP B 1 132 ? 17.406 19.078 6.758 1 96.69 132 ASP B N 1
ATOM 3029 C CA . ASP B 1 132 ? 17.656 20.469 6.441 1 96.69 132 ASP B CA 1
ATOM 3030 C C . ASP B 1 132 ? 16.391 21.312 6.621 1 96.69 132 ASP B C 1
ATOM 3032 O O . ASP B 1 132 ? 16.453 22.422 7.16 1 96.69 132 ASP B O 1
ATOM 3036 N N . TRP B 1 133 ? 15.305 20.781 6.164 1 95.19 133 TRP B N 1
ATOM 3037 C CA . TRP B 1 133 ? 14.039 21.484 6.324 1 95.19 133 TRP B CA 1
ATOM 3038 C C . TRP B 1 133 ? 13.719 21.719 7.797 1 95.19 133 TRP B C 1
ATOM 3040 O O . TRP B 1 133 ? 13.312 22.812 8.195 1 95.19 133 TRP B O 1
ATOM 3050 N N . ILE B 1 134 ? 13.914 20.703 8.609 1 94 134 ILE B N 1
ATOM 3051 C CA . ILE B 1 134 ? 13.594 20.797 10.031 1 94 134 ILE B CA 1
ATOM 3052 C C . ILE B 1 134 ? 14.555 21.766 10.711 1 94 134 ILE B C 1
ATOM 3054 O O . ILE B 1 134 ? 14.117 22.656 11.445 1 94 134 ILE B O 1
ATOM 3058 N N . ASN B 1 135 ? 15.812 21.672 10.375 1 92.19 135 ASN B N 1
ATOM 3059 C CA . ASN B 1 135 ? 16.844 22.453 11.055 1 92.19 135 ASN B CA 1
ATOM 3060 C C . ASN B 1 135 ? 16.766 23.922 10.688 1 92.19 135 ASN B C 1
ATOM 3062 O O . ASN B 1 135 ? 17.188 24.781 11.461 1 92.19 135 ASN B O 1
ATOM 3066 N N . LYS B 1 136 ? 16.234 24.172 9.562 1 89.69 136 LYS B N 1
ATOM 3067 C CA . LYS B 1 136 ? 16.156 25.547 9.102 1 89.69 136 LYS B CA 1
ATOM 3068 C C . LYS B 1 136 ? 14.945 26.266 9.703 1 89.69 136 LYS B C 1
ATOM 3070 O O . LYS B 1 136 ? 14.836 27.5 9.625 1 89.69 136 LYS B O 1
ATOM 3075 N N . ASP B 1 137 ? 14.047 25.469 10.297 1 87.69 137 ASP B N 1
ATOM 3076 C CA . ASP B 1 137 ? 12.828 26.078 10.828 1 87.69 137 ASP B CA 1
ATOM 3077 C C . ASP B 1 137 ? 13.117 26.891 12.094 1 87.69 137 ASP B C 1
ATOM 3079 O O . ASP B 1 137 ? 13.609 26.344 13.078 1 87.69 137 ASP B O 1
ATOM 3083 N N . PHE B 1 138 ? 12.781 28.141 12.062 1 78.75 138 PHE B N 1
ATOM 3084 C CA . PHE B 1 138 ? 13 29.062 13.164 1 78.75 138 PHE B CA 1
ATOM 3085 C C . PHE B 1 138 ? 12.234 28.625 14.406 1 78.75 138 PHE B C 1
ATOM 3087 O O . PHE B 1 138 ? 12.711 28.797 15.531 1 78.75 138 PHE B O 1
ATOM 3094 N N . TYR B 1 139 ? 11.164 27.953 14.242 1 75.56 139 TYR B N 1
ATOM 3095 C CA . TYR B 1 139 ? 10.297 27.578 15.352 1 75.56 139 TYR B CA 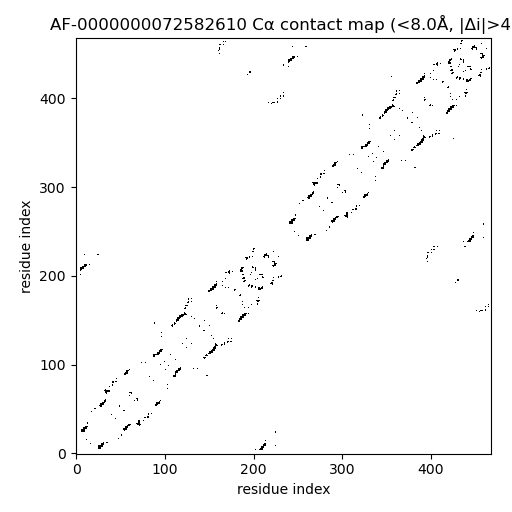1
ATOM 3096 C C . TYR B 1 139 ? 10.891 26.406 16.141 1 75.56 139 TYR B C 1
ATOM 3098 O O . TYR B 1 139 ? 10.5 26.172 17.281 1 75.56 139 TYR B O 1
ATOM 3106 N N . LEU B 1 140 ? 11.766 25.703 15.5 1 70.88 140 LEU B N 1
ATOM 3107 C CA . LEU B 1 140 ? 12.461 24.625 16.203 1 70.88 140 LEU B CA 1
ATOM 3108 C C . LEU B 1 140 ? 13.305 25.188 17.344 1 70.88 140 LEU B C 1
ATOM 3110 O O . LEU B 1 140 ? 13.406 24.562 18.406 1 70.88 140 LEU B O 1
ATOM 3114 N N . LYS B 1 141 ? 13.914 26.25 17.062 1 64.06 141 LYS B N 1
ATOM 3115 C CA . LYS B 1 141 ? 14.898 26.828 17.969 1 64.06 141 LYS B CA 1
ATOM 3116 C C . LYS B 1 141 ? 14.242 27.828 18.906 1 64.06 141 LYS B C 1
ATOM 3118 O O . LYS B 1 141 ? 14.836 28.219 19.922 1 64.06 141 LYS B O 1
ATOM 3123 N N . SER B 1 142 ? 13.094 28.141 18.453 1 61 142 SER B N 1
ATOM 3124 C CA . SER B 1 142 ? 12.555 29.281 19.188 1 61 142 SER B CA 1
ATOM 3125 C C . SER B 1 142 ? 11.797 28.828 20.422 1 61 142 SER B C 1
ATOM 3127 O O . SER B 1 142 ? 11.148 27.766 20.422 1 61 142 SER B O 1
ATOM 3129 N N . LYS B 1 143 ? 12.195 29.359 21.547 1 59.47 143 LYS B N 1
ATOM 3130 C CA . LYS B 1 143 ? 11.422 29.266 22.797 1 59.47 143 LYS B CA 1
ATOM 3131 C C . LYS B 1 143 ? 9.961 29.641 22.562 1 59.47 143 LYS B C 1
ATOM 3133 O O . LYS B 1 143 ? 9.156 29.609 23.484 1 59.47 143 LYS B O 1
ATOM 3138 N N . LYS B 1 144 ? 9.703 29.844 21.203 1 58.12 144 LYS B N 1
ATOM 3139 C CA . LYS B 1 144 ? 8.422 30.469 20.859 1 58.12 144 LYS B CA 1
ATOM 3140 C C . LYS B 1 144 ? 7.316 29.422 20.75 1 58.12 144 LYS B C 1
ATOM 3142 O O . LYS B 1 144 ? 6.133 29.766 20.781 1 58.12 144 LYS B O 1
ATOM 3147 N N . TYR B 1 145 ? 7.828 28.156 20.797 1 68.25 145 TYR B N 1
ATOM 3148 C CA . TYR B 1 145 ? 6.734 27.188 20.734 1 68.25 145 TYR B CA 1
ATOM 3149 C C . TYR B 1 145 ? 6.184 26.906 22.125 1 68.25 145 TYR B C 1
ATOM 3151 O O . TYR B 1 145 ? 6.824 26.219 22.922 1 68.25 145 TYR B O 1
ATOM 3159 N N . LYS B 1 146 ? 5.223 27.641 22.516 1 74.19 146 LYS B N 1
ATOM 3160 C CA . LYS B 1 146 ? 4.641 27.562 23.859 1 74.19 146 LYS B CA 1
ATOM 3161 C C . LYS B 1 146 ? 3.326 26.781 23.844 1 74.19 146 LYS B C 1
ATOM 3163 O O . LYS B 1 146 ? 2.467 26.984 24.703 1 74.19 146 LYS B O 1
ATOM 3168 N N . SER B 1 147 ? 3.219 25.75 22.969 1 83.12 147 SER B N 1
ATOM 3169 C CA . SER B 1 147 ? 1.992 24.953 22.891 1 83.12 147 SER B CA 1
ATOM 3170 C C . SER B 1 147 ? 2.119 23.656 23.672 1 83.12 147 SER B C 1
ATOM 3172 O O . SER B 1 147 ? 3.215 23.109 23.797 1 83.12 147 SER B O 1
ATOM 3174 N N . ILE B 1 148 ? 1.057 23.25 24.25 1 88.81 148 ILE B N 1
ATOM 3175 C CA . ILE B 1 148 ? 1.022 21.969 24.938 1 88.81 148 ILE B CA 1
ATOM 3176 C C . ILE B 1 148 ? 1.031 20.828 23.906 1 88.81 148 ILE B C 1
ATOM 3178 O O . ILE B 1 148 ? 1.341 19.688 24.234 1 88.81 148 ILE B O 1
ATOM 3182 N N . LEU B 1 149 ? 0.636 21.156 22.703 1 90.69 149 LEU B N 1
ATOM 3183 C CA . LEU B 1 149 ? 0.67 20.172 21.609 1 90.69 149 LEU B CA 1
ATOM 3184 C C . LEU B 1 149 ? 2.074 20.062 21.031 1 90.69 149 LEU B C 1
ATOM 3186 O O . LEU B 1 149 ? 2.799 21.047 20.953 1 90.69 149 LEU B O 1
ATOM 3190 N N . PRO B 1 150 ? 2.473 18.906 20.688 1 88.94 150 PRO B N 1
ATOM 3191 C CA . PRO B 1 150 ? 3.812 18.734 20.109 1 88.94 150 PRO B CA 1
ATOM 3192 C C . PRO B 1 150 ? 3.957 19.406 18.75 1 88.94 150 PRO B C 1
ATOM 3194 O O . PRO B 1 150 ? 2.977 19.531 18.016 1 88.94 150 PRO B O 1
ATOM 3197 N N . LEU B 1 151 ? 5.176 19.859 18.484 1 90.31 151 LEU B N 1
ATOM 3198 C CA . LEU B 1 151 ? 5.516 20.359 17.156 1 90.31 151 LEU B CA 1
ATOM 3199 C C . LEU B 1 151 ? 5.59 19.203 16.156 1 90.31 151 LEU B C 1
ATOM 3201 O O . LEU B 1 151 ? 6.199 18.172 16.422 1 90.31 151 LEU B O 1
ATOM 3205 N N . ILE B 1 152 ? 4.965 19.344 15.008 1 94.75 152 ILE B N 1
ATOM 3206 C CA . ILE B 1 152 ? 4.91 18.281 14.016 1 94.75 152 ILE B CA 1
ATOM 3207 C C . ILE B 1 152 ? 5.453 18.797 12.68 1 94.75 152 ILE B C 1
ATOM 3209 O O . ILE B 1 152 ? 5.074 19.875 12.219 1 94.75 152 ILE B O 1
ATOM 3213 N N . TYR B 1 153 ? 6.348 18.062 12.117 1 96.75 153 TYR B N 1
ATOM 3214 C CA . TYR B 1 153 ? 6.781 18.328 10.75 1 96.75 153 TYR B CA 1
ATOM 3215 C C . TYR B 1 153 ? 6.152 17.344 9.773 1 96.75 153 TYR B C 1
ATOM 3217 O O . TYR B 1 153 ? 6.207 16.125 9.992 1 96.75 153 TYR B O 1
ATOM 3225 N N . LYS B 1 154 ? 5.547 17.844 8.758 1 97.75 154 LYS B N 1
ATOM 3226 C CA . LYS B 1 154 ? 4.859 17.031 7.766 1 97.75 154 LYS B CA 1
ATOM 3227 C C . LYS B 1 154 ? 5.547 17.125 6.406 1 97.75 154 LYS B C 1
ATOM 3229 O O . LYS B 1 154 ? 5.727 18.219 5.867 1 97.75 154 LYS B O 1
ATOM 3234 N N . PHE B 1 155 ? 5.926 16.031 5.898 1 98.19 155 PHE B N 1
ATOM 3235 C CA . PHE B 1 155 ? 6.523 15.953 4.574 1 98.19 155 PHE B CA 1
ATOM 3236 C C . PHE B 1 155 ? 5.648 15.133 3.635 1 98.19 155 PHE B C 1
ATOM 3238 O O . PHE B 1 155 ? 5.469 13.93 3.836 1 98.19 155 PHE B O 1
ATOM 3245 N N . ALA B 1 156 ? 5.051 15.758 2.646 1 96.94 156 ALA B N 1
ATOM 3246 C CA . ALA B 1 156 ? 4.27 15.094 1.604 1 96.94 156 ALA B CA 1
ATOM 3247 C C . ALA B 1 156 ? 5.031 15.07 0.282 1 96.94 156 ALA B C 1
ATOM 3249 O O . ALA B 1 156 ? 5.348 16.125 -0.281 1 96.94 156 ALA B O 1
ATOM 3250 N N . VAL B 1 157 ? 5.32 13.906 -0.202 1 98.12 157 VAL B N 1
ATOM 3251 C CA . VAL B 1 157 ? 6.121 13.758 -1.415 1 98.12 157 VAL B CA 1
ATOM 3252 C C . VAL B 1 157 ? 5.348 12.938 -2.445 1 98.12 157 VAL B C 1
ATOM 3254 O O . VAL B 1 157 ? 4.297 12.367 -2.137 1 98.12 157 VAL B O 1
ATOM 3257 N N . PHE B 1 158 ? 5.895 12.898 -3.682 1 97.62 158 PHE B N 1
ATOM 3258 C CA . PHE B 1 158 ? 5.266 12.164 -4.77 1 97.62 158 PHE B CA 1
ATOM 3259 C C . PHE B 1 158 ? 6.266 11.227 -5.438 1 97.62 158 PHE B C 1
ATOM 3261 O O . PHE B 1 158 ? 6.895 11.586 -6.434 1 97.62 158 PHE B O 1
ATOM 3268 N N . PRO B 1 159 ? 6.352 10 -4.914 1 97.31 159 PRO B N 1
ATOM 3269 C CA . PRO B 1 159 ? 7.293 9.07 -5.535 1 97.31 159 PRO B CA 1
ATOM 3270 C C . PRO B 1 159 ? 6.895 8.695 -6.965 1 97.31 159 PRO B C 1
ATOM 3272 O O . PRO B 1 159 ? 5.715 8.469 -7.242 1 97.31 159 PRO B O 1
ATOM 3275 N N . ASN B 1 160 ? 7.863 8.57 -7.824 1 95.44 160 ASN B N 1
ATOM 3276 C CA . ASN B 1 160 ? 7.617 8.266 -9.227 1 95.44 160 ASN B CA 1
ATOM 3277 C C . ASN B 1 160 ? 7.871 6.789 -9.531 1 95.44 160 ASN B C 1
ATOM 3279 O O . ASN B 1 160 ? 7.727 6.352 -10.672 1 95.44 160 ASN B O 1
ATOM 3283 N N . SER B 1 161 ? 8.289 6.086 -8.57 1 95.38 161 SER B N 1
ATOM 3284 C CA . SER B 1 161 ? 8.578 4.66 -8.711 1 95.38 161 SER B CA 1
ATOM 3285 C C . SER B 1 161 ? 8.531 3.951 -7.367 1 95.38 161 SER B C 1
ATOM 3287 O O . SER B 1 161 ? 8.539 4.598 -6.316 1 95.38 161 SER B O 1
ATOM 3289 N N . ILE B 1 162 ? 8.492 2.674 -7.422 1 96.5 162 ILE B N 1
ATOM 3290 C CA . ILE B 1 162 ? 8.516 1.87 -6.203 1 96.5 162 ILE B CA 1
ATOM 3291 C C . ILE B 1 162 ? 9.836 2.086 -5.469 1 96.5 162 ILE B C 1
ATOM 3293 O O . ILE B 1 162 ? 9.875 2.078 -4.234 1 96.5 162 ILE B O 1
ATOM 3297 N N . HIS B 1 163 ? 10.859 2.328 -6.199 1 96.5 163 HIS B N 1
ATOM 3298 C CA . HIS B 1 163 ? 12.164 2.59 -5.598 1 96.5 163 HIS B CA 1
ATOM 3299 C C . HIS B 1 163 ? 12.156 3.895 -4.809 1 96.5 163 HIS B C 1
ATOM 3301 O O . HIS B 1 163 ? 12.633 3.941 -3.672 1 96.5 163 HIS B O 1
ATOM 3307 N N . GLU B 1 164 ? 11.602 4.891 -5.406 1 97.12 164 GLU B N 1
ATOM 3308 C CA . GLU B 1 164 ? 11.5 6.168 -4.707 1 97.12 164 GLU B CA 1
ATOM 3309 C C . GLU B 1 164 ? 10.625 6.051 -3.465 1 97.12 164 GLU B C 1
ATOM 3311 O O . GLU B 1 164 ? 10.953 6.598 -2.41 1 97.12 164 GLU B O 1
ATOM 3316 N N . LEU B 1 165 ? 9.508 5.355 -3.648 1 97.62 165 LEU B N 1
ATOM 3317 C CA . LEU B 1 165 ? 8.633 5.113 -2.506 1 97.62 165 LEU B CA 1
ATOM 3318 C C . LEU B 1 165 ? 9.398 4.461 -1.361 1 97.62 165 LEU B C 1
ATOM 3320 O O . LEU B 1 165 ? 9.383 4.957 -0.233 1 97.62 165 LEU B O 1
ATOM 3324 N N . THR B 1 166 ? 10.094 3.408 -1.688 1 97.94 166 THR B N 1
ATOM 3325 C CA . THR B 1 166 ? 10.828 2.627 -0.698 1 97.94 166 THR B CA 1
ATOM 3326 C C . THR B 1 166 ? 11.922 3.469 -0.051 1 97.94 166 THR B C 1
ATOM 3328 O O . THR B 1 166 ? 12.078 3.461 1.172 1 97.94 166 THR B O 1
ATOM 3331 N N . LYS B 1 167 ? 12.586 4.141 -0.893 1 98.25 167 LYS B N 1
ATOM 3332 C CA . LYS B 1 167 ? 13.664 4.984 -0.402 1 98.25 167 LYS B CA 1
ATOM 3333 C C . LYS B 1 167 ? 13.141 6.051 0.558 1 98.25 167 LYS B C 1
ATOM 3335 O O . LYS B 1 167 ? 13.727 6.277 1.619 1 98.25 167 LYS B O 1
ATOM 3340 N N . PHE B 1 168 ? 12.125 6.727 0.19 1 98.81 168 PHE B N 1
ATOM 3341 C CA . PHE B 1 168 ? 11.578 7.773 1.04 1 98.81 168 PHE B CA 1
ATOM 3342 C C . PHE B 1 168 ? 11.133 7.207 2.383 1 98.81 168 PHE B C 1
ATOM 3344 O O . PHE B 1 168 ? 11.477 7.75 3.436 1 98.81 168 PHE B O 1
ATOM 3351 N N . LEU B 1 169 ? 10.352 6.152 2.369 1 98.69 169 LEU B N 1
ATOM 3352 C CA . LEU B 1 169 ? 9.836 5.594 3.611 1 98.69 169 LEU B CA 1
ATOM 3353 C C . LEU B 1 169 ? 10.969 5.145 4.523 1 98.69 169 LEU B C 1
ATOM 3355 O O . LEU B 1 169 ? 10.922 5.359 5.738 1 98.69 169 LEU B O 1
ATOM 3359 N N . SER B 1 170 ? 11.992 4.551 3.93 1 98.38 170 SER B N 1
ATOM 3360 C CA . SER B 1 170 ? 13.148 4.133 4.711 1 98.38 170 SER B CA 1
ATOM 3361 C C . SER B 1 170 ? 13.883 5.336 5.301 1 98.38 170 SER B C 1
ATOM 3363 O O . SER B 1 170 ? 14.203 5.352 6.492 1 98.38 170 SER B O 1
ATOM 3365 N N . SER B 1 171 ? 14.109 6.316 4.457 1 98.38 171 SER B N 1
ATOM 3366 C CA . SER B 1 171 ? 14.773 7.543 4.891 1 98.38 171 SER B CA 1
ATOM 3367 C C . SER B 1 171 ? 13.977 8.25 5.977 1 98.38 171 SER B C 1
ATOM 3369 O O . SER B 1 171 ? 14.539 8.703 6.977 1 98.38 171 SER B O 1
ATOM 3371 N N . PHE B 1 172 ? 12.719 8.305 5.777 1 98.75 172 PHE B N 1
ATOM 3372 C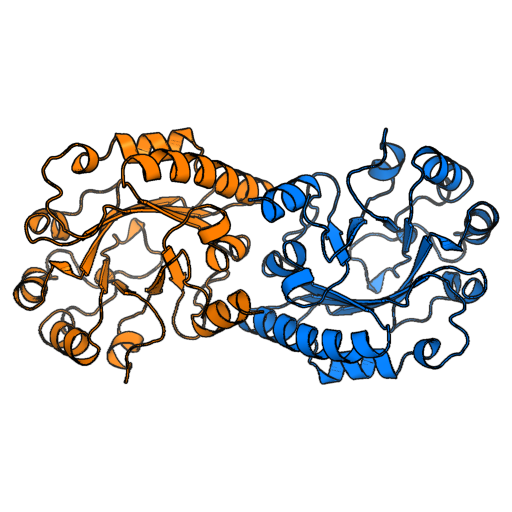 CA . PHE B 1 172 ? 11.828 8.984 6.715 1 98.75 172 PHE B CA 1
ATOM 3373 C C . PHE B 1 172 ? 11.859 8.305 8.078 1 98.75 172 PHE B C 1
ATOM 3375 O O . PHE B 1 172 ? 11.891 8.969 9.109 1 98.75 172 PHE B O 1
ATOM 3382 N N . ARG B 1 173 ? 11.805 7.004 8.078 1 98.19 173 ARG B N 1
ATOM 3383 C CA . ARG B 1 173 ? 11.844 6.25 9.32 1 98.19 173 ARG B CA 1
ATOM 3384 C C . ARG B 1 173 ? 13.094 6.59 10.133 1 98.19 173 ARG B C 1
ATOM 3386 O O . ARG B 1 173 ? 13.016 6.801 11.344 1 98.19 173 ARG B O 1
ATOM 3393 N N . ILE B 1 174 ? 14.188 6.645 9.453 1 97.94 174 ILE B N 1
ATOM 3394 C CA . ILE B 1 174 ? 15.445 6.961 10.109 1 97.94 174 ILE B CA 1
ATOM 3395 C C . ILE B 1 174 ? 15.375 8.352 10.742 1 97.94 174 ILE B C 1
ATOM 3397 O O . ILE B 1 174 ? 15.664 8.516 11.93 1 97.94 174 ILE B O 1
ATOM 3401 N N . VAL B 1 175 ? 14.93 9.297 10 1 98.38 175 VAL B N 1
ATOM 3402 C CA . VAL B 1 175 ? 14.891 10.688 10.461 1 98.38 175 VAL B CA 1
ATOM 3403 C C . VAL B 1 175 ? 13.852 10.836 11.562 1 98.38 175 VAL B C 1
ATOM 3405 O O . VAL B 1 175 ? 14.086 11.531 12.555 1 98.38 175 VAL B O 1
ATOM 3408 N N . SER B 1 176 ? 12.711 10.203 11.344 1 97.75 176 SER B N 1
ATOM 3409 C CA . SER B 1 176 ? 11.656 10.273 12.352 1 97.75 176 SER B CA 1
ATOM 3410 C C . SER B 1 176 ? 12.133 9.734 13.695 1 97.75 176 SER B C 1
ATOM 3412 O O . SER B 1 176 ? 11.852 10.312 14.742 1 97.75 176 SER B O 1
ATOM 3414 N N . ASN B 1 177 ? 12.859 8.664 13.672 1 96.31 177 ASN B N 1
ATOM 3415 C CA . ASN B 1 177 ? 13.406 8.094 14.898 1 96.31 177 ASN B CA 1
ATOM 3416 C C . ASN B 1 177 ? 14.398 9.039 15.562 1 96.31 177 ASN B C 1
ATOM 3418 O O . ASN B 1 177 ? 14.422 9.156 16.781 1 96.31 177 ASN B O 1
ATOM 3422 N N . GLU B 1 178 ? 15.148 9.656 14.781 1 96.5 178 GLU B N 1
ATOM 3423 C CA . GLU B 1 178 ? 16.141 10.602 15.273 1 96.5 178 GLU B CA 1
ATOM 3424 C C . GLU B 1 178 ? 15.477 11.766 15.992 1 96.5 178 GLU B C 1
ATOM 3426 O O . GLU B 1 178 ? 15.875 12.125 17.109 1 96.5 178 GLU B O 1
ATOM 3431 N N . PHE B 1 179 ? 14.469 12.305 15.477 1 93.69 179 PHE B N 1
ATOM 3432 C CA . PHE B 1 179 ? 13.859 13.516 16.016 1 93.69 179 PHE B CA 1
ATOM 3433 C C . PHE B 1 179 ? 12.875 13.188 17.125 1 93.69 179 PHE B C 1
ATOM 3435 O O . PHE B 1 179 ? 12.57 14.039 17.969 1 93.69 179 PHE B O 1
ATOM 3442 N N . ARG B 1 180 ? 12.367 12.008 17.078 1 91.5 180 ARG B N 1
ATOM 3443 C CA . ARG B 1 180 ? 11.477 11.594 18.156 1 91.5 180 ARG B CA 1
ATOM 3444 C C . ARG B 1 180 ? 12.164 11.695 19.516 1 91.5 180 ARG B C 1
ATOM 3446 O O . ARG B 1 180 ? 11.531 12.047 20.516 1 91.5 180 ARG B O 1
ATOM 3453 N N . LYS B 1 181 ? 13.383 11.484 19.469 1 88.75 181 LYS B N 1
ATOM 3454 C CA . LYS B 1 181 ? 14.188 11.586 20.688 1 88.75 181 LYS B CA 1
ATOM 3455 C C . LYS B 1 181 ? 14.211 13.016 21.203 1 88.75 181 LYS B C 1
ATOM 3457 O O . LYS B 1 181 ? 14.461 13.242 22.391 1 88.75 181 LYS B O 1
ATOM 3462 N N . LEU B 1 182 ? 13.93 13.953 20.406 1 82.25 182 LEU B N 1
ATOM 3463 C CA . LEU B 1 182 ? 13.914 15.375 20.75 1 82.25 182 LEU B CA 1
ATOM 3464 C C . LEU B 1 182 ? 12.484 15.875 20.906 1 82.25 182 LEU B C 1
ATOM 3466 O O . LEU B 1 182 ? 12.242 17.094 20.922 1 82.25 182 LEU B O 1
ATOM 3470 N N . ASN B 1 183 ? 11.5 14.953 20.891 1 82.06 183 ASN B N 1
ATOM 3471 C CA . ASN B 1 183 ? 10.07 15.242 21 1 82.06 183 ASN B CA 1
ATOM 3472 C C . ASN B 1 183 ? 9.555 16.016 19.797 1 82.06 183 ASN B C 1
ATOM 3474 O O . ASN B 1 183 ? 8.688 16.891 19.953 1 82.06 183 ASN B O 1
ATOM 3478 N N . ILE B 1 184 ? 10.281 15.914 18.797 1 88.56 184 ILE B N 1
ATOM 3479 C CA . ILE B 1 184 ? 9.82 16.406 17.516 1 88.56 184 ILE B CA 1
ATOM 3480 C C . ILE B 1 184 ? 9.211 15.258 16.703 1 88.56 184 ILE B C 1
ATOM 3482 O O . ILE B 1 184 ? 9.859 14.234 16.484 1 88.56 184 ILE B O 1
ATOM 3486 N N . LEU B 1 185 ? 7.988 15.477 16.375 1 95.44 185 LEU B N 1
ATOM 3487 C CA . LEU B 1 185 ? 7.273 14.383 15.719 1 95.44 185 LEU B CA 1
ATOM 3488 C C . LEU B 1 185 ? 7.137 14.641 14.219 1 95.44 185 LEU B C 1
ATOM 3490 O O . LEU B 1 185 ? 7.039 15.789 13.789 1 95.44 185 LEU B O 1
ATOM 3494 N N . LEU B 1 186 ? 7.191 13.594 13.453 1 98.19 186 LEU B N 1
ATOM 3495 C CA . LEU B 1 186 ? 7.156 13.734 12 1 98.19 186 LEU B CA 1
ATOM 3496 C C . LEU B 1 186 ? 5.965 12.992 11.406 1 98.19 186 LEU B C 1
ATOM 3498 O O . LEU B 1 186 ? 5.539 11.969 11.945 1 98.19 186 LEU B O 1
ATOM 3502 N N . THR B 1 187 ? 5.457 13.477 10.375 1 98.5 187 THR B N 1
ATOM 3503 C CA . THR B 1 187 ? 4.438 12.859 9.531 1 98.5 187 THR B CA 1
ATOM 3504 C C . THR B 1 187 ? 4.895 12.805 8.078 1 98.5 187 THR B C 1
ATOM 3506 O O . THR B 1 187 ? 5.289 13.828 7.508 1 98.5 187 THR B O 1
ATOM 3509 N N . GLY B 1 188 ? 4.934 11.641 7.555 1 98.5 188 GLY B N 1
ATOM 3510 C CA . GLY B 1 188 ? 5.273 11.445 6.152 1 98.5 188 GLY B CA 1
ATOM 3511 C C . GLY B 1 188 ? 4.113 10.914 5.328 1 98.5 188 GLY B C 1
ATOM 3512 O O . GLY B 1 188 ? 3.354 10.062 5.789 1 98.5 188 GLY B O 1
ATOM 3513 N N . ILE B 1 189 ? 3.961 11.453 4.141 1 98 189 ILE B N 1
ATOM 3514 C CA . ILE B 1 189 ? 2.918 11 3.225 1 98 189 ILE B CA 1
ATOM 3515 C C . ILE B 1 189 ? 3.496 10.852 1.819 1 98 189 ILE B C 1
ATOM 3517 O O . ILE B 1 189 ? 4.168 11.758 1.318 1 98 189 ILE B O 1
ATOM 3521 N N . CYS B 1 190 ? 3.301 9.727 1.211 1 97.94 190 CYS B N 1
ATOM 3522 C CA . CYS B 1 190 ? 3.539 9.57 -0.219 1 97.94 190 CYS B CA 1
ATOM 3523 C C . CYS B 1 190 ? 2.25 9.758 -1.011 1 97.94 190 CYS B C 1
ATOM 3525 O O . CYS B 1 190 ? 1.333 8.938 -0.916 1 97.94 190 CYS B O 1
ATOM 3527 N N . MET B 1 191 ? 2.246 10.773 -1.735 1 96.25 191 MET B N 1
ATOM 3528 C CA . MET B 1 191 ? 1.06 11.102 -2.521 1 96.25 191 MET B CA 1
ATOM 3529 C C . MET B 1 191 ? 1.001 10.258 -3.791 1 96.25 191 MET B C 1
ATOM 3531 O O . MET B 1 191 ? 1.995 9.641 -4.176 1 96.25 191 MET B O 1
ATOM 3535 N N . GLY B 1 192 ? -0.261 10.188 -4.359 1 95 192 GLY B N 1
ATOM 3536 C CA . GLY B 1 192 ? -0.454 9.398 -5.562 1 95 192 GLY B CA 1
ATOM 3537 C C . GLY B 1 192 ? -0.775 7.941 -5.273 1 95 192 GLY B C 1
ATOM 3538 O O . GLY B 1 192 ? -0.722 7.508 -4.121 1 95 192 GLY B O 1
ATOM 3539 N N . PRO B 1 193 ? -1 7.191 -6.328 1 94.75 193 PRO B N 1
ATOM 3540 C CA . PRO B 1 193 ? -1.462 5.812 -6.145 1 94.75 193 PRO B CA 1
ATOM 3541 C C . PRO B 1 193 ? -0.386 4.902 -5.555 1 94.75 193 PRO B C 1
ATOM 3543 O O . PRO B 1 193 ? -0.704 3.953 -4.836 1 94.75 193 PRO B O 1
ATOM 3546 N N . LEU B 1 194 ? 0.851 5.238 -5.777 1 95.19 194 LEU B N 1
ATOM 3547 C CA . LEU B 1 194 ? 1.937 4.414 -5.254 1 95.19 194 LEU B CA 1
ATOM 3548 C C . LEU B 1 194 ? 2.02 4.523 -3.736 1 95.19 194 LEU B C 1
ATOM 3550 O O . LEU B 1 194 ? 2.568 3.641 -3.074 1 95.19 194 LEU B O 1
ATOM 3554 N N . GLY B 1 195 ? 1.418 5.57 -3.211 1 96.19 195 GLY B N 1
ATOM 3555 C CA . GLY B 1 195 ? 1.698 5.922 -1.828 1 96.19 195 GLY B CA 1
ATOM 3556 C C . GLY B 1 195 ? 0.674 5.375 -0.853 1 96.19 195 GLY B C 1
ATOM 3557 O O . GLY B 1 195 ? 0.698 5.711 0.334 1 96.19 195 GLY B O 1
ATOM 3558 N N . ILE B 1 196 ? -0.189 4.512 -1.278 1 95.5 196 ILE B N 1
ATOM 3559 C CA . ILE B 1 196 ? -1.293 4.031 -0.454 1 95.5 196 ILE B CA 1
ATOM 3560 C C . ILE B 1 196 ? -0.744 3.369 0.809 1 95.5 196 ILE B C 1
ATOM 3562 O O . ILE B 1 196 ? -1.298 3.541 1.897 1 95.5 196 ILE B O 1
ATOM 3566 N N . VAL B 1 197 ? 0.345 2.75 0.717 1 95.56 197 VAL B N 1
ATOM 3567 C CA . VAL B 1 197 ? 0.929 2.029 1.844 1 95.56 197 VAL B CA 1
ATOM 3568 C C . VAL B 1 197 ? 1.334 3.018 2.936 1 95.56 197 VAL B C 1
ATOM 3570 O O . VAL B 1 197 ? 1.232 2.713 4.125 1 95.56 197 VAL B O 1
ATOM 3573 N N . SER B 1 198 ? 1.765 4.211 2.549 1 97.25 198 SER B N 1
ATOM 3574 C CA . SER B 1 198 ? 2.178 5.223 3.518 1 97.25 198 SER B CA 1
ATOM 3575 C C . SER B 1 198 ? 0.988 5.742 4.312 1 97.25 198 SER B C 1
ATOM 3577 O O . SER B 1 198 ? 1.146 6.207 5.445 1 97.25 198 SER B O 1
ATOM 3579 N N . ARG B 1 199 ? -0.166 5.617 3.736 1 96.62 199 ARG B N 1
ATOM 3580 C CA . ARG B 1 199 ? -1.365 6.121 4.398 1 96.62 199 ARG B CA 1
ATOM 3581 C C . ARG B 1 199 ? -2 5.047 5.273 1 96.62 199 ARG B C 1
ATOM 3583 O O . ARG B 1 199 ? -2.506 5.34 6.355 1 96.62 199 ARG B O 1
ATOM 3590 N N . VAL B 1 200 ? -1.931 3.854 4.812 1 96.56 200 VAL B N 1
ATOM 3591 C CA . VAL B 1 200 ? -2.574 2.76 5.531 1 96.56 200 VAL B CA 1
ATOM 3592 C C . VAL B 1 200 ? -1.708 2.344 6.719 1 96.56 200 VAL B C 1
ATOM 3594 O O . VAL B 1 200 ? -2.229 1.969 7.773 1 96.56 200 VAL B O 1
ATOM 3597 N N . PHE B 1 201 ? -0.387 2.453 6.551 1 95.81 201 PHE B N 1
ATOM 3598 C CA . PHE B 1 201 ? 0.515 2.002 7.602 1 95.81 201 PHE B CA 1
ATOM 3599 C C . PHE B 1 201 ? 1.524 3.088 7.953 1 95.81 201 PHE B C 1
ATOM 3601 O O . PHE B 1 201 ? 2.734 2.85 7.926 1 95.81 201 PHE B O 1
ATOM 3608 N N . PRO B 1 202 ? 1.002 4.184 8.375 1 97.44 202 PRO B N 1
ATOM 3609 C CA . PRO B 1 202 ? 1.92 5.285 8.672 1 97.44 202 PRO B CA 1
ATOM 3610 C C . PRO B 1 202 ? 2.889 4.961 9.805 1 97.44 202 PRO B C 1
ATOM 3612 O O . PRO B 1 202 ? 4.02 5.449 9.82 1 97.44 202 PRO B O 1
ATOM 3615 N N . ASP B 1 203 ? 2.516 4.141 10.734 1 96 203 ASP B N 1
ATOM 3616 C CA . ASP B 1 203 ? 3.32 3.799 11.898 1 96 203 ASP B CA 1
ATOM 3617 C C . ASP B 1 203 ? 4.523 2.945 11.508 1 96 203 ASP B C 1
ATOM 3619 O O . ASP B 1 203 ? 5.543 2.941 12.203 1 96 203 ASP B O 1
ATOM 3623 N N . SER B 1 204 ? 4.469 2.271 10.414 1 94.88 204 SER B N 1
ATOM 3624 C CA . SER B 1 204 ? 5.543 1.376 10 1 94.88 204 SER B CA 1
ATOM 3625 C C . SER B 1 204 ? 6.824 2.15 9.711 1 94.88 204 SER B C 1
ATOM 3627 O O . SER B 1 204 ? 7.926 1.604 9.82 1 94.88 204 SER B O 1
ATOM 3629 N N . PHE B 1 205 ? 6.633 3.465 9.406 1 97.12 205 PHE B N 1
ATOM 3630 C CA . PHE B 1 205 ? 7.832 4.219 9.062 1 97.12 205 PHE B CA 1
ATOM 3631 C C . PHE B 1 205 ? 7.945 5.477 9.922 1 97.12 205 PHE B C 1
ATOM 3633 O O . PHE B 1 205 ? 8.648 6.422 9.555 1 97.12 205 PHE B O 1
ATOM 3640 N N . GLY B 1 206 ? 7.18 5.527 10.984 1 96.81 206 GLY B N 1
ATOM 3641 C CA . GLY B 1 206 ? 7.395 6.527 12.016 1 96.81 206 GLY B CA 1
ATOM 3642 C C . GLY B 1 206 ? 6.508 7.746 11.859 1 96.81 206 GLY B C 1
ATOM 3643 O O . GLY B 1 206 ? 6.715 8.766 12.531 1 96.81 206 GLY B O 1
ATOM 3644 N N . SER B 1 207 ? 5.559 7.699 10.969 1 98.19 207 SER B N 1
ATOM 3645 C CA . SER B 1 207 ? 4.621 8.805 10.789 1 98.19 207 SER B CA 1
ATOM 3646 C C . SER B 1 207 ? 3.576 8.828 11.906 1 98.19 207 SER B C 1
ATOM 3648 O O . SER B 1 207 ? 2.984 7.793 12.227 1 98.19 207 SER B O 1
ATOM 3650 N N . ILE B 1 208 ? 3.26 9.977 12.461 1 97.56 208 ILE B N 1
ATOM 3651 C CA . ILE B 1 208 ? 2.391 10.023 13.633 1 97.56 208 ILE B CA 1
ATOM 3652 C C . ILE B 1 208 ? 0.97 10.383 13.203 1 97.56 208 ILE B C 1
ATOM 3654 O O . ILE B 1 208 ? 0.022 10.211 13.977 1 97.56 208 ILE B O 1
ATOM 3658 N N . PHE B 1 209 ? 0.837 10.93 12 1 98.12 209 PHE B N 1
ATOM 3659 C CA . PHE B 1 209 ? -0.465 11.203 11.406 1 98.12 209 PHE B CA 1
ATOM 3660 C C . PHE B 1 209 ? -0.635 10.43 10.102 1 98.12 209 PHE B C 1
ATOM 3662 O O . PHE B 1 209 ? 0.351 10.055 9.461 1 98.12 209 PHE B O 1
ATOM 3669 N N . THR B 1 210 ? -1.812 10.156 9.758 1 98.06 210 THR B N 1
ATOM 3670 C CA . THR B 1 210 ? -2.211 9.844 8.391 1 98.06 210 THR B CA 1
ATOM 3671 C C . THR B 1 210 ? -3.359 10.742 7.941 1 98.06 210 THR B C 1
ATOM 3673 O O . THR B 1 210 ? -4.094 11.281 8.773 1 98.06 210 THR B O 1
ATOM 3676 N N . TYR B 1 211 ? -3.459 10.922 6.719 1 97.38 211 TYR B N 1
ATOM 3677 C CA . TYR B 1 211 ? -4.473 11.812 6.16 1 97.38 211 TYR B CA 1
ATOM 3678 C C . TYR B 1 211 ? -5.422 11.047 5.242 1 97.38 211 TYR B C 1
ATOM 3680 O O . TYR B 1 211 ? -4.988 10.195 4.465 1 97.38 211 TYR B O 1
ATOM 3688 N N . CYS B 1 212 ? -6.617 11.32 5.375 1 97.69 212 CYS B N 1
ATOM 3689 C CA . CYS B 1 212 ? -7.637 10.727 4.52 1 97.69 212 CYS B CA 1
ATOM 3690 C C . CYS B 1 212 ? -8.719 11.742 4.176 1 97.69 212 CYS B C 1
ATOM 3692 O O . CYS B 1 212 ? -8.68 12.883 4.648 1 97.69 212 CYS B O 1
ATOM 3694 N N . CYS B 1 213 ? -9.609 11.383 3.293 1 96.56 213 CYS B N 1
ATOM 3695 C CA . CYS B 1 213 ? -10.695 12.25 2.875 1 96.56 213 CYS B CA 1
ATOM 3696 C C . CYS B 1 213 ? -12.047 11.641 3.225 1 96.56 213 CYS B C 1
ATOM 3698 O O . CYS B 1 213 ? -12.117 10.5 3.689 1 96.56 213 CYS B O 1
ATOM 3700 N N . LEU B 1 214 ? -13.016 12.469 3.082 1 94 214 LEU B N 1
ATOM 3701 C CA . LEU B 1 214 ? -14.375 11.984 3.299 1 94 214 LEU B CA 1
ATOM 3702 C C . LEU B 1 214 ? -15 11.523 1.988 1 94 214 LEU B C 1
ATOM 3704 O O . LEU B 1 214 ? -14.859 12.188 0.961 1 94 214 LEU B O 1
ATOM 3708 N N . ASN B 1 215 ? -15.547 10.406 1.945 1 88.5 215 ASN B N 1
ATOM 3709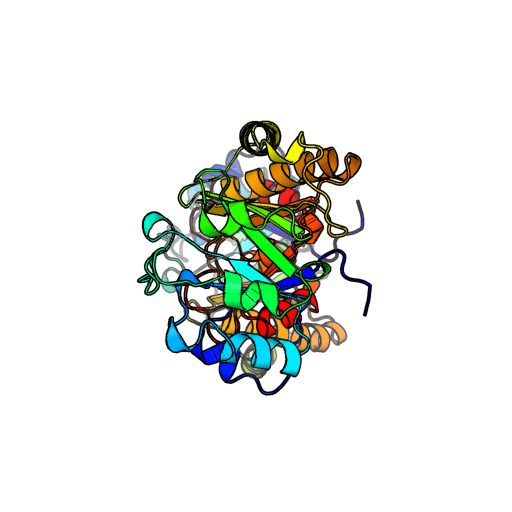 C CA . ASN B 1 215 ? -16.312 9.898 0.807 1 88.5 215 ASN B CA 1
ATOM 3710 C C . ASN B 1 215 ? -15.398 9.57 -0.374 1 88.5 215 ASN B C 1
ATOM 3712 O O . ASN B 1 215 ? -14.367 8.914 -0.207 1 88.5 215 ASN B O 1
ATOM 3716 N N . ASN B 1 216 ? -15.695 10.102 -1.598 1 84.88 216 ASN B N 1
ATOM 3717 C CA . ASN B 1 216 ? -14.969 9.672 -2.783 1 84.88 216 ASN B CA 1
ATOM 3718 C C . ASN B 1 216 ? -13.672 10.461 -2.965 1 84.88 216 ASN B C 1
ATOM 3720 O O . ASN B 1 216 ? -13.695 11.688 -3.033 1 84.88 216 ASN B O 1
ATOM 3724 N N . PRO B 1 217 ? -12.688 9.727 -3.078 1 87.38 217 PRO B N 1
ATOM 3725 C CA . PRO B 1 217 ? -11.414 10.406 -3.346 1 87.38 217 PRO B CA 1
ATOM 3726 C C . PRO B 1 217 ? -11.469 11.273 -4.598 1 87.38 217 PRO B C 1
ATOM 3728 O O . PRO B 1 217 ? -12.109 10.914 -5.586 1 87.38 217 PRO B O 1
ATOM 3731 N N . LYS B 1 218 ? -10.797 12.453 -4.406 1 79.25 218 LYS B N 1
ATOM 3732 C CA . LYS B 1 218 ? -10.781 13.406 -5.516 1 79.25 218 LYS B CA 1
ATOM 3733 C C . LYS B 1 218 ? -9.609 13.133 -6.457 1 79.25 218 LYS B C 1
ATOM 3735 O O . LYS B 1 218 ? -9.586 13.641 -7.582 1 79.25 218 LYS B O 1
ATOM 3740 N N . ALA B 1 219 ? -8.617 12.414 -6.043 1 81.06 219 ALA B N 1
ATOM 3741 C CA . ALA B 1 219 ? -7.434 12.078 -6.832 1 81.06 219 ALA B CA 1
ATOM 3742 C C . ALA B 1 219 ? -6.977 10.648 -6.566 1 81.06 219 ALA B C 1
ATOM 3744 O O . ALA B 1 219 ? -7.223 10.102 -5.484 1 81.06 219 ALA B O 1
ATOM 3745 N N . PRO B 1 220 ? -6.219 10.156 -7.609 1 80.25 220 PRO B N 1
ATOM 3746 C CA . PRO B 1 220 ? -5.672 8.82 -7.395 1 80.25 220 PRO B CA 1
ATOM 3747 C C . PRO B 1 220 ? -4.68 8.766 -6.238 1 80.25 220 PRO B C 1
ATOM 3749 O O . PRO B 1 220 ? -3.822 9.641 -6.113 1 80.25 220 PRO B O 1
ATOM 3752 N N . GLY B 1 221 ? -4.934 8.023 -5.277 1 85.69 221 GLY B N 1
ATOM 3753 C CA . GLY B 1 221 ? -4.031 7.852 -4.152 1 85.69 221 GLY B CA 1
ATOM 3754 C C . GLY B 1 221 ? -4.633 8.297 -2.83 1 85.69 221 GLY B C 1
ATOM 3755 O O . GLY B 1 221 ? -4.129 7.938 -1.764 1 85.69 221 GLY B O 1
ATOM 3756 N N . GLN B 1 222 ? -5.652 9.18 -3.033 1 91.62 222 GLN B N 1
ATOM 3757 C CA . GLN B 1 222 ? -6.367 9.531 -1.812 1 91.62 222 GLN B CA 1
ATOM 3758 C C . GLN B 1 222 ? -7.145 8.336 -1.265 1 91.62 222 GLN B C 1
ATOM 3760 O O . GLN B 1 222 ? -7.684 7.535 -2.031 1 91.62 222 GLN B O 1
ATOM 3765 N N . VAL B 1 223 ? -7.16 8.281 0.023 1 96.88 223 VAL B N 1
ATOM 3766 C CA . VAL B 1 223 ? -7.863 7.199 0.706 1 96.88 223 VAL B CA 1
ATOM 3767 C C . VAL B 1 223 ? -8.984 7.773 1.562 1 96.88 223 VAL B C 1
ATOM 3769 O O . VAL B 1 223 ? -8.766 8.68 2.371 1 96.88 223 VAL B O 1
ATOM 3772 N N . ASP B 1 224 ? -10.164 7.277 1.297 1 97.38 224 ASP B N 1
ATOM 3773 C CA . ASP B 1 224 ? -11.258 7.77 2.131 1 97.38 224 ASP B CA 1
ATOM 3774 C C . ASP B 1 224 ? -11.242 7.098 3.504 1 97.38 224 ASP B C 1
ATOM 3776 O O . ASP B 1 224 ? -10.695 6.004 3.66 1 97.38 224 ASP B O 1
ATOM 3780 N N . LEU B 1 225 ? -11.836 7.742 4.449 1 97.81 225 LEU B N 1
ATOM 3781 C CA . LEU B 1 225 ? -11.797 7.344 5.852 1 97.81 225 LEU B CA 1
ATOM 3782 C C . LEU B 1 225 ? -12.273 5.902 6.016 1 97.81 225 LEU B C 1
ATOM 3784 O O . LEU B 1 225 ? -11.625 5.109 6.707 1 97.81 225 LEU B O 1
ATOM 3788 N N . GLU B 1 226 ? -13.336 5.551 5.398 1 97.12 226 GLU B N 1
ATOM 3789 C CA . GLU B 1 226 ? -13.891 4.203 5.531 1 97.12 226 GLU B CA 1
ATOM 3790 C C . GLU B 1 226 ? -12.922 3.156 4.996 1 97.12 226 GLU B C 1
ATOM 3792 O O . GLU B 1 226 ? -12.656 2.15 5.656 1 97.12 226 GLU B O 1
ATOM 3797 N N . SER B 1 227 ? -12.43 3.389 3.838 1 97.56 227 SER B N 1
ATOM 3798 C CA . SER B 1 227 ? -11.453 2.477 3.248 1 97.56 227 SER B CA 1
ATOM 3799 C C . SER B 1 227 ? -10.203 2.365 4.113 1 97.56 227 SER B C 1
ATOM 3801 O O . SER B 1 227 ? -9.656 1.274 4.293 1 97.56 227 SER B O 1
ATOM 3803 N N . LEU B 1 228 ? -9.742 3.514 4.586 1 97.62 228 LEU B N 1
ATOM 3804 C CA . LEU B 1 228 ? -8.562 3.521 5.438 1 97.62 228 LEU B CA 1
ATOM 3805 C C . LEU B 1 228 ? -8.75 2.594 6.637 1 97.62 228 LEU B C 1
ATOM 3807 O O . LEU B 1 228 ? -7.887 1.763 6.922 1 97.62 228 LEU B O 1
ATOM 3811 N N . ILE B 1 229 ? -9.844 2.713 7.289 1 96.44 229 ILE B N 1
ATOM 3812 C CA . ILE B 1 229 ? -10.141 1.927 8.484 1 96.44 229 ILE B CA 1
ATOM 3813 C C . ILE B 1 229 ? -10.234 0.448 8.117 1 96.44 229 ILE B C 1
ATOM 3815 O O . ILE B 1 229 ? -9.695 -0.41 8.812 1 96.44 229 ILE B O 1
ATOM 3819 N N . GLN B 1 230 ? -10.883 0.193 7.027 1 96.75 230 GLN B N 1
ATOM 3820 C CA . GLN B 1 230 ? -11.039 -1.19 6.594 1 96.75 230 GLN B CA 1
ATOM 3821 C C . GLN B 1 230 ? -9.695 -1.812 6.234 1 96.75 230 GLN B C 1
ATOM 3823 O O . GLN B 1 230 ? -9.391 -2.934 6.648 1 96.75 230 GLN B O 1
ATOM 3828 N N . LEU B 1 231 ? -8.906 -1.101 5.516 1 96.81 231 LEU B N 1
ATOM 3829 C CA . LEU B 1 231 ? -7.605 -1.608 5.082 1 96.81 231 LEU B CA 1
ATOM 3830 C C . LEU B 1 231 ? -6.688 -1.841 6.281 1 96.81 231 LEU B C 1
ATOM 3832 O O . LEU B 1 231 ? -5.945 -2.824 6.316 1 96.81 231 LEU B O 1
ATOM 3836 N N . ARG B 1 232 ? -6.734 -0.959 7.199 1 95.25 232 ARG B N 1
ATOM 3837 C CA . ARG B 1 232 ? -5.879 -1.066 8.375 1 95.25 232 ARG B CA 1
ATOM 3838 C C . ARG B 1 232 ? -6.289 -2.25 9.242 1 95.25 232 ARG B C 1
ATOM 3840 O O . ARG B 1 232 ? -5.465 -2.801 9.977 1 95.25 232 ARG B O 1
ATOM 3847 N N . ASN B 1 233 ? -7.547 -2.658 9.148 1 93.31 233 ASN B N 1
ATOM 3848 C CA . ASN B 1 233 ? -8.07 -3.684 10.039 1 93.31 233 ASN B CA 1
ATOM 3849 C C . ASN B 1 233 ? -8.289 -5.004 9.312 1 93.31 233 ASN B C 1
ATOM 3851 O O . ASN B 1 233 ? -9.039 -5.863 9.781 1 93.31 233 ASN B O 1
ATOM 3855 N N . LEU B 1 234 ? -7.703 -5.188 8.18 1 91.75 234 LEU B N 1
ATOM 3856 C CA . LEU B 1 234 ? -7.828 -6.461 7.477 1 91.75 234 LEU B CA 1
ATOM 3857 C C . LEU B 1 234 ? -7.184 -7.59 8.273 1 91.75 234 LEU B C 1
ATOM 3859 O O . LEU B 1 234 ? -6.16 -7.387 8.93 1 91.75 234 LEU B O 1
#

InterPro domains:
  IPR001381 3-dehydroquinate dehydratase type I [MF_00214] (7-234)
  IPR001381 3-dehydroquinate dehydratase type I [PF01487] (26-231)
  IPR001381 3-dehydroquinate dehydratase type I [cd00502] (7-234)
  IPR013785 Aldolase-type TIM barrel [G3DSA:3.20.20.70] (1-234)
  IPR050146 Type-I 3-dehydroquinase [PTHR43699] (5-233)

Solvent-accessible surface area (backbone atoms only — not comparable to full-atom values): 24778 Å² total; per-residue (Å²): 124,81,80,68,77,48,42,41,31,36,41,44,53,54,71,57,55,76,64,53,87,61,65,68,102,53,65,29,38,30,41,47,52,20,60,26,56,57,87,48,61,29,69,60,43,49,52,50,36,58,75,41,67,58,32,38,31,43,28,64,65,55,54,92,78,38,99,53,82,56,67,46,52,79,90,60,58,62,59,62,60,40,58,74,72,49,74,37,59,64,25,31,39,43,41,48,72,87,46,92,50,74,82,57,63,75,47,50,81,64,20,32,16,42,32,38,29,46,79,37,86,76,32,72,64,52,52,65,54,53,50,50,57,55,70,65,36,66,63,73,74,34,87,60,67,70,31,88,38,66,50,31,39,33,41,35,22,19,43,86,42,62,62,45,44,42,49,3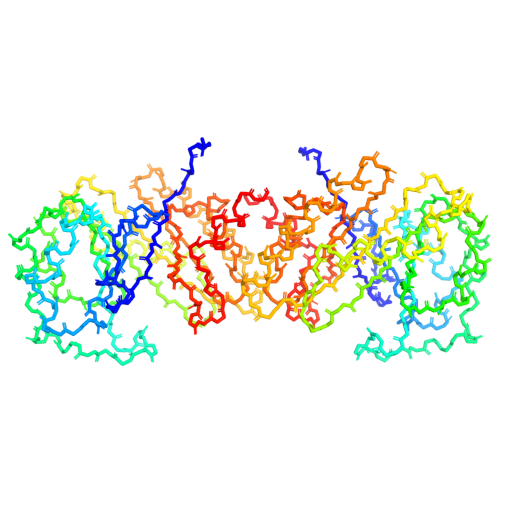3,45,54,33,42,24,54,52,27,56,60,34,44,76,73,64,35,42,34,25,49,39,37,42,37,33,73,16,41,50,34,48,54,44,20,53,50,35,47,11,42,39,30,67,26,30,67,69,75,56,89,49,72,37,51,38,18,50,68,44,40,53,51,62,59,65,77,124,84,81,68,77,47,41,41,32,34,42,45,54,53,71,58,56,75,64,53,88,60,65,67,102,52,64,29,38,30,40,46,53,21,62,27,55,60,87,48,59,29,68,59,42,49,51,49,36,59,74,41,68,58,32,38,31,43,30,65,64,54,54,93,77,40,99,53,82,55,68,44,53,80,90,59,58,61,60,62,60,41,58,74,72,50,74,37,58,64,25,31,38,44,42,50,73,88,46,91,49,72,82,57,63,77,46,49,82,64,20,33,15,44,33,38,31,46,79,37,86,76,31,71,64,52,52,63,52,52,49,48,56,55,69,65,35,64,65,73,74,34,86,62,66,70,30,90,38,66,48,31,39,34,43,36,23,19,42,85,43,60,63,45,43,41,48,33,46,53,34,43,25,54,51,27,55,59,35,43,76,72,64,34,41,31,24,49,39,37,42,36,33,73,16,42,48,34,49,54,42,19,53,51,34,44,10,42,38,30,68,26,30,67,68,74,57,91,48,72,38,48,40,20,50,69,46,41,54,49,61,59,65,78

Secondary structure (DSSP, 8-state):
----SSEEEEEE-HHHHHH-SS--SSSEEEEEGGGS-GGGTTHHHHHHHHHHT--EEEE---GGG-SS-----GGG--HHHHHTTS-GGG-EEEEETTS--HHHHTTGGGT-EEEEEEEESSB---HHHHHHHHHH-HHHH-TT---SSPPEEEEEEB-SSHHHHHHHHHHHHHHHHHHHTTT-EEEEEE-SGGGHHHHH-GGGGT-SEEEEESSS-SSTT--BHHHHHHHHT-/----SSEEEEEE-HHHHHH-SS--SSSEEEEEGGGS-GGGTTHHHHHHHHHHT--EEEE---GGG-SS-----GGG--HHHHHTTS-GGG-EEEEETTS--HHHHTTGGGT-EEEEEEEESSB---HHHHHHHHHH-HHHH-TT---SSPPEEEEEEB-SSHHHHHHHHHHHHHHHHHHHTTT-EEEEEE-SGGGHHHHH-GGGGT-SEEEEESSS-SSTT--BHHHHHHHHT-

Foldseek 3Di:
DPPDLAFEEAEEADVRLLPDPEADPTQAYEYALQRHDLVCQAPVVLVSCVNHVHAYEYEYDDPVVDPDRRDDDPVRRPVVRNLVRDQQQRYEYEDELVDDDPSCVVCQQSAHEYEYEDEAEAAADALVRVVCSLVPDPVNPDPSNPHPDFHEYEYEYEHPDLVRLVRRLQSQLVNQVVCVVVSYAYAYFHAAQSGLCCQLCVVVRRHRYHYAYDDDDPGHNGHHPVRSVVSNVD/DPPDLAFEEAEEADVRLLPDPEADPTQAYEYAPQRDDLVCQAPVVLVSCVNHVHAYEYEYDDPVVDPDDRDDDPVRRPVVRNLVRDQQQRYEYEDELVDDDPSCVVCQQSAHAYEYEDEAEAAADALVRVVVSLVVRPVNPDPSNPHPDFHEYEYEYEHPDLVRLVRRLQSQLVNQVVCVVVSYAYAYFHAAQSGLCCQLCVVVRRHRYHYAYDDDDPGHNGHHPVRSVVSNVD

Nearest PDB structures (foldseek):
  3nnt-assembly1_B  TM=7.525E-01  e=1.070E-13  Salmonella enterica subsp. enterica serovar Typhimurium str. LT2
  3oex-assembly1_B  TM=7.406E-01  e=2.237E-13  Salmonella enterica subsp. enterica serovar Typhimurium
  8b2b-assembly1_AAA  TM=7.388E-01  e=3.042E-13  Salmonella enterica subsp. enterica serovar Typhi
  1gqn-assembly1_A  TM=7.254E-01  e=3.889E-13  Salmonella enterica subsp. enterica serovar Typhi
  2yr1-assembly1_B  TM=7.282E-01  e=2.529E-13  Geobacillus kaustophilus HTA426

Sequence (468 aa):
MNQREFKIVLTINEDEFFSLKKHPFCDRIEIRLDLFSPKNIGQNLVDKIEELNAKCIFTYRQPEDTDQVAFAKKEELDFYKIISKIDPKVHYLDLELNRPNDLFESNLDKGFGLVRSVHKFDGILSEQEIRDWINKDFYLKSKKYKSILPLIYKFAVFPNSIHELTKFLSSFRIVSNEFRKLNILLTGICMGPLGIVSRVFPDSFGSIFTYCCLNNPKAPGQVDLESLIQLRNLMNQREFKIVLTINEDEFFSLKKHPFCDRIEIRLDLFSPKNIGQNLVDKIEELNAKCIFTYRQPEDTDQVAFAKKEELDFYKIISKIDPKVHYLDLELNRPNDLFESNLDKGFGLVRSVHKFDGILSEQEIRDWINKDFYLKSKKYKSILPLIYKFAVFPNSIHELTKFLSSFRIVSNEFRKLNILLTGICMGPLGIVSRVFPDSFGSIFTYCCLNNPKAPGQVDLESLIQLRNL